Protein 3VU9 (pdb70)

InterPro domains:
  IPR027417 P-loop containing nucleoside triphosphate hydrolase [G3DSA:3.40.50.300] (1-242)
  IPR031779 Shu complex, component Psy3 [PF16836] (8-226)

Solvent-accessible surface area: 20313 Å² total; per-residue (Å²): 200,150,161,150,108,85,136,61,78,141,131,92,64,139,56,32,73,5,126,14,19,129,62,0,98,148,47,25,58,149,110,78,23,74,102,2,1,13,0,0,0,0,0,49,41,10,81,16,3,83,0,0,81,106,6,1,63,62,46,96,53,67,2,37,5,0,0,0,0,1,0,0,13,15,0,23,100,195,98,101,53,159,7,12,12,15,8,36,30,70,66,2,21,75,14,88,16,0,7,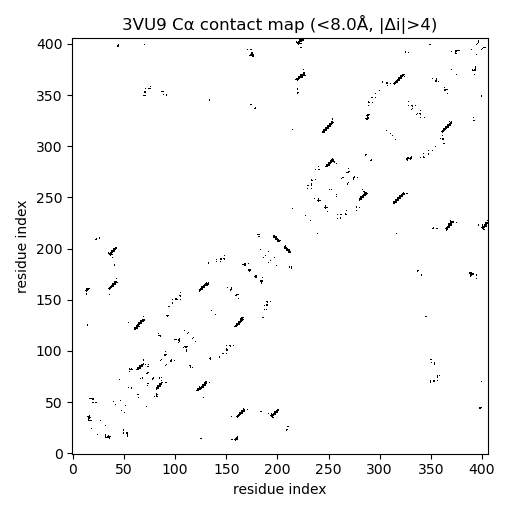79,1,0,63,47,0,66,109,30,36,104,72,0,12,128,108,14,149,17,104,91,69,123,36,105,20,78,0,0,1,0,0,0,0,2,1,10,86,159,107,98,31,67,54,68,1,52,11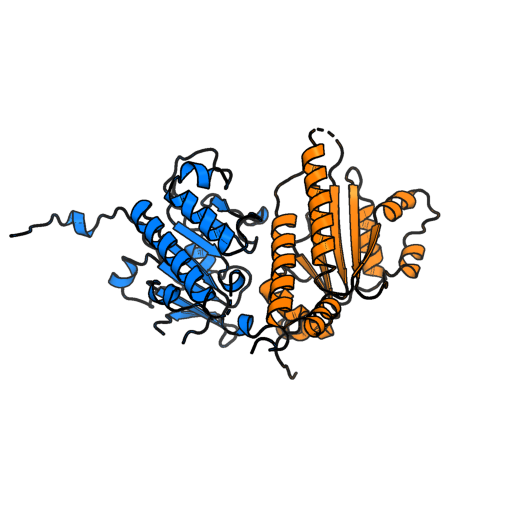2,0,20,98,11,0,117,110,0,17,123,116,48,2,0,17,1,0,0,1,0,0,6,43,89,13,16,41,4,3,100,43,47,58,132,157,50,29,0,95,6,26,80,32,0,3,174,19,19,63,1,12,0,28,30,36,74,100,127,68,166,27,83,35,116,80,10,92,80,34,109,140,37,71,11,0,7,0,14,6,50,22,81,123,78,129,8,0,59,32,0,81,100,18,3,55,105,121,140,23,50,6,20,0,24,4,2,2,9,89,81,61,28,13,94,76,50,0,75,139,63,1,38,56,125,85,99,112,14,76,83,4,56,117,26,21,107,97,49,55,0,85,11,2,71,74,0,32,56,31,2,61,118,1,34,93,64,1,41,95,47,40,101,110,24,190,162,95,38,12,28,0,0,0,0,0,30,10,0,36,37,0,8,115,44,0,32,172,132,54,40,46,116,98,1,16,69,12,1,39,59,4,0,1,50,1,0,12,8,6,14,69,104,44,157,54,1,21,0,32,1,6,0,28,0,40,109,124,39,0,80,32,38,32,94,153,120,156,124,178,98,111,20,17,24,4,0,9,7,0,59,63,7,4,2,14,42,28,120,106

Nearest PDB structures (foldseek):
  3vu9-assembly1_B  TM=1.005E+00  e=3.240E-40  Saccharomyces cerevisiae S288C
  4dt1-assembly1_A  TM=9.983E-01  e=3.953E-37  Saccharomyces cerevisiae S288C
  4eq6-assembly1_A  TM=9.997E-01  e=6.164E-37  Saccharomyces cerevisiae S288C
  5xyn-assembly1_B  TM=9.864E-01  e=2.749E-31  Saccharomyces cerevisiae S288C
  5qum-assembly1_A  TM=6.996E-01  e=1.170E-05  Pyrococcus furiosus

Radius of gyration: 23.5 Å; Cα contacts (8 Å, |Δi|>4): 680; chains: 2; bounding box: 46×46×94 Å

CATH classification: 3.40.50.300

Secondary structure (DSSP, 8-state):
------GGGGG--SS------GGG-SSS-HHHHTT--EEEEE-S-SSPPHHHHHHHS---SSEEEEEEETTSSTTSGGG--TTEEEE--TTSSSHHHHHHHHHHHHH-HHHHHHHTT-----SEEEEEEEE-GGGT---HHHHHHHHHHHHHHHHHHHH--EEEEEE--HHHHT-BTTTT---SS---HHHHTT-SEEEEEEESSSSEEEEE---/-TTS-SEEEEES--HHHHHHHHHHHHT-TTSEEEEEEEESS----HHHHHHHS-TTSGGGHHHHHTEEEEE--SHHHHHHHHHHHHHHHHHHHHHT--PPEEEEEEEE-HHHHHHHHHHHS-HHHHHHHHHHHHHHHHHHHT---SSEEEEEEEEE-GGG-HHHHHHT----SSB-HHHHHHHHT-SEE--

B-factor: mean 45.47, std 17.94, range [18.72, 116.71]

Sequence (406 aa):
NIRIYPLSNFITSTKNYINLPNELRNLISEEQESKLGFLHIIESSDDFFKPSVALQKLVNCTTGDEKIILIIDIVSIWSQQKQRQHGAIYMNSLSCINITGLIVFLELLYDSPMDALRRRCQVDNFNFQLRGIVIDNLSFLNDVINLSKFEKLFKILRKLREFLGCWIITKSFPTDFYNGIENTLVLYPTKLPDSYMKGMDLIIYREVVDGRPQYRRIAAYEDLELITIWPSPTKNKLCQFIKQNLSKEHVVTQLFFIDATSSFPLSQFQKLVPPTLPENVRIYENIRINTCLDLEEELSAITVKLLQILSMNKINAQTEPLKIILYINGLEVMFRRNSQFKSSPQRSHELLRDTLLKLRVMGNDENENASIRTLLEFPKEQLLDYYLKKNRIKNGDSLAEYIWKYYADSLFE

Foldseek 3Di:
DDDDDDVVVVVDDLAAFFDFDPLPPPADDPVLRVHFQFEEEADADDDDDVRRVVRQVPDDDLEAEEEECLPPDCPDPVNDDPRYQYRHDPLCNELVSVLVLLVCCLVPVVVSSVNSVPPDDRGQHAAYEYPACQSHAPCVLLVSLLSVQVSVVSCCVPRNHGYYYYYYFPVVCCDDVSVNPCWRHDHDCSNVVSGSWYWYWDDPDVDIHIHTDPD/DVVFALEAEEAPDPLVRVLVVLVVVCLDPQAHEAEEEEEQPPPNPVVVNCVVQPCPPVSRVSSVVRYHYYHAQALVSVLVVLVVVVVVQVVQLVVVCAHAYEYEYEYECHLRRLVVVCVVDNPVVSVVSVVVSLVSSSVQQPDPDPRYHYHYYYYHHPVLQVVVVVVVVDDDDDHRVVNVCCPPRHPYYDD

Organism: Saccharomyces cerevisiae (strain ATCC 204508 / S288c) (NCBI:txid559292)

Structure (mmCIF, N/CA/C/O backbone):
data_3VU9
#
_entry.id   3VU9
#
_cell.length_a   134.560
_cell.length_b   50.403
_cell.length_c   76.350
_cell.angle_alpha   90.00
_cell.angle_beta   102.92
_cell.angle_gamma   90.00
#
_symmetry.space_group_name_H-M   'C 1 2 1'
#
loop_
_entity.id
_entity.type
_entity.pdbx_description
1 polymer 'Platinum sensitivity protein 3'
2 polymer 'Chromosome segregation in meiosis protein 2'
3 non-polymer 1,2-ETHANEDIOL
4 water water
#
loop_
_atom_site.group_PDB
_atom_site.id
_atom_site.type_symbol
_atom_site.label_atom_id
_atom_site.label_alt_id
_atom_site.label_comp_id
_atom_site.label_asym_id
_atom_site.label_entity_id
_atom_site.label_seq_id
_atom_site.pdbx_PDB_ins_code
_atom_site.Cartn_x
_atom_site.Cartn_y
_atom_site.Cartn_z
_atom_site.occupancy
_atom_site.B_iso_or_equiv
_atom_site.auth_seq_id
_atom_site.auth_comp_id
_atom_site.auth_asym_id
_atom_site.auth_atom_id
_atom_site.pdbx_PDB_model_num
ATOM 1 N N . ASN A 1 9 ? 45.609 -10.431 84.036 1.00 64.38 6 ASN A N 1
ATOM 2 C CA . ASN A 1 9 ? 45.065 -10.931 82.730 1.00 67.38 6 ASN A CA 1
ATOM 3 C C . ASN A 1 9 ? 43.802 -10.169 82.260 1.00 68.51 6 ASN A C 1
ATOM 4 O O . ASN A 1 9 ? 43.501 -10.138 81.069 1.00 69.32 6 ASN A O 1
ATOM 9 N N . ILE A 1 10 ? 43.070 -9.583 83.203 1.00 70.45 7 ILE A N 1
ATOM 10 C CA . ILE A 1 10 ? 41.902 -8.723 82.887 1.00 68.85 7 ILE A CA 1
ATOM 11 C C . ILE A 1 10 ? 42.134 -7.741 81.740 1.00 66.64 7 ILE A C 1
ATOM 12 O O . ILE A 1 10 ? 43.149 -7.036 81.696 1.00 64.25 7 ILE A O 1
ATOM 17 N N . ARG A 1 11 ? 41.222 -7.685 80.773 1.00 64.95 8 ARG A N 1
ATOM 18 C CA . ARG A 1 11 ? 41.358 -6.650 79.772 1.00 65.34 8 ARG A CA 1
ATOM 19 C C . ARG A 1 11 ? 40.082 -5.796 79.741 1.00 66.31 8 ARG A C 1
ATOM 20 O O . ARG A 1 11 ? 38.976 -6.333 79.778 1.00 68.80 8 ARG A O 1
ATOM 28 N N . ILE A 1 12 ? 40.240 -4.480 79.770 1.00 63.90 9 ILE A N 1
ATOM 29 C CA . ILE A 1 12 ? 39.071 -3.547 79.768 1.00 63.06 9 ILE A CA 1
ATOM 30 C C . ILE A 1 12 ? 39.381 -2.630 78.608 1.00 63.56 9 ILE A C 1
ATOM 31 O O . ILE A 1 12 ? 40.439 -2.008 78.613 1.00 65.47 9 ILE A O 1
ATOM 36 N N . TYR A 1 13 ? 38.516 -2.570 77.583 1.00 61.14 10 TYR A N 1
ATOM 37 C CA . TYR A 1 13 ? 38.823 -1.778 76.379 1.00 56.49 10 TYR A CA 1
ATOM 38 C C . TYR A 1 13 ? 37.926 -0.548 76.261 1.00 55.56 10 TYR A C 1
ATOM 39 O O . TYR A 1 13 ? 36.709 -0.693 76.404 1.00 53.49 10 TYR A O 1
ATOM 48 N N . PRO A 1 14 ? 38.511 0.632 75.933 1.00 55.39 11 PRO A N 1
ATOM 49 C CA . PRO A 1 14 ? 37.618 1.772 75.582 1.00 58.21 11 PRO A CA 1
ATOM 50 C C . PRO A 1 14 ? 36.794 1.418 74.360 1.00 54.68 11 PRO A C 1
ATOM 51 O O . PRO A 1 14 ? 37.273 0.714 73.485 1.00 55.21 11 PRO A O 1
ATOM 55 N N . LEU A 1 15 ? 35.547 1.869 74.341 1.00 54.77 12 LEU A N 1
ATOM 56 C CA . LEU A 1 15 ? 34.636 1.455 73.290 1.00 55.67 12 LEU A CA 1
ATOM 57 C C . LEU A 1 15 ? 35.175 2.010 71.994 1.00 56.37 12 LEU A C 1
ATOM 58 O O . LEU A 1 15 ? 35.120 1.353 70.929 1.00 52.95 12 LEU A O 1
ATOM 63 N N . SER A 1 16 ? 35.785 3.188 72.086 1.00 57.48 13 SER A N 1
ATOM 64 C CA . SER A 1 16 ? 36.429 3.761 70.899 1.00 57.01 13 SER A CA 1
ATOM 65 C C . SER A 1 16 ? 37.396 2.837 70.161 1.00 57.71 13 SER A C 1
ATOM 66 O O . SER A 1 16 ? 37.696 3.101 68.983 1.00 54.97 13 SER A O 1
ATOM 69 N N . ASN A 1 17 ? 37.903 1.758 70.792 1.00 57.98 14 ASN A N 1
ATOM 70 C CA . ASN A 1 17 ? 38.714 0.746 70.028 1.00 57.26 14 ASN A CA 1
ATOM 71 C C . ASN A 1 17 ? 37.900 0.056 68.942 1.00 56.94 14 ASN A C 1
ATOM 72 O O . ASN A 1 17 ? 38.376 -0.126 67.824 1.00 63.51 14 ASN A O 1
ATOM 77 N N . PHE A 1 18 ? 36.680 -0.342 69.287 1.00 57.23 15 PHE A N 1
ATOM 78 C CA . PHE A 1 18 ? 35.793 -1.054 68.390 1.00 63.80 15 PHE A CA 1
ATOM 79 C C . PHE A 1 18 ? 35.175 -0.218 67.231 1.00 69.36 15 PHE A C 1
ATOM 80 O O . PHE A 1 18 ? 34.475 -0.771 66.379 1.00 71.26 15 PHE A O 1
ATOM 88 N N . ILE A 1 19 ? 35.400 1.095 67.223 1.00 70.13 16 ILE A N 1
ATOM 89 C CA . ILE A 1 19 ? 34.730 1.991 66.286 1.00 68.10 16 ILE A CA 1
ATOM 90 C C . ILE A 1 19 ? 35.752 2.771 65.452 1.00 66.60 16 ILE A C 1
ATOM 91 O O . ILE A 1 19 ? 35.383 3.615 64.637 1.00 69.36 16 ILE A O 1
ATOM 96 N N . THR A 1 20 ? 37.031 2.504 65.710 1.00 61.04 17 THR A N 1
ATOM 97 C CA . THR A 1 20 ? 38.173 3.189 65.124 1.00 60.76 17 THR A CA 1
ATOM 98 C C . THR A 1 20 ? 38.979 2.140 64.402 1.00 58.24 17 THR A C 1
ATOM 99 O O . THR A 1 20 ? 39.146 1.013 64.911 1.00 53.94 17 THR A O 1
ATOM 103 N N . SER A 1 21 ? 39.496 2.475 63.216 1.00 58.25 18 SER A N 1
ATOM 104 C CA . SER A 1 21 ? 40.361 1.533 62.518 1.00 55.05 18 SER A CA 1
ATOM 105 C C . SER A 1 21 ? 41.454 2.253 61.711 1.00 53.16 18 SER A C 1
ATOM 106 O O . SER A 1 21 ? 41.245 3.386 61.248 1.00 51.04 18 SER A O 1
ATOM 109 N N . THR A 1 22 ? 42.619 1.613 61.588 1.00 51.29 19 THR A N 1
ATOM 110 C CA . THR A 1 22 ? 43.657 2.104 60.678 1.00 59.13 19 THR A CA 1
ATOM 111 C C . THR A 1 22 ? 43.447 1.546 59.249 1.00 52.71 19 THR A C 1
ATOM 112 O O . THR A 1 22 ? 44.218 1.871 58.352 1.00 55.74 19 THR A O 1
ATOM 116 N N . LYS A 1 23 ? 42.395 0.749 59.063 1.00 52.47 20 LYS A N 1
ATOM 117 C CA . LYS A 1 23 ? 42.000 0.196 57.749 1.00 45.20 20 LYS A CA 1
ATOM 118 C C . LYS A 1 23 ? 40.774 0.858 57.166 1.00 47.89 20 LYS A C 1
ATOM 119 O O . LYS A 1 23 ? 39.852 1.183 57.874 1.00 46.00 20 LYS A O 1
ATOM 125 N N . ASN A 1 24 ? 40.758 1.060 55.841 1.00 40.58 21 ASN A N 1
ATOM 126 C CA . ASN A 1 24 ? 39.569 1.371 55.104 1.00 43.51 21 ASN A CA 1
ATOM 127 C C . ASN A 1 24 ? 38.645 0.152 54.838 1.00 41.98 21 ASN A C 1
ATOM 128 O O . ASN A 1 24 ? 39.078 -0.961 54.780 1.00 38.63 21 ASN A O 1
ATOM 133 N N . TYR A 1 25 ? 37.324 0.393 54.741 1.00 43.66 22 TYR A N 1
ATOM 134 C CA . TYR A 1 25 ? 36.387 -0.679 54.483 1.00 43.85 22 TYR A CA 1
ATOM 135 C C . TYR A 1 25 ? 35.539 -0.363 53.245 1.00 43.81 22 TYR A C 1
ATOM 136 O O . TYR A 1 25 ? 35.381 0.812 52.862 1.00 43.64 22 TYR A O 1
ATOM 145 N N . ILE A 1 26 ? 35.067 -1.404 52.564 1.00 40.12 23 ILE A N 1
ATOM 146 C CA . ILE A 1 26 ? 34.411 -1.115 51.324 1.00 40.39 23 ILE A CA 1
ATOM 147 C C . ILE A 1 26 ? 32.928 -0.752 51.673 1.00 42.84 23 ILE A C 1
ATOM 148 O O . ILE A 1 26 ? 32.286 -1.409 52.471 1.00 43.98 23 ILE A O 1
ATOM 153 N N . ASN A 1 27 ? 32.441 0.311 51.070 1.00 45.51 24 ASN A N 1
ATOM 154 C CA . ASN A 1 27 ? 31.053 0.742 51.298 1.00 52.45 24 ASN A CA 1
ATOM 155 C C . ASN A 1 27 ? 30.253 0.294 50.104 1.00 48.07 24 ASN A C 1
ATOM 156 O O . ASN A 1 27 ? 30.452 0.780 49.029 1.00 51.07 24 ASN A O 1
ATOM 161 N N . LEU A 1 28 ? 29.443 -0.734 50.269 1.00 51.66 25 LEU A N 1
ATOM 162 C CA . LEU A 1 28 ? 28.696 -1.260 49.122 1.00 49.87 25 LEU A CA 1
ATOM 163 C C . LEU A 1 28 ? 27.648 -0.257 48.620 1.00 51.84 25 LEU A C 1
ATOM 164 O O . LEU A 1 28 ? 26.913 0.346 49.439 1.00 51.58 25 LEU A O 1
ATOM 169 N N . PRO A 1 29 ? 27.522 -0.137 47.294 1.00 51.62 26 PRO A N 1
ATOM 170 C CA . PRO A 1 29 ? 26.395 0.642 46.755 1.00 53.16 26 PRO A CA 1
ATOM 171 C C . PRO A 1 29 ? 25.015 -0.074 46.930 1.00 56.16 26 PRO A C 1
ATOM 172 O O . PRO A 1 29 ? 24.950 -1.288 47.115 1.00 53.88 26 PRO A O 1
ATOM 176 N N . ASN A 1 30 ? 23.911 0.662 46.874 1.00 58.45 27 ASN A N 1
ATOM 177 C CA . ASN A 1 30 ? 22.607 -0.009 46.858 1.00 62.20 27 ASN A CA 1
ATOM 178 C C . ASN A 1 30 ? 22.471 -1.355 46.127 1.00 61.90 27 ASN A C 1
ATOM 179 O O . ASN A 1 30 ? 21.740 -2.266 46.576 1.00 60.90 27 ASN A O 1
ATOM 184 N N . GLU A 1 31 ? 23.090 -1.446 44.956 1.00 59.40 28 GLU A N 1
ATOM 185 C CA . GLU A 1 31 ? 22.934 -2.605 44.065 1.00 64.50 28 GLU A CA 1
ATOM 186 C C . GLU A 1 31 ? 23.387 -3.838 44.800 1.00 65.96 28 GLU A C 1
ATOM 187 O O . GLU A 1 31 ? 23.068 -4.962 44.380 1.00 66.30 28 GLU A O 1
ATOM 193 N N . LEU A 1 32 ? 24.212 -3.616 45.836 1.00 61.28 29 LEU A N 1
ATOM 194 C CA . LEU A 1 32 ? 24.857 -4.707 46.537 1.00 58.85 29 LEU A CA 1
ATOM 195 C C . LEU A 1 32 ? 24.432 -4.848 48.012 1.00 61.27 29 LEU A C 1
ATOM 196 O O . LEU A 1 32 ? 24.986 -5.673 48.728 1.00 61.95 29 LEU A O 1
ATOM 201 N N . ARG A 1 33 ? 23.454 -4.078 48.500 1.00 63.97 30 ARG A N 1
ATOM 202 C CA . ARG A 1 33 ? 23.032 -4.312 49.886 1.00 66.47 30 ARG A CA 1
ATOM 203 C C . ARG A 1 33 ? 22.193 -5.606 49.925 1.00 73.81 30 ARG A C 1
ATOM 204 O O . ARG A 1 33 ? 21.859 -6.184 48.880 1.00 72.59 30 ARG A O 1
ATOM 212 N N . ASN A 1 34 ? 21.846 -6.064 51.122 1.00 78.54 31 ASN A N 1
ATOM 213 C CA . ASN A 1 34 ? 21.036 -7.277 51.265 1.00 83.07 31 ASN A CA 1
ATOM 214 C C . ASN A 1 34 ? 21.750 -8.557 50.808 1.00 80.86 31 ASN A C 1
ATOM 215 O O . ASN A 1 34 ? 21.105 -9.490 50.319 1.00 83.80 31 ASN A O 1
ATOM 220 N N . LEU A 1 35 ? 23.073 -8.597 50.945 1.00 79.89 32 LEU A N 1
ATOM 221 C CA . LEU A 1 35 ? 23.830 -9.788 50.545 1.00 78.28 32 LEU A CA 1
ATOM 222 C C . LEU A 1 35 ? 24.559 -10.414 51.726 1.00 78.50 32 LEU A C 1
ATOM 223 O O . LEU A 1 35 ? 24.873 -11.614 51.746 1.00 75.96 32 LEU A O 1
ATOM 228 N N . ILE A 1 36 ? 24.814 -9.555 52.702 1.00 78.92 33 ILE A N 1
ATOM 229 C CA . ILE A 1 36 ? 25.602 -9.853 53.879 1.00 75.49 33 ILE A CA 1
ATOM 230 C C . ILE A 1 36 ? 24.990 -8.979 54.966 1.00 77.56 33 ILE A C 1
ATOM 231 O O . ILE A 1 36 ? 24.390 -7.942 54.651 1.00 73.06 33 ILE A O 1
ATOM 236 N N . SER A 1 37 ? 25.106 -9.398 56.227 1.00 76.13 34 SER A N 1
ATOM 237 C CA . SER A 1 37 ? 24.601 -8.616 57.358 1.00 76.22 34 SER A CA 1
ATOM 238 C C . SER A 1 37 ? 25.367 -7.281 57.530 1.00 76.17 34 SER A C 1
ATOM 239 O O . SER A 1 37 ? 26.479 -7.092 56.978 1.00 71.03 34 SER A O 1
ATOM 242 N N . GLU A 1 38 ? 24.799 -6.367 58.320 1.00 75.72 35 GLU A N 1
ATOM 243 C CA . GLU A 1 38 ? 25.493 -5.109 58.660 1.00 75.70 35 GLU A CA 1
ATOM 244 C C . GLU A 1 38 ? 26.860 -5.294 59.347 1.00 75.05 35 GLU A C 1
ATOM 245 O O . GLU A 1 38 ? 27.819 -4.564 59.039 1.00 75.08 35 GLU A O 1
ATOM 251 N N . GLU A 1 39 ? 26.968 -6.296 60.221 1.00 74.19 36 GLU A N 1
ATOM 252 C CA . GLU A 1 39 ? 28.265 -6.688 60.818 1.00 75.35 36 GLU A CA 1
ATOM 253 C C . GLU A 1 39 ? 29.309 -7.118 59.736 1.00 68.64 36 GLU A C 1
ATOM 254 O O . GLU A 1 39 ? 30.463 -6.648 59.750 1.00 62.39 36 GLU A O 1
ATOM 260 N N . GLN A 1 40 ? 28.890 -7.970 58.800 1.00 67.90 37 GLN A N 1
ATOM 261 C CA . GLN A 1 40 ? 29.740 -8.407 57.672 1.00 70.32 37 GLN A CA 1
ATOM 262 C C . GLN A 1 40 ? 30.288 -7.241 56.800 1.00 68.20 37 GLN A C 1
ATOM 263 O O . GLN A 1 40 ? 31.498 -7.205 56.481 1.00 68.45 37 GLN A O 1
ATOM 269 N N . GLU A 1 41 ? 29.429 -6.276 56.468 1.00 64.14 38 GLU A N 1
ATOM 270 C CA . GLU A 1 41 ? 29.841 -5.110 55.710 1.00 70.73 38 GLU A CA 1
ATOM 271 C C . GLU A 1 41 ? 30.690 -4.135 56.514 1.00 74.38 38 GLU A C 1
ATOM 272 O O . GLU A 1 41 ? 31.644 -3.540 55.979 1.00 81.73 38 GLU A O 1
ATOM 278 N N . SER A 1 42 ? 30.370 -3.979 57.790 1.00 69.09 39 SER A N 1
ATOM 279 C CA . SER A 1 42 ? 31.216 -3.179 58.683 1.00 69.33 39 SER A CA 1
ATOM 280 C C . SER A 1 42 ? 32.702 -3.519 58.445 1.00 65.59 39 SER A C 1
ATOM 281 O O . SER A 1 42 ? 33.618 -2.783 58.881 1.00 70.93 39 SER A O 1
ATOM 284 N N . LYS A 1 43 ? 32.949 -4.629 57.750 1.00 57.22 40 LYS A N 1
ATOM 285 C CA . LYS A 1 43 ? 34.343 -4.986 57.538 1.00 55.96 40 LYS A CA 1
ATOM 286 C C . LYS A 1 43 ? 34.781 -5.687 56.236 1.00 46.10 40 LYS A C 1
ATOM 287 O O . LYS A 1 43 ? 35.699 -6.515 56.296 1.00 54.34 40 LYS A O 1
ATOM 293 N N . LEU A 1 44 ? 34.176 -5.345 55.105 1.00 43.96 41 LEU A N 1
ATOM 294 C CA . LEU A 1 44 ? 34.621 -5.828 53.783 1.00 44.69 41 LEU A CA 1
ATOM 295 C C . LEU A 1 44 ? 35.971 -5.155 53.458 1.00 42.22 41 LEU A C 1
ATOM 296 O O . LEU A 1 44 ? 36.060 -3.909 53.334 1.00 44.74 41 LEU A O 1
ATOM 301 N N . GLY A 1 45 ? 36.979 -5.991 53.375 1.00 39.37 42 GLY A N 1
ATOM 302 C CA . GLY A 1 45 ? 38.294 -5.470 52.958 1.00 35.67 42 GLY A CA 1
ATOM 303 C C . GLY A 1 45 ? 38.684 -5.944 51.597 1.00 35.81 42 GLY A C 1
ATOM 304 O O . GLY A 1 45 ? 39.512 -5.303 50.928 1.00 37.16 42 GLY A O 1
ATOM 305 N N . PHE A 1 46 ? 38.206 -7.112 51.195 1.00 34.39 43 PHE A N 1
ATOM 306 C CA . PHE A 1 46 ? 38.602 -7.714 49.866 1.00 34.88 43 PHE A CA 1
ATOM 307 C C . PHE A 1 46 ? 37.318 -8.098 49.208 1.00 38.06 43 PHE A C 1
ATOM 308 O O . PHE A 1 46 ? 36.586 -8.941 49.814 1.00 35.95 43 PHE A O 1
ATOM 316 N N . LEU A 1 47 ? 37.040 -7.544 48.006 1.00 30.96 44 LEU A N 1
ATOM 317 C CA . LEU A 1 47 ? 35.792 -7.883 47.277 1.00 33.40 44 LEU A CA 1
ATOM 318 C C . LEU A 1 47 ? 36.221 -8.308 45.872 1.00 33.48 44 LEU A C 1
ATOM 319 O O . LEU A 1 47 ? 37.103 -7.617 45.188 1.00 30.66 44 LEU A O 1
ATOM 324 N N . HIS A 1 48 ? 35.706 -9.440 45.435 1.00 31.70 45 HIS A N 1
ATOM 325 C CA . HIS A 1 48 ? 35.887 -9.789 44.015 1.00 33.22 45 HIS A CA 1
ATOM 326 C C . HIS A 1 48 ? 34.561 -9.781 43.257 1.00 36.11 45 HIS A C 1
ATOM 327 O O . HIS A 1 48 ? 33.568 -10.399 43.715 1.00 36.02 45 HIS A O 1
ATOM 334 N N . ILE A 1 49 ? 34.532 -9.068 42.116 1.00 32.38 46 ILE A N 1
ATOM 335 C CA . ILE A 1 49 ? 33.339 -9.076 41.254 1.00 34.38 46 ILE A CA 1
ATOM 336 C C . ILE A 1 49 ? 33.617 -9.899 39.984 1.00 34.24 46 ILE A C 1
ATOM 337 O O . ILE A 1 49 ? 34.620 -9.690 39.253 1.00 34.12 46 ILE A O 1
ATOM 342 N N . ILE A 1 50 ? 32.732 -10.834 39.697 1.00 34.47 47 ILE A N 1
ATOM 343 C CA . ILE A 1 50 ? 32.664 -11.508 38.409 1.00 35.20 47 ILE A CA 1
ATOM 344 C C . ILE A 1 50 ? 31.557 -10.972 37.571 1.00 40.21 47 ILE A C 1
ATOM 345 O O . ILE A 1 50 ? 30.320 -11.048 37.956 1.00 38.84 47 ILE A O 1
ATOM 350 N N . GLU A 1 51 ? 31.921 -10.471 36.411 1.00 39.65 48 GLU A N 1
ATOM 351 C CA . GLU A 1 51 ? 30.948 -9.928 35.544 1.00 41.23 48 GLU A CA 1
ATOM 352 C C . GLU A 1 51 ? 31.364 -10.141 34.065 1.00 40.93 48 GLU A C 1
ATOM 353 O O . GLU A 1 51 ? 32.491 -10.213 33.761 1.00 38.60 48 GLU A O 1
ATOM 359 N N A SER A 1 52 ? 30.416 -10.303 33.142 0.50 41.08 49 SER A N 1
ATOM 360 N N B SER A 1 52 ? 30.372 -10.284 33.193 0.50 42.17 49 SER A N 1
ATOM 361 C CA A SER A 1 52 ? 30.724 -10.712 31.737 0.50 41.53 49 SER A CA 1
ATOM 362 C CA B SER A 1 52 ? 30.625 -10.385 31.763 0.50 43.77 49 SER A CA 1
ATOM 363 C C A SER A 1 52 ? 31.064 -9.523 30.818 0.50 41.85 49 SER A C 1
ATOM 364 C C B SER A 1 52 ? 31.076 -9.022 31.296 0.50 44.42 49 SER A C 1
ATOM 365 O O A SER A 1 52 ? 31.518 -9.719 29.668 0.50 41.30 49 SER A O 1
ATOM 366 O O B SER A 1 52 ? 30.756 -7.974 31.879 0.50 46.95 49 SER A O 1
ATOM 371 N N A ASP A 1 53 ? 30.735 -8.332 31.363 0.50 42.04 50 ASP A N 1
ATOM 372 N N B ASP A 1 53 ? 31.824 -9.034 30.222 0.50 41.57 50 ASP A N 1
ATOM 373 C CA A ASP A 1 53 ? 30.960 -6.935 30.911 0.50 37.71 50 ASP A CA 1
ATOM 374 C CA B ASP A 1 53 ? 32.197 -7.823 29.593 0.50 43.63 50 ASP A CA 1
ATOM 375 C C A ASP A 1 53 ? 32.468 -6.639 30.668 0.50 37.02 50 ASP A C 1
ATOM 376 C C B ASP A 1 53 ? 33.224 -6.934 30.255 0.50 39.43 50 ASP A C 1
ATOM 377 O O A ASP A 1 53 ? 33.326 -6.990 31.500 0.50 32.09 50 ASP A O 1
ATOM 378 O O B ASP A 1 53 ? 33.096 -6.414 31.383 0.50 37.47 50 ASP A O 1
ATOM 387 N N A PHE A 1 54 ? 32.775 -5.994 29.548 0.50 35.84 51 PHE A N 1
ATOM 388 N N B PHE A 1 54 ? 34.244 -6.779 29.453 0.50 38.39 51 PHE A N 1
ATOM 389 C CA A PHE A 1 54 ? 34.213 -5.659 29.250 0.50 33.99 51 PHE A CA 1
ATOM 390 C CA B PHE A 1 54 ? 35.010 -5.606 29.352 0.50 36.98 51 PHE A CA 1
ATOM 391 C C A PHE A 1 54 ? 34.580 -4.465 30.101 0.50 33.16 51 PHE A C 1
ATOM 392 C C B PHE A 1 54 ? 34.727 -4.347 30.234 0.50 35.37 51 PHE A C 1
ATOM 393 O O A PHE A 1 54 ? 35.627 -4.379 30.750 0.50 31.23 51 PHE A O 1
ATOM 394 O O B PHE A 1 54 ? 35.555 -4.111 31.112 0.50 33.67 51 PHE A O 1
ATOM 409 N N . LYS A 1 55 ? 33.655 -3.536 30.043 1.00 35.59 52 LYS A N 1
ATOM 410 C CA . LYS A 1 55 ? 33.666 -2.273 30.713 1.00 39.33 52 LYS A CA 1
ATOM 411 C C . LYS A 1 55 ? 33.029 -2.576 32.034 1.00 35.95 52 LYS A C 1
ATOM 412 O O . LYS A 1 55 ? 32.334 -3.568 32.128 1.00 38.61 52 LYS A O 1
ATOM 418 N N . PRO A 1 56 ? 33.217 -1.725 33.025 1.00 32.81 53 PRO A N 1
ATOM 419 C CA . PRO A 1 56 ? 32.769 -1.961 34.381 1.00 33.62 53 PRO A CA 1
ATOM 420 C C . PRO A 1 56 ? 31.245 -1.820 34.495 1.00 36.70 53 PRO A C 1
ATOM 421 O O . PRO A 1 56 ? 30.641 -0.923 33.903 1.00 38.24 53 PRO A O 1
ATOM 425 N N . SER A 1 57 ? 30.599 -2.715 35.217 1.00 38.48 54 SER A N 1
ATOM 426 C CA . SER A 1 57 ? 29.121 -2.579 35.453 1.00 39.06 54 SER A CA 1
ATOM 427 C C . SER A 1 57 ? 28.884 -1.332 36.306 1.00 41.64 54 SER A C 1
ATOM 428 O O . SER A 1 57 ? 29.813 -0.712 36.819 1.00 38.81 54 SER A O 1
ATOM 431 N N . VAL A 1 58 ? 27.618 -0.953 36.531 1.00 40.27 55 VAL A N 1
ATOM 432 C CA . VAL A 1 58 ? 27.357 0.276 37.229 1.00 38.73 55 VAL A CA 1
ATOM 433 C C . VAL A 1 58 ? 27.667 0.085 38.693 1.00 40.59 55 VAL A C 1
ATOM 434 O O . VAL A 1 58 ? 28.152 1.023 39.338 1.00 43.65 55 VAL A O 1
ATOM 438 N N . ALA A 1 59 ? 27.473 -1.130 39.241 1.00 39.29 56 ALA A N 1
ATOM 439 C CA . ALA A 1 59 ? 27.847 -1.386 40.602 1.00 41.22 56 ALA A CA 1
ATOM 440 C C . ALA A 1 59 ? 29.360 -1.209 40.794 1.00 37.80 56 ALA A C 1
ATOM 441 O O . ALA A 1 59 ? 29.775 -0.619 41.803 1.00 37.02 56 ALA A O 1
ATOM 443 N N . LEU A 1 60 ? 30.130 -1.767 39.874 1.00 36.61 57 LEU A N 1
ATOM 444 C CA . LEU A 1 60 ? 31.654 -1.617 39.939 1.00 34.03 57 LEU A CA 1
ATOM 445 C C . LEU A 1 60 ? 32.073 -0.121 39.875 1.00 34.66 57 LEU A C 1
ATOM 446 O O . LEU A 1 60 ? 32.886 0.382 40.679 1.00 35.89 57 LEU A O 1
ATOM 451 N N . GLN A 1 61 ? 31.529 0.602 38.896 1.00 38.40 58 GLN A N 1
ATOM 452 C CA . GLN A 1 61 ? 31.718 2.051 38.824 1.00 38.20 58 GLN A CA 1
ATOM 453 C C . GLN A 1 61 ? 31.414 2.746 40.135 1.00 39.20 58 GLN A C 1
ATOM 454 O O . GLN A 1 61 ? 32.194 3.610 40.645 1.00 38.15 58 GLN A O 1
ATOM 460 N N . LYS A 1 62 ? 30.262 2.406 40.715 1.00 42.85 59 LYS A N 1
ATOM 461 C CA . LYS A 1 62 ? 29.927 2.941 42.030 1.00 43.65 59 LYS A CA 1
ATOM 462 C C . LYS A 1 62 ? 30.900 2.590 43.174 1.00 43.67 59 LYS A C 1
ATOM 463 O O . LYS A 1 62 ? 31.197 3.432 44.008 1.00 46.68 59 LYS A O 1
ATOM 469 N N . LEU A 1 63 ? 31.370 1.352 43.225 1.00 42.60 60 LEU A N 1
ATOM 470 C CA . LEU A 1 63 ? 32.406 0.971 44.209 1.00 42.93 60 LEU A CA 1
ATOM 471 C C . LEU A 1 63 ? 33.652 1.796 44.030 1.00 39.59 60 LEU A C 1
ATOM 472 O O . LEU A 1 63 ? 34.333 2.205 45.002 1.00 42.38 60 LEU A O 1
ATOM 477 N N . VAL A 1 64 ? 33.937 2.130 42.794 1.00 40.40 61 VAL A N 1
ATOM 478 C CA . VAL A 1 64 ? 35.262 2.684 42.496 1.00 47.06 61 VAL A CA 1
ATOM 479 C C . VAL A 1 64 ? 35.260 4.233 42.580 1.00 56.66 61 VAL A C 1
ATOM 480 O O . VAL A 1 64 ? 36.131 4.835 43.222 1.00 64.92 61 VAL A O 1
ATOM 484 N N . ASN A 1 65 ? 34.281 4.868 41.949 1.00 51.56 62 ASN A N 1
ATOM 485 C CA . ASN A 1 65 ? 34.125 6.315 41.936 1.00 60.31 62 ASN A CA 1
ATOM 486 C C . ASN A 1 65 ? 33.644 6.830 43.285 1.00 58.07 62 ASN A C 1
ATOM 487 O O . ASN A 1 65 ? 32.631 7.521 43.387 1.00 75.05 62 ASN A O 1
ATOM 489 N N . CYS A 1 66 ? 34.381 6.481 44.335 1.00 61.71 63 CYS A N 1
ATOM 490 C CA . CYS A 1 66 ? 33.906 6.648 45.685 1.00 64.36 63 CYS A CA 1
ATOM 491 C C . CYS A 1 66 ? 34.863 7.457 46.549 1.00 64.15 63 CYS A C 1
ATOM 492 O O . CYS A 1 66 ? 34.933 7.264 47.754 1.00 72.64 63 CYS A O 1
ATOM 494 N N . THR A 1 67 ? 35.532 8.416 45.921 1.00 62.88 64 THR A N 1
ATOM 495 C CA . THR A 1 67 ? 36.450 9.368 46.542 1.00 62.59 64 THR A CA 1
ATOM 496 C C . THR A 1 67 ? 35.799 10.358 47.513 1.00 66.02 64 THR A C 1
ATOM 497 O O . THR A 1 67 ? 35.029 11.177 47.086 1.00 64.55 64 THR A O 1
ATOM 499 N N . THR A 1 68 ? 36.166 10.325 48.799 1.00 80.93 65 THR A N 1
ATOM 500 C CA . THR A 1 68 ? 35.770 11.394 49.725 1.00 86.63 65 THR A CA 1
ATOM 501 C C . THR A 1 68 ? 36.487 12.721 49.414 1.00 88.41 65 THR A C 1
ATOM 502 O O . THR A 1 68 ? 35.921 13.558 48.715 1.00 88.49 65 THR A O 1
ATOM 504 N N . GLY A 1 69 ? 37.722 12.908 49.890 1.00 88.07 66 GLY A N 1
ATOM 505 C CA . GLY A 1 69 ? 38.333 14.255 49.905 1.00 79.12 66 GLY A CA 1
ATOM 506 C C . GLY A 1 69 ? 39.746 14.346 49.378 1.00 77.08 66 GLY A C 1
ATOM 507 O O . GLY A 1 69 ? 39.945 14.519 48.189 1.00 88.57 66 GLY A O 1
ATOM 508 N N . ASP A 1 70 ? 40.730 14.262 50.273 1.00 79.73 67 ASP A N 1
ATOM 509 C CA . ASP A 1 70 ? 42.124 14.000 49.895 1.00 70.57 67 ASP A CA 1
ATOM 510 C C . ASP A 1 70 ? 42.374 12.454 49.888 1.00 67.62 67 ASP A C 1
ATOM 511 O O . ASP A 1 70 ? 43.361 11.953 50.415 1.00 68.59 67 ASP A O 1
ATOM 513 N N . GLU A 1 71 ? 41.438 11.709 49.327 1.00 54.71 68 GLU A N 1
ATOM 514 C CA . GLU A 1 71 ? 41.488 10.227 49.372 1.00 48.66 68 GLU A CA 1
ATOM 515 C C . GLU A 1 71 ? 41.630 9.817 47.898 1.00 44.29 68 GLU A C 1
ATOM 516 O O . GLU A 1 71 ? 41.058 10.512 47.022 1.00 38.32 68 GLU A O 1
ATOM 518 N N . LYS A 1 72 ? 42.391 8.743 47.624 1.00 35.51 69 LYS A N 1
ATOM 519 C CA . LYS A 1 72 ? 42.518 8.345 46.192 1.00 31.42 69 LYS A CA 1
ATOM 520 C C . LYS A 1 72 ? 42.413 6.819 46.093 1.00 29.11 69 LYS A C 1
ATOM 521 O O . LYS A 1 72 ? 42.665 6.070 47.060 1.00 30.10 69 LYS A O 1
ATOM 527 N N . ILE A 1 73 ? 42.000 6.331 44.905 1.00 27.28 70 ILE A N 1
ATOM 528 C CA A ILE A 1 73 ? 41.865 4.894 44.641 0.50 25.80 70 ILE A CA 1
ATOM 529 C CA B ILE A 1 73 ? 41.970 4.873 44.721 0.50 26.44 70 ILE A CA 1
ATOM 530 C C . ILE A 1 73 ? 42.985 4.608 43.616 1.00 25.35 70 ILE A C 1
ATOM 531 O O . ILE A 1 73 ? 43.058 5.302 42.628 1.00 27.73 70 ILE A O 1
ATOM 540 N N . LEU A 1 74 ? 43.816 3.608 43.807 1.00 24.04 71 LEU A N 1
ATOM 541 C CA . LEU A 1 74 ? 44.799 3.331 42.725 1.00 23.73 71 LEU A CA 1
ATOM 542 C C . LEU A 1 74 ? 44.070 2.276 41.861 1.00 23.65 71 LEU A C 1
ATOM 543 O O . LEU A 1 74 ? 43.649 1.239 42.380 1.00 23.80 71 LEU A O 1
ATOM 548 N N . ILE A 1 75 ? 44.008 2.538 40.559 1.00 21.86 72 ILE A N 1
ATOM 549 C CA . ILE A 1 75 ? 43.359 1.648 39.619 1.00 22.10 72 ILE A CA 1
ATOM 550 C C . ILE A 1 75 ? 44.403 1.010 38.674 1.00 21.71 72 ILE A C 1
ATOM 551 O O . ILE A 1 75 ? 45.070 1.721 37.918 1.00 22.18 72 ILE A O 1
ATOM 556 N N . ILE A 1 76 ? 44.676 -0.298 38.842 1.00 18.79 73 ILE A N 1
ATOM 557 C CA . ILE A 1 76 ? 45.609 -0.926 38.021 1.00 20.29 73 ILE A CA 1
ATOM 558 C C . ILE A 1 76 ? 44.820 -1.432 36.772 1.00 21.15 73 ILE A C 1
ATOM 559 O O . ILE A 1 76 ? 44.048 -2.444 36.799 1.00 19.29 73 ILE A O 1
ATOM 564 N N . ASP A 1 77 ? 44.954 -0.664 35.696 1.00 19.65 74 ASP A N 1
ATOM 565 C CA . ASP A 1 77 ? 44.041 -0.756 34.566 1.00 19.67 74 ASP A CA 1
ATOM 566 C C . ASP A 1 77 ? 44.598 -1.573 33.428 1.00 19.61 74 ASP A C 1
ATOM 567 O O . ASP A 1 77 ? 45.116 -1.069 32.407 1.00 19.68 74 ASP A O 1
ATOM 572 N N . ILE A 1 78 ? 44.646 -2.908 33.688 1.00 19.42 75 ILE A N 1
ATOM 573 C CA . ILE A 1 78 ? 45.238 -3.830 32.711 1.00 18.83 75 ILE A CA 1
ATOM 574 C C . ILE A 1 78 ? 44.485 -3.740 31.381 1.00 19.93 75 ILE A C 1
ATOM 575 O O . ILE A 1 78 ? 45.092 -3.915 30.370 1.00 19.87 75 ILE A O 1
ATOM 580 N N . VAL A 1 79 ? 43.175 -3.505 31.434 1.00 18.72 76 VAL A N 1
ATOM 581 C CA . VAL A 1 79 ? 42.338 -3.448 30.282 1.00 19.61 76 VAL A CA 1
ATOM 582 C C . VAL A 1 79 ? 42.329 -2.122 29.498 1.00 19.11 76 VAL A C 1
ATOM 583 O O . VAL A 1 79 ? 41.607 -2.015 28.496 1.00 20.32 76 VAL A O 1
ATOM 587 N N . SER A 1 80 ? 43.048 -1.136 30.040 1.00 20.27 77 SER A N 1
ATOM 588 C CA . SER A 1 80 ? 43.057 0.256 29.458 1.00 18.74 77 SER A CA 1
ATOM 589 C C . SER A 1 80 ? 41.599 0.739 29.178 1.00 20.44 77 SER A C 1
ATOM 590 O O . SER A 1 80 ? 41.277 1.165 28.056 1.00 21.01 77 SER A O 1
ATOM 593 N N . ILE A 1 81 ? 40.757 0.787 30.235 1.00 19.38 78 ILE A N 1
ATOM 594 C CA . ILE A 1 81 ? 39.428 1.381 30.159 1.00 22.39 78 ILE A CA 1
ATOM 595 C C . ILE A 1 81 ? 39.429 2.595 31.113 1.00 22.23 78 ILE A C 1
ATOM 596 O O . ILE A 1 81 ? 39.124 3.722 30.670 1.00 25.19 78 ILE A O 1
ATOM 601 N N . TRP A 1 82 ? 39.649 2.336 32.410 1.00 21.19 79 TRP A N 1
ATOM 602 C CA . TRP A 1 82 ? 39.508 3.358 33.439 1.00 23.11 79 TRP A CA 1
ATOM 603 C C . TRP A 1 82 ? 40.419 4.539 33.268 1.00 23.69 79 TRP A C 1
ATOM 604 O O . TRP A 1 82 ? 39.919 5.669 33.555 1.00 24.27 79 TRP A O 1
A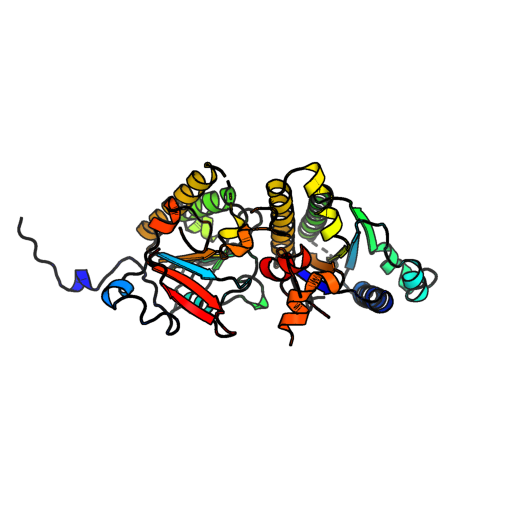TOM 615 N N . SER A 1 83 ? 41.626 4.363 32.653 1.00 22.70 80 SER A N 1
ATOM 616 C CA . SER A 1 83 ? 42.578 5.468 32.529 1.00 24.49 80 SER A CA 1
ATOM 617 C C . SER A 1 83 ? 42.451 6.169 31.185 1.00 26.03 80 SER A C 1
ATOM 618 O O . SER A 1 83 ? 43.256 7.061 30.868 1.00 27.17 80 SER A O 1
ATOM 621 N N . GLN A 1 84 ? 41.517 5.762 30.332 1.00 25.32 81 GLN A N 1
ATOM 622 C CA . GLN A 1 84 ? 41.379 6.486 29.068 1.00 25.10 81 GLN A CA 1
ATOM 623 C C . GLN A 1 84 ? 41.007 7.955 29.390 1.00 30.21 81 GLN A C 1
ATOM 624 O O . GLN A 1 84 ? 40.256 8.239 30.344 1.00 29.54 81 GLN A O 1
ATOM 630 N N . GLN A 1 85 ? 41.489 8.842 28.526 1.00 31.15 82 GLN A N 1
ATOM 631 C CA . GLN A 1 85 ? 41.408 10.308 28.859 1.00 38.58 82 GLN A CA 1
ATOM 632 C C . GLN A 1 85 ? 39.969 10.692 29.162 1.00 38.45 82 GLN A C 1
ATOM 633 O O . GLN A 1 85 ? 39.676 11.212 30.184 1.00 39.34 82 GLN A O 1
ATOM 639 N N . LYS A 1 86 ? 39.041 10.270 28.337 1.00 39.50 83 LYS A N 1
ATOM 640 C CA . LYS A 1 86 ? 37.641 10.567 28.600 1.00 47.00 83 LYS A CA 1
ATOM 641 C C . LYS A 1 86 ? 36.975 9.844 29.784 1.00 47.06 83 LYS A C 1
ATOM 642 O O . LYS A 1 86 ? 35.835 10.174 30.136 1.00 50.25 83 LYS A O 1
ATOM 648 N N . GLN A 1 87 ? 37.643 8.868 30.396 1.00 42.31 84 GLN A N 1
ATOM 649 C CA . GLN A 1 87 ? 37.057 8.068 31.481 1.00 39.39 84 GLN A CA 1
ATOM 650 C C . GLN A 1 87 ? 37.620 8.469 32.849 1.00 39.48 84 GLN A C 1
ATOM 651 O O . GLN A 1 87 ? 37.116 8.016 33.873 1.00 40.44 84 GLN A O 1
ATOM 657 N N . ARG A 1 88 ? 38.713 9.226 32.853 1.00 39.28 85 ARG A N 1
ATOM 658 C CA . ARG A 1 88 ? 39.513 9.397 34.053 1.00 37.83 85 ARG A CA 1
ATOM 659 C C . ARG A 1 88 ? 38.736 10.215 35.036 1.00 42.62 85 ARG A C 1
ATOM 660 O O . ARG A 1 88 ? 38.029 11.175 34.617 1.00 38.99 85 ARG A O 1
ATOM 668 N N . GLN A 1 89 ? 38.791 9.839 36.324 1.00 40.37 86 GLN A N 1
ATOM 669 C CA . GLN A 1 89 ? 38.185 10.649 37.404 1.00 44.38 86 GLN A CA 1
ATOM 670 C C . GLN A 1 89 ? 39.209 11.270 38.381 1.00 44.08 86 GLN A C 1
ATOM 671 O O . GLN A 1 89 ? 40.336 10.785 38.575 1.00 36.83 86 GLN A O 1
ATOM 677 N N . HIS A 1 90 ? 38.815 12.375 39.039 1.00 46.12 87 HIS A N 1
ATOM 678 C CA . HIS A 1 90 ? 39.724 13.066 39.952 1.00 46.19 87 HIS A CA 1
ATOM 679 C C . HIS A 1 90 ? 40.154 12.204 41.164 1.00 44.84 87 HIS A C 1
ATOM 680 O O . HIS A 1 90 ? 41.301 12.249 41.567 1.00 50.32 87 HIS A O 1
ATOM 687 N N . GLY A 1 91 ? 39.274 11.376 41.700 1.00 38.34 88 GLY A N 1
ATOM 688 C CA . GLY A 1 91 ? 39.636 10.559 42.881 1.00 39.60 88 GLY A CA 1
ATOM 689 C C . GLY A 1 91 ? 40.512 9.326 42.572 1.00 38.10 88 GLY A C 1
ATOM 690 O O . GLY A 1 91 ? 40.691 8.454 43.465 1.00 36.50 88 GLY A O 1
ATOM 691 N N . ALA A 1 92 ? 41.056 9.206 41.347 1.00 31.70 89 ALA A N 1
ATOM 692 C CA . ALA A 1 92 ? 41.849 7.957 41.049 1.00 31.98 89 ALA A CA 1
ATOM 693 C C . ALA A 1 92 ? 43.249 8.290 40.614 1.00 31.97 89 ALA A C 1
ATOM 694 O O . ALA A 1 92 ? 43.548 9.378 40.075 1.00 32.35 89 ALA A O 1
ATOM 696 N N . ILE A 1 93 ? 44.128 7.352 40.836 1.00 26.10 90 ILE A N 1
ATOM 697 C CA . ILE A 1 93 ? 45.500 7.337 40.301 1.00 25.57 90 ILE A CA 1
ATOM 698 C C . ILE A 1 93 ? 45.560 6.066 39.453 1.00 26.75 90 ILE A C 1
ATOM 699 O O . ILE A 1 93 ? 44.933 5.067 39.798 1.00 28.45 90 ILE A O 1
ATOM 704 N N . TYR A 1 94 ? 46.306 6.093 38.362 1.00 23.77 91 TYR A N 1
ATOM 705 C CA . TYR A 1 94 ? 46.205 4.967 37.436 1.00 23.41 91 TYR A CA 1
ATOM 706 C C . TYR A 1 94 ? 47.508 4.312 37.191 1.00 23.58 91 TYR A C 1
ATOM 707 O O . TYR A 1 94 ? 48.546 5.052 37.011 1.00 22.70 91 TYR A O 1
ATOM 716 N N . MET A 1 95 ? 47.532 2.955 37.049 1.00 20.94 92 MET A N 1
ATOM 717 C CA . MET A 1 95 ? 48.753 2.278 36.554 1.00 21.94 92 MET A CA 1
ATOM 718 C C . MET A 1 95 ? 48.307 1.564 35.258 1.00 21.09 92 MET A C 1
ATOM 719 O O . MET A 1 95 ? 47.464 0.636 35.287 1.00 24.46 92 MET A O 1
ATOM 724 N N . ASN A 1 96 ? 48.792 2.061 34.100 1.00 19.20 93 ASN A N 1
ATOM 725 C CA . ASN A 1 96 ? 48.340 1.462 32.847 1.00 20.73 93 ASN A CA 1
ATOM 726 C C . ASN A 1 96 ? 49.691 1.446 32.085 1.00 23.43 93 ASN A C 1
ATOM 727 O O . ASN A 1 96 ? 50.140 2.521 31.548 1.00 25.48 93 ASN A O 1
ATOM 732 N N . SER A 1 97 ? 50.397 0.314 32.106 1.00 22.02 94 SER A N 1
ATOM 733 C CA . SER A 1 97 ? 51.828 0.307 31.648 1.00 23.21 94 SER A CA 1
ATOM 734 C C . SER A 1 97 ? 52.021 -1.034 30.943 1.00 20.68 94 SER A C 1
ATOM 735 O O . SER A 1 97 ? 51.412 -2.027 31.392 1.00 24.79 94 SER A O 1
ATOM 738 N N . LEU A 1 98 ? 52.858 -1.082 29.917 1.00 22.75 95 LEU A N 1
ATOM 739 C CA . LEU A 1 98 ? 53.249 -2.364 29.315 1.00 26.67 95 LEU A CA 1
ATOM 740 C C . LEU A 1 98 ? 54.096 -3.138 30.332 1.00 31.74 95 LEU A C 1
ATOM 741 O O . LEU A 1 98 ? 54.401 -4.340 30.114 1.00 36.15 95 LEU A O 1
ATOM 746 N N . SER A 1 99 ? 54.522 -2.449 31.419 1.00 24.86 96 SER A N 1
ATOM 747 C CA . SER A 1 99 ? 55.285 -3.254 32.430 1.00 26.03 96 SER A CA 1
ATOM 748 C C . SER A 1 99 ? 54.250 -3.904 33.429 1.00 28.08 96 SER A C 1
ATOM 749 O O . SER A 1 99 ? 54.681 -4.569 34.353 1.00 32.42 96 SER A O 1
ATOM 752 N N . CYS A 1 100 ? 52.901 -3.705 33.277 1.00 21.82 97 CYS A N 1
ATOM 753 C CA . CYS A 1 100 ? 52.022 -4.034 34.294 1.00 22.04 97 CYS A CA 1
ATOM 754 C C . CYS A 1 100 ? 50.786 -4.612 33.625 1.00 24.72 97 CYS A C 1
ATOM 755 O O . CYS A 1 100 ? 49.650 -4.278 34.049 1.00 27.67 97 CYS A O 1
ATOM 758 N N . ILE A 1 101 ? 50.996 -5.386 32.511 1.00 25.15 98 ILE A N 1
ATOM 759 C CA . ILE A 1 101 ? 49.850 -6.126 31.853 1.00 24.27 98 ILE A CA 1
ATOM 760 C C . ILE A 1 101 ? 50.034 -7.652 31.961 1.00 26.06 98 ILE A C 1
ATOM 761 O O . ILE A 1 101 ? 49.300 -8.460 31.301 1.00 29.36 98 ILE A O 1
ATOM 766 N N . ASN A 1 102 ? 51.014 -8.090 32.681 1.00 23.84 99 ASN A N 1
ATOM 767 C CA . ASN A 1 102 ? 51.048 -9.572 32.949 1.00 26.20 99 ASN A CA 1
ATOM 768 C C . ASN A 1 102 ? 51.333 -9.799 34.401 1.00 24.68 99 ASN A C 1
ATOM 769 O O . ASN A 1 102 ? 51.629 -8.857 35.109 1.00 23.76 99 ASN A O 1
ATOM 774 N N . ILE A 1 103 ? 51.168 -11.020 34.888 1.00 23.44 100 ILE A N 1
ATOM 775 C CA . ILE A 1 103 ? 51.126 -11.219 36.313 1.00 23.22 100 ILE A CA 1
ATOM 776 C C . ILE A 1 103 ? 52.549 -10.977 36.935 1.00 22.43 100 ILE A C 1
ATOM 777 O O . ILE A 1 103 ? 52.583 -10.515 38.064 1.00 23.59 100 ILE A O 1
ATOM 782 N N . THR A 1 104 ? 53.589 -11.257 36.192 1.00 26.06 101 THR A N 1
ATOM 783 C CA . THR A 1 104 ? 54.954 -11.050 36.715 1.00 25.35 101 THR A CA 1
ATOM 784 C C . THR A 1 104 ? 55.179 -9.482 36.922 1.00 22.82 101 THR A C 1
ATOM 785 O O . THR A 1 104 ? 55.592 -9.080 37.993 1.00 22.84 101 THR A O 1
ATOM 789 N N . GLY A 1 105 ? 54.858 -8.694 35.933 1.00 23.49 102 GLY A N 1
ATOM 790 C CA . GLY A 1 105 ? 55.037 -7.201 36.125 1.00 24.12 102 GLY A CA 1
ATOM 791 C C . GLY A 1 105 ? 54.122 -6.657 37.195 1.00 21.33 102 GLY A C 1
ATOM 792 O O . GLY A 1 105 ? 54.484 -5.687 37.897 1.00 20.24 102 GLY A O 1
ATOM 793 N N . LEU A 1 106 ? 52.864 -7.123 37.262 1.00 21.63 103 LEU A N 1
ATOM 794 C CA . LEU A 1 106 ? 51.945 -6.671 38.292 1.00 19.56 103 LEU A CA 1
ATOM 795 C C . LEU A 1 106 ? 52.502 -6.962 39.646 1.00 21.98 103 LEU A C 1
ATOM 796 O O . LEU A 1 106 ? 52.409 -6.160 40.528 1.00 20.93 103 LEU A O 1
ATOM 801 N N . ILE A 1 107 ? 53.030 -8.161 39.853 1.00 19.51 104 ILE A N 1
ATOM 802 C CA . ILE A 1 107 ? 53.551 -8.457 41.221 1.00 22.12 104 ILE A CA 1
ATOM 803 C C . ILE A 1 107 ? 54.821 -7.586 41.528 1.00 21.18 104 ILE A C 1
ATOM 804 O O . ILE A 1 107 ? 54.893 -7.107 42.604 1.00 22.55 104 ILE A O 1
ATOM 809 N N . VAL A 1 108 ? 55.634 -7.317 40.516 1.00 22.37 105 VAL A N 1
ATOM 810 C CA . VAL A 1 108 ? 56.857 -6.491 40.761 1.00 21.59 105 VAL A CA 1
ATOM 811 C C . VAL A 1 108 ? 56.327 -5.101 41.204 1.00 19.68 105 VAL A C 1
ATOM 812 O O . VAL A 1 108 ? 56.878 -4.518 42.172 1.00 21.83 105 VAL A O 1
ATOM 816 N N . PHE A 1 109 ? 55.277 -4.620 40.515 1.00 19.69 106 PHE A N 1
ATOM 817 C CA . PHE A 1 109 ? 54.787 -3.259 40.819 1.00 19.54 106 PHE A CA 1
ATOM 818 C C . PHE A 1 109 ? 54.193 -3.213 42.249 1.00 21.00 106 PHE A C 1
ATOM 819 O O . PHE A 1 109 ? 54.471 -2.337 43.091 1.00 19.75 106 PHE A O 1
ATOM 827 N N . LEU A 1 110 ? 53.342 -4.168 42.528 1.00 19.11 107 LEU A N 1
ATOM 828 C CA . LEU A 1 110 ? 52.775 -4.246 43.911 1.00 19.94 107 LEU A CA 1
ATOM 829 C C . LEU A 1 110 ? 53.800 -4.485 45.029 1.00 20.41 107 LEU A C 1
ATOM 830 O O . LEU A 1 110 ? 53.642 -3.937 46.151 1.00 23.28 107 LEU A O 1
ATOM 835 N N . GLU A 1 111 ? 54.849 -5.212 44.737 1.00 20.89 108 GLU A N 1
ATOM 836 C CA . GLU A 1 111 ? 55.902 -5.326 45.723 1.00 23.95 108 GLU A CA 1
ATOM 837 C C . GLU A 1 111 ? 56.592 -3.964 45.961 1.00 23.57 108 GLU A C 1
ATOM 838 O O . GLU A 1 111 ? 56.922 -3.680 47.126 1.00 23.16 108 GLU A O 1
ATOM 844 N N . LEU A 1 112 ? 56.804 -3.224 44.856 1.00 21.56 109 LEU A N 1
ATOM 845 C CA . LEU A 1 112 ? 57.395 -1.875 45.032 1.00 23.70 109 LEU A CA 1
ATOM 846 C C . LEU A 1 112 ? 56.461 -0.945 45.827 1.00 21.96 109 LEU A C 1
ATOM 847 O O . LEU A 1 112 ? 56.949 -0.137 46.683 1.00 23.67 109 LEU A O 1
ATOM 852 N N . LEU A 1 113 ? 55.144 -1.010 45.562 1.00 22.35 110 LEU A N 1
ATOM 853 C CA . LEU A 1 113 ? 54.188 -0.218 46.264 1.00 22.13 110 LEU A CA 1
ATOM 854 C C . LEU A 1 113 ? 54.228 -0.498 47.773 1.00 23.54 110 LEU A C 1
ATOM 855 O O . LEU A 1 113 ? 54.145 0.443 48.606 1.00 24.69 110 LEU A O 1
ATOM 860 N N . TYR A 1 114 ? 54.404 -1.770 48.146 1.00 23.31 111 TYR A N 1
ATOM 861 C CA . TYR A 1 114 ? 54.506 -2.143 49.565 1.00 24.19 111 TYR A CA 1
ATOM 862 C C . TYR A 1 114 ? 55.814 -1.620 50.155 1.00 27.29 111 TYR A C 1
ATOM 863 O O . TYR A 1 114 ? 55.803 -1.013 51.251 1.00 25.84 111 TYR A O 1
ATOM 872 N N . ASP A 1 115 ? 56.938 -1.839 49.450 1.00 24.73 112 ASP A N 1
ATOM 873 C CA . ASP A 1 115 ? 58.248 -1.492 50.024 1.00 28.90 112 ASP A CA 1
ATOM 874 C C . ASP A 1 115 ? 58.464 0.031 50.037 1.00 31.26 112 ASP A C 1
ATOM 875 O O . ASP A 1 115 ? 58.997 0.621 50.988 1.00 30.25 112 ASP A O 1
ATOM 880 N N . SER A 1 116 ? 58.023 0.686 48.962 1.00 32.70 113 SER A N 1
ATOM 881 C CA . SER A 1 116 ? 58.314 2.068 48.816 1.00 31.23 113 SER A CA 1
ATOM 882 C C . SER A 1 116 ? 57.218 2.775 48.085 1.00 29.53 113 SER A C 1
ATOM 883 O O . SER A 1 116 ? 57.343 2.960 46.862 1.00 29.12 113 SER A O 1
ATOM 886 N N . PRO A 1 117 ? 56.090 3.065 48.793 1.00 30.17 114 PRO A N 1
ATOM 887 C CA . PRO A 1 117 ? 54.867 3.594 48.151 1.00 30.15 114 PRO A CA 1
ATOM 888 C C . PRO A 1 117 ? 55.166 4.801 47.323 1.00 30.68 114 PRO A C 1
ATOM 889 O O . PRO A 1 117 ? 54.624 4.908 46.246 1.00 32.15 114 PRO A O 1
ATOM 893 N N . MET A 1 118 ? 56.091 5.644 47.777 1.00 33.56 115 MET A N 1
ATOM 894 C CA . MET A 1 118 ? 56.425 6.850 47.013 1.00 35.25 115 MET A CA 1
ATOM 895 C C . MET A 1 118 ? 56.975 6.553 45.631 1.00 33.06 115 MET A C 1
ATOM 896 O O . MET A 1 118 ? 56.601 7.178 44.630 1.00 32.31 115 MET A O 1
ATOM 901 N N . ASP A 1 119 ? 57.875 5.601 45.578 1.00 32.27 116 ASP A N 1
ATOM 902 C CA . ASP A 1 119 ? 58.514 5.219 44.328 1.00 30.64 116 ASP A CA 1
ATOM 903 C C . ASP A 1 119 ? 57.486 4.571 43.363 1.00 28.73 116 ASP A C 1
ATOM 904 O O . ASP A 1 119 ? 57.491 4.783 42.141 1.00 29.48 116 ASP A O 1
ATOM 909 N N . ALA A 1 120 ? 56.662 3.673 43.874 1.00 27.22 117 ALA A N 1
ATOM 910 C CA . ALA A 1 120 ? 55.670 3.048 43.030 1.00 28.39 117 ALA A CA 1
ATOM 911 C C . ALA A 1 120 ? 54.650 4.099 42.516 1.00 28.50 117 ALA A C 1
ATOM 912 O O . ALA A 1 120 ? 54.295 4.085 41.365 1.00 28.35 117 ALA A O 1
ATOM 914 N N . LEU A 1 121 ? 54.271 5.032 43.402 1.00 30.18 118 LEU A N 1
ATOM 915 C CA . LEU A 1 121 ? 53.245 5.999 43.048 1.00 32.30 118 LEU A CA 1
ATOM 916 C C . LEU A 1 121 ? 53.828 6.988 42.022 1.00 32.36 118 LEU A C 1
ATOM 917 O O . LEU A 1 121 ? 53.113 7.532 41.158 1.00 30.63 118 LEU A O 1
ATOM 922 N N . ARG A 1 122 ? 55.131 7.273 42.131 1.00 35.63 119 ARG A N 1
ATOM 923 C CA . ARG A 1 122 ? 55.764 8.031 41.052 1.00 37.93 119 ARG A CA 1
ATOM 924 C C . ARG A 1 122 ? 55.604 7.473 39.674 1.00 33.93 119 ARG A C 1
ATOM 925 O O . ARG A 1 122 ? 55.526 8.225 38.646 1.00 34.06 119 ARG A O 1
ATOM 933 N N A ARG A 1 123 ? 55.493 6.140 39.565 0.50 32.53 120 ARG A N 1
ATOM 934 N N B ARG A 1 123 ? 55.457 6.148 39.520 0.50 34.71 120 ARG A N 1
ATOM 935 C CA A ARG A 1 123 ? 55.287 5.567 38.262 0.50 31.15 120 ARG A CA 1
ATOM 936 C CA B ARG A 1 123 ? 55.250 5.583 38.181 0.50 34.77 120 ARG A CA 1
ATOM 937 C C A ARG A 1 123 ? 53.935 5.956 37.705 0.50 32.30 120 ARG A C 1
ATOM 938 C C B ARG A 1 123 ? 53.788 5.670 37.718 0.50 34.33 120 ARG A C 1
ATOM 939 O O A ARG A 1 123 ? 53.795 5.965 36.505 0.50 33.16 120 ARG A O 1
ATOM 940 O O B ARG A 1 123 ? 53.405 5.193 36.652 0.50 32.83 120 ARG A O 1
ATOM 955 N N . CYS A 1 124 ? 52.952 6.204 38.587 1.00 30.11 121 CYS A N 1
ATOM 956 C CA . CYS A 1 124 ? 51.586 6.503 38.194 1.00 31.49 121 CYS A CA 1
ATOM 957 C C . CYS A 1 124 ? 51.433 8.021 37.986 1.00 38.69 121 CYS A C 1
ATOM 958 O O . CYS A 1 124 ? 50.306 8.526 38.016 1.00 35.22 121 CYS A O 1
ATOM 961 N N . GLN A 1 125 ? 52.574 8.716 37.917 1.00 39.15 122 GLN A N 1
ATOM 962 C CA . GLN A 1 125 ? 52.677 10.202 37.714 1.00 43.38 122 GLN A CA 1
ATOM 963 C C . GLN A 1 125 ? 51.965 10.999 38.816 1.00 44.22 122 GLN A C 1
ATOM 964 O O . GLN A 1 125 ? 51.351 12.017 38.543 1.00 49.83 122 GLN A O 1
ATOM 970 N N . VAL A 1 126 ? 52.078 10.554 40.053 1.00 42.14 123 VAL A N 1
ATOM 971 C CA . VAL A 1 126 ? 51.607 11.297 41.199 1.00 45.60 123 VAL A CA 1
ATOM 972 C C . VAL A 1 126 ? 52.775 12.272 41.527 1.00 59.33 123 VAL A C 1
ATOM 973 O O . VAL A 1 126 ? 53.860 11.819 42.018 1.00 54.49 123 VAL A O 1
ATOM 977 N N . ASP A 1 127 ? 52.569 13.551 41.137 1.00 64.59 124 ASP A N 1
ATOM 978 C CA . ASP A 1 127 ? 53.356 14.756 41.580 1.00 77.19 124 ASP A CA 1
ATOM 979 C C . ASP A 1 127 ? 53.264 15.010 43.092 1.00 80.75 124 ASP A C 1
ATOM 980 O O . ASP A 1 127 ? 54.298 15.244 43.751 1.00 89.79 124 ASP A O 1
ATOM 982 N N . ASN A 1 128 ? 52.051 14.980 43.659 1.00 69.19 125 ASN A N 1
ATOM 983 C CA . ASN A 1 128 ? 51.960 15.239 45.092 1.00 69.88 125 ASN A CA 1
ATOM 984 C C . ASN A 1 128 ? 51.336 14.147 45.933 1.00 64.48 125 ASN A C 1
ATOM 985 O O . ASN A 1 128 ? 50.436 13.430 45.487 1.00 65.40 125 ASN A O 1
ATOM 990 N N . PHE A 1 129 ? 51.841 13.995 47.143 1.00 59.95 126 PHE A N 1
ATOM 991 C CA . PHE A 1 129 ? 51.556 12.816 47.934 1.00 60.62 126 PHE A CA 1
ATOM 992 C C . PHE A 1 129 ? 50.670 13.146 49.057 1.00 59.73 126 PHE A C 1
ATOM 993 O O . PHE A 1 129 ? 50.663 12.445 50.039 1.00 59.67 126 PHE A O 1
ATOM 1001 N N . ASN A 1 130 ? 49.924 14.231 48.875 1.00 61.56 127 ASN A N 1
ATOM 1002 C CA . ASN A 1 130 ? 48.931 14.678 49.804 1.00 64.64 127 ASN A CA 1
ATOM 1003 C C . ASN A 1 130 ? 47.586 13.975 49.760 1.00 63.87 127 ASN A C 1
ATOM 1004 O O . ASN A 1 130 ? 46.582 14.596 49.433 1.00 71.92 127 ASN A O 1
ATOM 1009 N N . PHE A 1 131 ? 47.548 12.695 50.108 1.00 56.87 128 PHE A N 1
ATOM 1010 C CA . PHE A 1 131 ? 46.296 11.946 50.086 1.00 48.17 128 PHE A CA 1
ATOM 1011 C C . PHE A 1 131 ? 46.434 10.641 50.851 1.00 46.03 128 PHE A C 1
ATOM 1012 O O . PHE A 1 131 ? 47.536 10.205 51.072 1.00 49.26 128 PHE A O 1
ATOM 1020 N N . GLN A 1 132 ? 45.316 10.010 51.201 1.00 44.75 129 GLN A N 1
ATOM 1021 C CA . GLN A 1 132 ? 45.295 8.695 51.817 1.00 45.96 129 GLN A CA 1
ATOM 1022 C C .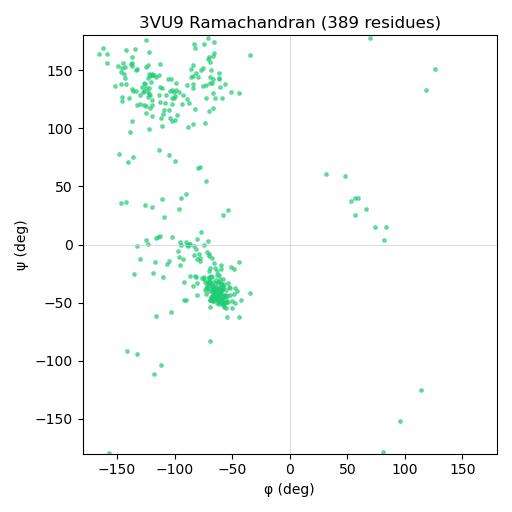 GLN A 1 132 ? 44.978 7.736 50.629 1.00 42.59 129 GLN A C 1
ATOM 1023 O O . GLN A 1 132 ? 43.974 7.952 49.973 1.00 42.18 129 GLN A O 1
ATOM 1029 N N . LEU A 1 133 ? 45.765 6.690 50.418 1.00 38.83 130 LEU A N 1
ATOM 1030 C CA . LEU A 1 133 ? 45.355 5.648 49.453 1.00 35.36 130 LEU A CA 1
ATOM 1031 C C . LEU A 1 133 ? 44.196 4.782 50.068 1.00 36.49 130 LEU A C 1
ATOM 1032 O O . LEU A 1 133 ? 44.393 3.917 50.923 1.00 36.61 130 LEU A O 1
ATOM 1037 N N . ARG A 1 134 ? 42.985 4.991 49.620 1.00 31.71 131 ARG A N 1
ATOM 1038 C CA . ARG A 1 134 ? 41.870 4.290 50.217 1.00 35.08 131 ARG A CA 1
ATOM 1039 C C . ARG A 1 134 ? 41.711 2.873 49.703 1.00 31.24 131 ARG A C 1
ATOM 1040 O O . ARG A 1 134 ? 41.270 2.001 50.441 1.00 30.32 131 ARG A O 1
ATOM 1048 N N . GLY A 1 135 ? 42.051 2.610 48.412 1.00 28.34 132 GLY A N 1
ATOM 1049 C CA . GLY A 1 135 ? 41.678 1.251 47.862 1.00 25.79 132 GLY A CA 1
ATOM 1050 C C . GLY A 1 135 ? 42.640 1.044 46.651 1.00 23.99 132 GLY A C 1
ATOM 1051 O O . GLY A 1 135 ? 43.182 2.015 46.105 1.00 25.61 132 GLY A O 1
ATOM 1052 N N . ILE A 1 136 ? 42.699 -0.198 46.259 1.00 23.40 133 ILE A N 1
ATOM 1053 C CA . ILE A 1 136 ? 43.419 -0.633 45.046 1.00 23.42 133 ILE A CA 1
ATOM 1054 C C . ILE A 1 136 ? 42.373 -1.478 44.254 1.00 25.33 133 ILE A C 1
ATOM 1055 O O . ILE A 1 136 ? 41.677 -2.376 44.806 1.00 26.16 133 ILE A O 1
ATOM 1060 N N . VAL A 1 137 ? 42.290 -1.265 42.944 1.00 24.89 134 VAL A N 1
ATOM 1061 C CA . VAL A 1 137 ? 41.364 -2.028 42.107 1.00 22.69 134 VAL A CA 1
ATOM 1062 C C . VAL A 1 137 ? 42.210 -2.626 41.037 1.00 23.40 134 VAL A C 1
ATOM 1063 O O . VAL A 1 137 ? 43.112 -1.954 40.481 1.00 22.85 134 VAL A O 1
ATOM 1067 N N . ILE A 1 138 ? 41.999 -3.924 40.757 1.00 21.60 135 ILE A N 1
ATOM 1068 C CA . ILE A 1 138 ? 42.718 -4.472 39.659 1.00 21.72 135 ILE A CA 1
ATOM 1069 C C . ILE A 1 138 ? 41.670 -5.055 38.681 1.00 21.93 135 ILE A C 1
ATOM 1070 O O . ILE A 1 138 ? 40.820 -5.932 39.040 1.00 23.57 135 ILE A O 1
ATOM 1075 N N . ASP A 1 139 ? 41.766 -4.616 37.387 1.00 21.72 136 ASP A N 1
ATOM 1076 C CA . ASP A 1 139 ? 40.779 -4.952 36.365 1.00 22.10 136 ASP A CA 1
ATOM 1077 C C . ASP A 1 139 ? 41.617 -5.301 35.122 1.00 23.65 136 ASP A C 1
ATOM 1078 O O . ASP A 1 139 ? 42.162 -4.383 34.538 1.00 21.44 136 ASP A O 1
ATOM 1083 N N . ASN A 1 140 ? 41.779 -6.567 34.668 1.00 22.61 137 ASN A N 1
ATOM 1084 C CA . ASN A 1 140 ? 40.884 -7.751 34.907 1.00 21.67 137 ASN A CA 1
ATOM 1085 C C . ASN A 1 140 ? 41.778 -8.951 35.142 1.00 21.80 137 ASN A C 1
ATOM 1086 O O . ASN A 1 140 ? 42.750 -9.138 34.376 1.00 23.24 137 ASN A O 1
ATOM 1091 N N . LEU A 1 141 ? 41.566 -9.629 36.250 1.00 20.96 138 LEU A N 1
ATOM 1092 C CA . LEU A 1 141 ? 42.466 -10.711 36.620 1.00 22.62 138 LEU A CA 1
ATOM 1093 C C . LEU A 1 141 ? 42.378 -11.841 35.580 1.00 23.70 138 LEU A C 1
ATOM 1094 O O . LEU A 1 141 ? 43.364 -12.654 35.549 1.00 24.25 138 LEU A O 1
ATOM 1099 N N . SER A 1 142 ? 41.290 -11.915 34.792 1.00 24.24 139 SER A N 1
ATOM 1100 C CA . SER A 1 142 ? 41.140 -13.015 33.762 1.00 26.90 139 SER A CA 1
ATOM 1101 C C . SER A 1 142 ? 42.222 -12.911 32.707 1.00 27.90 139 SER A C 1
ATOM 1102 O O . SER A 1 142 ? 42.607 -13.869 32.109 1.00 25.94 139 SER A O 1
ATOM 1105 N N . PHE A 1 143 ? 42.764 -11.726 32.475 1.00 22.92 140 PHE A N 1
ATOM 1106 C CA . PHE A 1 143 ? 43.883 -11.555 31.549 1.00 22.71 140 PHE A CA 1
ATOM 1107 C C . PHE A 1 143 ? 45.298 -11.885 32.077 1.00 25.27 140 PHE A C 1
ATOM 1108 O O . PHE A 1 143 ? 46.260 -11.773 31.301 1.00 27.67 140 PHE A O 1
ATOM 1116 N N . LEU A 1 144 ? 45.391 -12.394 33.295 1.00 27.37 141 LEU A N 1
ATOM 1117 C CA . LEU A 1 144 ? 46.670 -12.758 33.926 1.00 26.94 141 LEU A CA 1
ATOM 1118 C C . LEU A 1 144 ? 46.765 -14.312 33.930 1.00 37.02 141 LEU A C 1
ATOM 1119 O O . LEU A 1 144 ? 47.833 -14.865 34.034 1.00 49.79 141 LEU A O 1
ATOM 1124 N N . ASN A 1 145 ? 45.637 -14.955 33.723 1.00 34.87 142 ASN A N 1
ATOM 1125 C CA . ASN A 1 145 ? 45.571 -16.440 33.628 1.00 44.82 142 ASN A CA 1
ATOM 1126 C C . ASN A 1 145 ? 46.791 -17.110 32.966 1.00 45.05 142 ASN A C 1
ATOM 1127 O O . ASN A 1 145 ? 47.220 -16.638 31.912 1.00 45.30 142 ASN A O 1
ATOM 1132 N N . ASP A 1 153 ? 47.335 -24.941 34.460 1.00 103.83 150 ASP A N 1
ATOM 1133 C CA . ASP A 1 153 ? 48.563 -25.513 35.003 1.00 98.89 150 ASP A CA 1
ATOM 1134 C C . ASP A 1 153 ? 48.490 -25.648 36.532 1.00 99.56 150 ASP A C 1
ATOM 1135 O O . ASP A 1 153 ? 47.404 -25.842 37.077 1.00 100.14 150 ASP A O 1
ATOM 1140 N N . VAL A 1 154 ? 49.647 -25.583 37.203 1.00 96.17 151 VAL A N 1
ATOM 1141 C CA . VAL A 1 154 ? 49.751 -25.483 38.679 1.00 91.10 151 VAL A CA 1
ATOM 1142 C C . VAL A 1 154 ? 50.706 -24.309 39.079 1.00 83.11 151 VAL A C 1
ATOM 1143 O O . VAL A 1 154 ? 50.740 -23.852 40.229 1.00 74.11 151 VAL A O 1
ATOM 1147 N N . ILE A 1 155 ? 51.438 -23.789 38.097 1.00 76.20 152 ILE A N 1
ATOM 1148 C CA . ILE A 1 155 ? 52.224 -22.570 38.273 1.00 72.19 152 ILE A CA 1
ATOM 1149 C C . ILE A 1 155 ? 51.270 -21.353 38.413 1.00 66.24 152 ILE A C 1
ATOM 1150 O O . ILE A 1 155 ? 51.588 -20.360 39.075 1.00 56.16 152 ILE A O 1
ATOM 1155 N N . ASN A 1 156 ? 50.090 -21.464 37.798 1.00 66.59 153 ASN A N 1
ATOM 1156 C CA . ASN A 1 156 ? 49.067 -20.429 37.907 1.00 60.41 153 ASN A CA 1
ATOM 1157 C C . ASN A 1 156 ? 48.572 -20.254 39.374 1.00 58.37 153 ASN A C 1
ATOM 1158 O O . ASN A 1 156 ? 48.354 -19.138 39.866 1.00 48.94 153 ASN A O 1
ATOM 1163 N N . LEU A 1 157 ? 48.407 -21.387 40.071 1.00 56.31 154 LEU A N 1
ATOM 1164 C CA . LEU A 1 157 ? 48.090 -21.383 41.493 1.00 56.14 154 LEU A CA 1
ATOM 1165 C C . LEU A 1 157 ? 49.159 -20.602 42.326 1.00 54.16 154 LEU A C 1
ATOM 1166 O O . LEU A 1 157 ? 48.822 -19.847 43.229 1.00 54.25 154 LEU A O 1
ATOM 1171 N N . SER A 1 158 ? 50.439 -20.816 42.013 1.00 51.48 155 SER A N 1
ATOM 1172 C CA . SER A 1 158 ? 51.561 -20.179 42.689 1.00 49.53 155 SER A CA 1
ATOM 1173 C C . SER A 1 158 ? 51.559 -18.654 42.559 1.00 42.71 155 SER A C 1
ATOM 1174 O O . SER A 1 158 ? 51.744 -17.907 43.563 1.00 39.58 155 SER A O 1
ATOM 1177 N N . LYS A 1 159 ? 51.436 -18.205 41.309 1.00 43.71 156 LYS A N 1
ATOM 1178 C CA . LYS A 1 159 ? 51.385 -16.746 41.035 1.00 41.68 156 LYS A CA 1
ATOM 1179 C C . LYS A 1 159 ? 50.197 -16.067 41.639 1.00 38.31 156 LYS A C 1
ATOM 1180 O O . LYS A 1 159 ? 50.395 -14.951 42.180 1.00 31.04 156 LYS A O 1
ATOM 1186 N N . PHE A 1 160 ? 48.995 -16.697 41.570 1.00 36.44 157 PHE A N 1
ATOM 1187 C CA . PHE A 1 160 ? 47.824 -16.081 42.207 1.00 36.66 157 PHE A CA 1
ATOM 1188 C C . PHE A 1 160 ? 47.913 -16.061 43.740 1.00 33.85 157 PHE A C 1
ATOM 1189 O O . PHE A 1 160 ? 47.420 -15.155 44.359 1.00 32.11 157 PHE A O 1
ATOM 1197 N N . GLU A 1 161 ? 48.494 -17.085 44.385 1.00 35.80 158 GLU A N 1
ATOM 1198 C CA . GLU A 1 161 ? 48.701 -16.943 45.815 1.00 38.92 158 GLU A CA 1
ATOM 1199 C C . GLU A 1 161 ? 49.703 -15.870 46.099 1.00 33.98 158 GLU A C 1
ATOM 1200 O O . GLU A 1 161 ? 49.554 -15.245 47.092 1.00 33.78 158 GLU A O 1
ATOM 1206 N N . LYS A 1 162 ? 50.752 -15.761 45.271 1.00 35.46 159 LYS A N 1
ATOM 1207 C CA . LYS A 1 162 ? 51.732 -14.678 45.492 1.00 36.37 159 LYS A CA 1
ATOM 1208 C C . LYS A 1 162 ? 50.989 -13.288 45.380 1.00 34.04 159 LYS A C 1
ATOM 1209 O O . LYS A 1 162 ? 51.230 -12.380 46.211 1.00 29.89 159 LYS A O 1
ATOM 1215 N N . LEU A 1 163 ? 50.154 -13.141 44.361 1.00 30.66 160 LEU A N 1
ATOM 1216 C CA . LEU A 1 163 ? 49.351 -11.890 44.175 1.00 29.26 160 LEU A CA 1
ATOM 1217 C C . LEU A 1 163 ? 48.506 -11.651 45.385 1.00 29.43 160 LEU A C 1
ATOM 1218 O O . LEU A 1 163 ? 48.505 -10.541 45.945 1.00 26.96 160 LEU A O 1
ATOM 1223 N N . PHE A 1 164 ? 47.748 -12.682 45.866 1.00 29.65 161 PHE A N 1
ATOM 1224 C CA . PHE A 1 164 ? 46.927 -12.462 47.033 1.00 30.24 161 PHE A CA 1
ATOM 1225 C C . PHE A 1 164 ? 47.761 -12.013 48.231 1.00 28.21 161 PHE A C 1
ATOM 1226 O O . PHE A 1 164 ? 47.394 -11.075 48.975 1.00 29.71 161 PHE A O 1
ATOM 1234 N N . LYS A 1 165 ? 48.900 -12.745 48.443 1.00 31.30 162 LYS A N 1
ATOM 1235 C CA . LYS A 1 165 ? 49.693 -12.427 49.611 1.00 33.17 162 LYS A CA 1
ATOM 1236 C C . LYS A 1 165 ? 50.203 -10.991 49.582 1.00 29.50 162 LYS A C 1
ATOM 1237 O O . LYS A 1 165 ? 50.143 -10.280 50.616 1.00 29.45 162 LYS A O 1
ATOM 1243 N N . ILE A 1 166 ? 50.649 -10.509 48.417 1.00 28.62 163 ILE A N 1
ATOM 1244 C CA . ILE A 1 166 ? 51.071 -9.081 48.405 1.00 27.28 163 ILE A CA 1
ATOM 1245 C C . ILE A 1 166 ? 49.925 -8.126 48.615 1.00 27.22 163 ILE A C 1
ATOM 1246 O O . ILE A 1 166 ? 50.060 -6.996 49.256 1.00 25.75 163 ILE A O 1
ATOM 1251 N N . LEU A 1 167 ? 48.756 -8.477 48.068 1.00 26.08 164 LEU A N 1
ATOM 1252 C CA . LEU A 1 167 ? 47.622 -7.545 48.281 1.00 26.07 164 LEU A CA 1
ATOM 1253 C C . LEU A 1 167 ? 47.205 -7.513 49.778 1.00 26.06 164 LEU A C 1
ATOM 1254 O O . LEU A 1 167 ? 46.845 -6.421 50.350 1.00 25.13 164 LEU A O 1
ATOM 1259 N N . ARG A 1 168 ? 47.277 -8.685 50.400 1.00 25.92 165 ARG A N 1
ATOM 1260 C CA . ARG A 1 168 ? 46.942 -8.785 51.870 1.00 27.18 165 ARG A CA 1
ATOM 1261 C C . ARG A 1 168 ? 47.991 -7.948 52.697 1.00 25.76 165 ARG A C 1
ATOM 1262 O O . ARG A 1 168 ? 47.605 -7.230 53.620 1.00 28.65 165 ARG A O 1
ATOM 1270 N N . LYS A 1 169 ? 49.288 -8.073 52.337 1.00 27.93 166 LYS A N 1
ATOM 1271 C CA . LYS A 1 169 ? 50.358 -7.236 52.966 1.00 29.69 166 LYS A CA 1
ATOM 1272 C C . LYS A 1 169 ? 50.078 -5.738 52.765 1.00 29.57 166 LYS A C 1
ATOM 1273 O O . LYS A 1 169 ? 50.206 -4.885 53.718 1.00 27.59 166 LYS A O 1
ATOM 1279 N N . LEU A 1 170 ? 49.815 -5.368 51.499 1.00 26.23 167 LEU A N 1
ATOM 1280 C CA . LEU A 1 170 ? 49.370 -3.982 51.246 1.00 24.44 167 LEU A CA 1
ATOM 1281 C C . LEU A 1 170 ? 48.244 -3.481 52.179 1.00 26.80 167 LEU A C 1
ATOM 1282 O O . LEU A 1 170 ? 48.264 -2.298 52.684 1.00 27.25 167 LEU A O 1
ATOM 1287 N N . ARG A 1 171 ? 47.185 -4.306 52.286 1.00 27.60 168 ARG A N 1
ATOM 1288 C CA . ARG A 1 171 ? 46.089 -3.889 53.167 1.00 28.74 168 ARG A CA 1
ATOM 1289 C C . ARG A 1 171 ? 46.529 -3.763 54.623 1.00 30.43 168 ARG A C 1
ATOM 1290 O O . ARG A 1 171 ? 46.204 -2.805 55.233 1.00 32.84 168 ARG A O 1
ATOM 1298 N N . GLU A 1 172 ? 47.349 -4.687 55.103 1.00 33.52 169 GLU A N 1
ATOM 1299 C CA . GLU A 1 172 ? 47.882 -4.628 56.495 1.00 37.27 169 GLU A CA 1
ATOM 1300 C C . GLU A 1 172 ? 48.730 -3.353 56.720 1.00 38.17 169 GLU A C 1
ATOM 1301 O O . GLU A 1 172 ? 48.684 -2.734 57.768 1.00 34.42 169 GLU A O 1
ATOM 1307 N N . PHE A 1 173 ? 49.508 -2.921 55.718 1.00 32.80 170 PHE A N 1
ATOM 1308 C CA . PHE A 1 173 ? 50.434 -1.784 55.931 1.00 31.22 170 PHE A CA 1
ATOM 1309 C C . PHE A 1 173 ? 49.780 -0.487 55.607 1.00 30.78 170 PHE A C 1
ATOM 1310 O O . PHE A 1 173 ? 49.848 0.489 56.423 1.00 32.52 170 PHE A O 1
ATOM 1318 N N . LEU A 1 174 ? 49.109 -0.413 54.458 1.00 29.84 171 LEU A N 1
ATOM 1319 C CA . LEU A 1 174 ? 48.566 0.878 54.003 1.00 27.78 171 LEU A CA 1
ATOM 1320 C C . LEU A 1 174 ? 47.123 1.054 54.406 1.00 28.51 171 LEU A C 1
ATOM 1321 O O . LEU A 1 174 ? 46.608 2.170 54.391 1.00 31.82 171 LEU A O 1
ATOM 1326 N N . GLY A 1 175 ? 46.478 -0.022 54.746 1.00 30.75 172 GLY A N 1
ATOM 1327 C CA . GLY A 1 175 ? 45.020 0.064 55.134 1.00 31.37 172 GLY A CA 1
ATOM 1328 C C . GLY A 1 175 ? 44.031 0.087 53.952 1.00 31.66 172 GLY A C 1
ATOM 1329 O O . GLY A 1 175 ? 42.837 0.204 54.177 1.00 32.99 172 GLY A O 1
ATOM 1330 N N . CYS A 1 176 ? 44.494 -0.050 52.659 1.00 30.21 173 CYS A N 1
ATOM 1331 C CA . CYS A 1 176 ? 43.537 0.052 51.599 1.00 29.39 173 CYS A CA 1
ATOM 1332 C C . CYS A 1 176 ? 42.704 -1.215 51.529 1.00 28.19 173 CYS A C 1
ATOM 1333 O O . CYS A 1 176 ? 43.172 -2.343 51.847 1.00 27.59 173 CYS A O 1
ATOM 1336 N N . TRP A 1 177 ? 41.472 -1.052 51.049 1.00 27.97 174 TRP A N 1
ATOM 1337 C CA . TRP A 1 177 ? 40.740 -2.190 50.687 1.00 27.67 174 TRP A CA 1
ATOM 1338 C C . TRP A 1 177 ? 41.196 -2.556 49.245 1.00 27.85 174 TRP A C 1
ATOM 1339 O O . TRP A 1 177 ? 41.947 -1.794 48.614 1.00 25.94 174 TRP A O 1
ATOM 1350 N N . ILE A 1 178 ? 40.711 -3.711 48.794 1.00 26.89 175 ILE A N 1
ATOM 1351 C CA . ILE A 1 178 ? 41.117 -4.282 47.483 1.00 28.26 175 ILE A CA 1
ATOM 1352 C C . ILE A 1 178 ? 39.857 -4.734 46.773 1.00 29.60 175 ILE A C 1
ATOM 1353 O O . ILE A 1 178 ? 39.054 -5.519 47.353 1.00 29.04 175 ILE A O 1
ATOM 1358 N N . ILE A 1 179 ? 39.725 -4.356 45.486 1.00 26.06 176 ILE A N 1
ATOM 1359 C CA . ILE A 1 179 ? 38.621 -4.885 44.667 1.00 28.50 176 ILE A CA 1
ATOM 1360 C C . ILE A 1 179 ? 39.194 -5.390 43.386 1.00 28.63 176 ILE A C 1
ATOM 1361 O O . ILE A 1 179 ? 39.965 -4.676 42.744 1.00 25.50 176 ILE A O 1
ATOM 1366 N N . THR A 1 180 ? 38.855 -6.605 43.059 1.00 26.05 177 THR A N 1
ATOM 1367 C CA . THR A 1 180 ? 39.287 -7.116 41.785 1.00 25.30 177 THR A CA 1
ATOM 1368 C C . THR A 1 180 ? 38.118 -7.554 40.923 1.00 27.72 177 THR A C 1
ATOM 1369 O O . THR A 1 180 ? 37.032 -7.818 41.425 1.00 28.12 177 THR A O 1
ATOM 1373 N N . LYS A 1 181 ? 38.373 -7.756 39.622 1.00 26.34 178 LYS A N 1
ATOM 1374 C CA . LYS A 1 181 ? 37.329 -8.218 38.742 1.00 28.11 178 LYS A CA 1
ATOM 1375 C C . LYS A 1 181 ? 37.862 -9.357 37.875 1.00 27.73 178 LYS A C 1
ATOM 1376 O O . LYS A 1 181 ? 39.031 -9.376 37.473 1.00 26.26 178 LYS A O 1
ATOM 1382 N N . SER A 1 182 ? 37.001 -10.272 37.490 1.00 26.59 179 SER A N 1
ATOM 1383 C CA . SER A 1 182 ? 37.353 -11.234 36.479 1.00 27.22 179 SER A CA 1
ATOM 1384 C C . SER A 1 182 ? 36.091 -11.469 35.583 1.00 31.01 179 SER A C 1
ATOM 1385 O O . SER A 1 182 ? 34.931 -11.042 35.943 1.00 33.55 179 SER A O 1
ATOM 1388 N N . PHE A 1 183 ? 36.307 -12.130 34.434 1.00 32.20 180 PHE A N 1
ATOM 1389 C CA . PHE A 1 183 ? 35.219 -12.557 33.581 1.00 35.17 180 PHE A CA 1
ATOM 1390 C C . PHE A 1 183 ? 34.691 -13.889 34.095 1.00 35.88 180 PHE A C 1
ATOM 1391 O O . PHE A 1 183 ? 35.425 -14.631 34.802 1.00 35.07 180 PHE A O 1
ATOM 1399 N N . PRO A 1 184 ? 33.397 -14.169 33.795 1.00 39.70 181 PRO A N 1
ATOM 1400 C CA . PRO A 1 184 ? 32.896 -15.470 34.207 1.00 39.66 181 PRO A CA 1
ATOM 1401 C C . PRO A 1 184 ? 33.481 -16.630 33.376 1.00 41.33 181 PRO A C 1
ATOM 1402 O O . PRO A 1 184 ? 34.190 -16.435 32.392 1.00 38.29 181 PRO A O 1
ATOM 1406 N N . THR A 1 185 ? 33.078 -17.850 33.765 1.00 44.13 182 THR A N 1
ATOM 1407 C CA . THR A 1 185 ? 33.605 -19.094 33.208 1.00 45.74 182 THR A CA 1
ATOM 1408 C C . THR A 1 185 ? 33.629 -19.073 31.683 1.00 45.63 182 THR A C 1
ATOM 1409 O O . THR A 1 185 ? 34.546 -19.515 31.074 1.00 45.22 182 THR A O 1
ATOM 1413 N N . ASP A 1 186 ? 32.581 -18.567 31.052 1.00 47.95 183 ASP A N 1
ATOM 1414 C CA . ASP A 1 186 ? 32.540 -18.391 29.573 1.00 48.33 183 ASP A CA 1
ATOM 1415 C C . ASP A 1 186 ? 33.768 -17.854 28.818 1.00 46.06 183 ASP A C 1
ATOM 1416 O O . ASP A 1 186 ? 34.137 -18.361 27.765 1.00 43.89 183 ASP A O 1
ATOM 1421 N N . PHE A 1 187 ? 34.369 -16.760 29.305 1.00 38.54 184 PHE A N 1
ATOM 1422 C CA . PHE A 1 187 ? 35.583 -16.292 28.717 1.00 37.53 184 PHE A CA 1
ATOM 1423 C C . PHE A 1 187 ? 36.690 -17.330 28.567 1.00 37.56 184 PHE A C 1
ATOM 1424 O O . PHE A 1 187 ? 37.437 -17.333 27.586 1.00 36.66 184 PHE A O 1
ATOM 1432 N N . TYR A 1 188 ? 36.794 -18.212 29.567 1.00 37.06 185 TYR A N 1
ATOM 1433 C CA . TYR A 1 188 ? 37.831 -19.245 29.656 1.00 37.37 185 TYR A CA 1
ATOM 1434 C C . TYR A 1 188 ? 37.570 -20.447 28.765 1.00 41.72 185 TYR A C 1
ATOM 1435 O O . TYR A 1 188 ? 38.471 -21.266 28.549 1.00 40.71 185 TYR A O 1
ATOM 1444 N N . ASN A 1 189 ? 36.347 -20.568 28.257 1.00 41.52 186 ASN A N 1
ATOM 1445 C CA . ASN A 1 189 ? 36.101 -21.556 27.184 1.00 45.12 186 ASN A CA 1
ATOM 1446 C C . ASN A 1 189 ? 36.902 -21.212 25.930 1.00 44.84 186 ASN A C 1
ATOM 1447 O O . ASN A 1 189 ? 37.153 -22.097 25.110 1.00 48.51 186 ASN A O 1
ATOM 1452 N N . GLY A 1 190 ? 37.297 -19.945 25.762 1.00 42.62 187 GLY A N 1
ATOM 1453 C CA . GLY A 1 190 ? 37.973 -19.536 24.530 1.00 38.93 187 GLY A CA 1
ATOM 1454 C C . GLY A 1 190 ? 37.183 -19.489 23.241 1.00 42.03 187 GLY A C 1
ATOM 1455 O O . GLY A 1 190 ? 35.989 -19.952 23.159 1.00 48.40 187 GLY A O 1
ATOM 1456 N N . ILE A 1 191 ? 37.864 -19.055 22.168 1.00 39.23 188 ILE A N 1
ATOM 1457 C CA . ILE A 1 191 ? 37.260 -18.977 20.817 1.00 40.89 188 ILE A CA 1
ATOM 1458 C C . ILE A 1 191 ? 36.753 -20.390 20.325 1.00 45.33 188 ILE A C 1
ATOM 1459 O O . ILE A 1 191 ? 37.471 -21.358 20.372 1.00 44.74 188 ILE A O 1
ATOM 1464 N N . GLU A 1 192 ? 35.486 -20.455 19.937 1.00 47.05 189 GLU A N 1
ATOM 1465 C CA . GLU A 1 192 ? 34.863 -21.688 19.463 1.00 51.19 189 GLU A CA 1
ATOM 1466 C C . GLU A 1 192 ? 35.047 -22.832 20.459 1.00 52.42 189 GLU A C 1
ATOM 1467 O O . GLU A 1 192 ? 35.186 -23.986 20.074 1.00 54.84 189 GLU A O 1
ATOM 1473 N N . ASN A 1 193 ? 34.978 -22.528 21.745 1.00 50.12 190 ASN A N 1
ATOM 1474 C CA . ASN A 1 193 ? 35.104 -23.503 22.826 1.00 54.26 190 ASN A CA 1
ATOM 1475 C C . ASN A 1 193 ? 36.379 -24.339 22.836 1.00 56.21 190 ASN A C 1
ATOM 1476 O O . ASN A 1 193 ? 36.371 -25.466 23.369 1.00 54.03 190 ASN A O 1
ATOM 1481 N N . THR A 1 194 ? 37.452 -23.800 22.240 1.00 52.24 191 THR A N 1
ATOM 1482 C CA . THR A 1 194 ? 38.690 -24.561 21.964 1.00 50.24 191 THR A CA 1
ATOM 1483 C C . THR A 1 194 ? 39.540 -24.656 23.161 1.00 51.90 191 THR A C 1
ATOM 1484 O O . THR A 1 194 ? 40.503 -25.395 23.166 1.00 56.19 191 THR A O 1
ATOM 1488 N N . LEU A 1 195 ? 39.242 -23.884 24.193 1.00 51.80 192 LEU A N 1
ATOM 1489 C CA . LEU A 1 195 ? 39.940 -24.070 25.457 1.00 50.28 192 LEU A CA 1
ATOM 1490 C C . LEU A 1 195 ? 39.167 -24.991 26.413 1.00 53.54 192 LEU A C 1
ATOM 1491 O O . LEU A 1 195 ? 39.635 -25.207 27.491 1.00 57.63 192 LEU A O 1
ATOM 1496 N N . VAL A 1 196 ? 37.981 -25.506 26.042 1.00 58.42 193 VAL A N 1
ATOM 1497 C CA . VAL A 1 196 ? 37.172 -26.365 26.939 1.00 59.85 193 VAL A CA 1
ATOM 1498 C C . VAL A 1 196 ? 37.766 -27.769 26.880 1.00 62.24 193 VAL A C 1
ATOM 1499 O O . VAL A 1 196 ? 38.047 -28.211 25.769 1.00 65.64 193 VAL A O 1
ATOM 1503 N N . LEU A 1 209 ? 32.746 -25.470 42.042 1.00 88.28 206 LEU A N 1
ATOM 1504 C CA . LEU A 1 209 ? 33.817 -24.483 42.055 1.00 91.90 206 LEU A CA 1
ATOM 1505 C C . LEU A 1 209 ? 33.204 -23.065 42.198 1.00 93.35 206 LEU A C 1
ATOM 1506 O O . LEU A 1 209 ? 32.458 -22.806 43.158 1.00 92.30 206 LEU A O 1
ATOM 1511 N N . TYR A 1 210 ? 33.538 -22.166 41.262 1.00 87.72 207 TYR A N 1
ATOM 1512 C CA . TYR A 1 210 ? 32.934 -20.821 41.114 1.00 82.62 207 TYR A CA 1
ATOM 1513 C C . TYR A 1 210 ? 32.369 -20.589 39.693 1.00 75.88 207 TYR A C 1
ATOM 1514 O O . TYR A 1 210 ? 32.454 -21.470 38.825 1.00 88.17 207 TYR A O 1
ATOM 1523 N N . PRO A 1 211 ? 31.723 -19.433 39.453 1.00 64.35 208 PRO A N 1
ATOM 1524 C CA . PRO A 1 211 ? 31.430 -19.204 38.043 1.00 54.02 208 PRO A CA 1
ATOM 1525 C C . PRO A 1 211 ? 32.570 -18.336 37.408 1.00 52.05 208 PRO A C 1
ATOM 1526 O O . PRO A 1 211 ? 32.271 -17.463 36.596 1.00 46.28 208 PRO A O 1
ATOM 1530 N N . THR A 1 212 ? 33.823 -18.604 37.784 1.00 48.23 209 THR A N 1
ATOM 1531 C CA . THR A 1 212 ? 35.012 -17.937 37.169 1.00 46.94 209 THR A CA 1
ATOM 1532 C C . THR A 1 212 ? 36.212 -18.832 37.423 1.00 49.23 209 THR A C 1
ATOM 1533 O O . THR A 1 212 ? 36.233 -19.631 38.375 1.00 53.13 209 THR A O 1
ATOM 1537 N N . LYS A 1 213 ? 37.230 -18.721 36.604 1.00 45.53 210 LYS A N 1
ATOM 1538 C CA . LYS A 1 213 ? 38.338 -19.664 36.772 1.00 49.73 210 LYS A CA 1
ATOM 1539 C C . LYS A 1 213 ? 39.493 -18.949 37.413 1.00 45.33 210 LYS A C 1
ATOM 1540 O O . LYS A 1 213 ? 40.416 -18.575 36.762 1.00 48.76 210 LYS A O 1
ATOM 1546 N N . LEU A 1 214 ? 39.401 -18.733 38.732 1.00 49.28 211 LEU A N 1
ATOM 1547 C CA . LEU A 1 214 ? 40.508 -18.267 39.586 1.00 45.19 211 LEU A CA 1
ATOM 1548 C C . LEU A 1 214 ? 40.740 -19.312 40.724 1.00 47.29 211 LEU A C 1
ATOM 1549 O O . LEU A 1 214 ? 39.806 -19.953 41.175 1.00 43.81 211 LEU A O 1
ATOM 1554 N N . PRO A 1 215 ? 41.998 -19.488 41.166 1.00 47.28 212 PRO A N 1
ATOM 1555 C CA . PRO A 1 215 ? 42.236 -20.540 42.171 1.00 52.29 212 PRO A CA 1
ATOM 1556 C C . PRO A 1 215 ? 41.660 -20.219 43.536 1.00 55.78 212 PRO A C 1
ATOM 1557 O O . PRO A 1 215 ? 41.422 -19.062 43.854 1.00 53.55 212 PRO A O 1
ATOM 1561 N N . ASP A 1 216 ? 41.482 -21.214 44.394 1.00 59.49 213 ASP A N 1
ATOM 1562 C CA . ASP A 1 216 ? 41.025 -20.898 45.771 1.00 65.47 213 ASP A CA 1
ATOM 1563 C C . ASP A 1 216 ? 42.076 -20.196 46.633 1.00 65.58 213 ASP A C 1
ATOM 1564 O O . ASP A 1 216 ? 41.738 -19.385 47.502 1.00 73.75 213 ASP A O 1
ATOM 1569 N N . SER A 1 217 ? 43.350 -20.452 46.340 1.00 67.88 214 SER A N 1
ATOM 1570 C CA . SER A 1 217 ? 44.465 -19.686 46.913 1.00 65.64 214 SER A CA 1
ATOM 1571 C C . SER A 1 217 ? 44.239 -18.161 46.795 1.00 63.41 214 SER A C 1
ATOM 1572 O O . SER A 1 217 ? 44.857 -17.348 47.537 1.00 60.41 214 SER A O 1
ATOM 1575 N N . TYR A 1 218 ? 43.364 -17.786 45.856 1.00 58.70 215 TYR A N 1
ATOM 1576 C CA . TYR A 1 218 ? 42.947 -16.377 45.690 1.00 50.36 215 TYR A CA 1
ATOM 1577 C C . TYR A 1 218 ? 41.560 -16.104 46.262 1.00 46.69 215 TYR A C 1
ATOM 1578 O O . TYR A 1 218 ? 41.407 -15.277 47.140 1.00 50.22 215 TYR A O 1
ATOM 1587 N N . MET A 1 219 ? 40.569 -16.827 45.775 1.00 48.72 216 MET A N 1
ATOM 1588 C CA . MET A 1 219 ? 39.198 -16.733 46.202 1.00 46.68 216 MET A CA 1
ATOM 1589 C C . MET A 1 219 ? 38.917 -16.956 47.673 1.00 57.20 216 MET A C 1
ATOM 1590 O O . MET A 1 219 ? 37.955 -16.331 48.185 1.00 54.64 216 MET A O 1
ATOM 1595 N N . LYS A 1 220 ? 39.692 -17.857 48.337 1.00 54.31 217 LYS A N 1
ATOM 1596 C CA . LYS A 1 220 ? 39.510 -18.118 49.775 1.00 57.30 217 LYS A CA 1
ATOM 1597 C C . LYS A 1 220 ? 39.775 -16.815 50.537 1.00 53.18 217 LYS A C 1
ATOM 1598 O O . LYS A 1 220 ? 39.206 -16.608 51.622 1.00 54.37 217 LYS A O 1
ATOM 1604 N N . GLY A 1 221 ? 40.599 -15.932 49.926 1.00 44.30 218 GLY A N 1
ATOM 1605 C CA . GLY A 1 221 ? 40.979 -14.664 50.564 1.00 45.50 218 GLY A CA 1
ATOM 1606 C C . GLY A 1 221 ? 39.953 -13.545 50.505 1.00 42.27 218 GLY A C 1
ATOM 1607 O O . GLY A 1 221 ? 40.113 -12.509 51.155 1.00 45.22 218 GLY A O 1
ATOM 1608 N N . MET A 1 222 ? 38.882 -13.742 49.750 1.00 46.08 219 MET A N 1
ATOM 1609 C CA . MET A 1 222 ? 37.925 -12.645 49.456 1.00 45.88 219 MET A CA 1
ATOM 1610 C C . MET A 1 222 ? 36.939 -12.547 50.621 1.00 49.27 219 MET A C 1
ATOM 1611 O O . MET A 1 222 ? 36.556 -13.545 51.131 1.00 52.44 219 MET A O 1
ATOM 1616 N N . ASP A 1 223 ? 36.578 -11.359 51.094 1.00 47.37 220 ASP A N 1
ATOM 1617 C CA . ASP A 1 223 ? 35.540 -11.270 52.130 1.00 48.24 220 ASP A CA 1
ATOM 1618 C C . ASP A 1 223 ? 34.170 -11.364 51.478 1.00 53.09 220 ASP A C 1
ATOM 1619 O O . ASP A 1 223 ? 33.214 -11.777 52.122 1.00 50.81 220 ASP A O 1
ATOM 1624 N N . LEU A 1 224 ? 34.055 -10.932 50.211 1.00 45.73 221 LEU A N 1
ATOM 1625 C CA . LEU A 1 224 ? 32.731 -11.019 49.497 1.00 47.62 221 LEU A CA 1
ATOM 1626 C C . LEU A 1 224 ? 33.064 -11.293 48.063 1.00 48.69 221 LEU A C 1
ATOM 1627 O O . LEU A 1 224 ? 33.945 -10.602 47.420 1.00 39.48 221 LEU A O 1
ATOM 1632 N N . ILE A 1 225 ? 32.446 -12.336 47.551 1.00 44.36 222 ILE A N 1
ATOM 1633 C CA . ILE A 1 225 ? 32.533 -12.573 46.120 1.00 42.53 222 ILE A CA 1
ATOM 1634 C C . ILE A 1 225 ? 31.165 -12.247 45.557 1.00 46.32 222 ILE A C 1
ATOM 1635 O O . ILE A 1 225 ? 30.131 -12.838 45.977 1.00 48.02 222 ILE A O 1
ATOM 1640 N N . ILE A 1 226 ? 31.112 -11.305 44.631 1.00 42.31 223 ILE A N 1
ATOM 1641 C CA . ILE A 1 226 ? 29.860 -10.979 43.915 1.00 44.79 223 ILE A CA 1
ATOM 1642 C C . ILE A 1 226 ? 29.854 -11.571 42.516 1.00 44.53 223 ILE A C 1
ATOM 1643 O O . ILE A 1 226 ? 30.872 -11.589 41.829 1.00 43.42 223 ILE A O 1
ATOM 1648 N N . TYR A 1 227 ? 28.695 -12.053 42.056 1.00 45.33 224 TYR A N 1
ATOM 1649 C CA . TYR A 1 227 ? 28.566 -12.488 40.671 1.00 44.55 224 TYR A CA 1
ATOM 1650 C C . TYR A 1 227 ? 27.477 -11.682 40.042 1.00 51.33 224 TYR A C 1
ATOM 1651 O O . TYR A 1 227 ? 26.299 -11.663 40.584 1.00 51.12 224 TYR A O 1
ATOM 1660 N N . ARG A 1 228 ? 27.789 -11.097 38.890 1.00 47.59 225 ARG A N 1
ATOM 1661 C CA . ARG A 1 228 ? 26.789 -10.447 38.052 1.00 52.24 225 ARG A CA 1
ATOM 1662 C C . ARG A 1 228 ? 26.378 -11.317 36.849 1.00 55.31 225 ARG A C 1
ATOM 1663 O O . ARG A 1 228 ? 27.211 -11.782 36.064 1.00 54.91 225 ARG A O 1
ATOM 1671 N N . GLU A 1 229 ? 25.082 -11.541 36.704 1.00 58.72 226 GLU A N 1
ATOM 1672 C CA . GLU A 1 229 ? 24.601 -12.201 35.498 1.00 65.07 226 GLU A CA 1
ATOM 1673 C C . GLU A 1 229 ? 23.359 -11.525 34.985 1.00 66.29 226 GLU A C 1
ATOM 1674 O O . GLU A 1 229 ? 22.649 -10.845 35.737 1.00 65.38 226 GLU A O 1
ATOM 1680 N N . VAL A 1 230 ? 23.131 -11.711 33.689 1.00 69.37 227 VAL A N 1
ATOM 1681 C CA . VAL A 1 230 ? 21.873 -11.358 33.059 1.00 71.17 227 VAL A CA 1
ATOM 1682 C C . VAL A 1 230 ? 21.033 -12.643 32.953 1.00 75.85 227 VAL A C 1
ATOM 1683 O O . VAL A 1 230 ? 21.427 -13.550 32.214 1.00 77.23 227 VAL A O 1
ATOM 1687 N N . VAL A 1 231 ? 19.932 -12.750 33.716 1.00 76.09 228 VAL A N 1
ATOM 1688 C CA . VAL A 1 231 ? 18.984 -13.913 33.587 1.00 78.84 228 VAL A CA 1
ATOM 1689 C C . VAL A 1 231 ? 17.855 -13.602 32.598 1.00 84.56 228 VAL A C 1
ATOM 1690 O O . VAL A 1 231 ? 17.359 -14.504 31.884 1.00 82.64 228 VAL A O 1
ATOM 1694 N N . ASP A 1 232 ? 17.453 -12.336 32.519 1.00 90.39 229 ASP A N 1
ATOM 1695 C CA . ASP A 1 232 ? 16.668 -11.906 31.340 1.00 95.98 229 ASP A CA 1
ATOM 1696 C C . ASP A 1 232 ? 17.535 -10.943 30.503 1.00 95.60 229 ASP A C 1
ATOM 1697 O O . ASP A 1 232 ? 18.450 -11.372 29.792 1.00 91.79 229 ASP A O 1
ATOM 1702 N N . GLY A 1 233 ? 17.241 -9.655 30.600 1.00 92.75 230 GLY A N 1
ATOM 1703 C CA . GLY A 1 233 ? 18.082 -8.596 30.070 1.00 91.21 230 GLY A CA 1
ATOM 1704 C C . GLY A 1 233 ? 18.307 -7.740 31.291 1.00 86.52 230 GLY A C 1
ATOM 1705 O O . GLY A 1 233 ? 18.892 -6.651 31.221 1.00 81.20 230 GLY A O 1
ATOM 1706 N N . ARG A 1 234 ? 17.772 -8.256 32.401 1.00 86.40 231 ARG A N 1
ATOM 1707 C CA . ARG A 1 234 ? 17.988 -7.754 33.753 1.00 85.09 231 ARG A CA 1
ATOM 1708 C C . ARG A 1 234 ? 19.362 -8.324 34.340 1.00 76.01 231 ARG A C 1
ATOM 1709 O O . ARG A 1 234 ? 19.504 -9.548 34.496 1.00 68.78 231 ARG A O 1
ATOM 1717 N N . PRO A 1 235 ? 20.354 -7.440 34.632 1.00 72.30 232 PRO A N 1
ATOM 1718 C CA . PRO A 1 235 ? 21.561 -7.816 35.426 1.00 65.20 232 PRO A CA 1
ATOM 1719 C C . PRO A 1 235 ? 21.155 -7.990 36.870 1.00 69.88 232 PRO A C 1
ATOM 1720 O O . PRO A 1 235 ? 20.463 -7.103 37.409 1.00 77.23 232 PRO A O 1
ATOM 1724 N N . GLN A 1 236 ? 21.467 -9.134 37.477 1.00 64.23 233 GLN A N 1
ATOM 1725 C CA . GLN A 1 236 ? 21.262 -9.310 38.938 1.00 66.73 233 GLN A CA 1
ATOM 1726 C C . GLN A 1 236 ? 22.572 -9.670 39.648 1.00 65.05 233 GLN A C 1
ATOM 1727 O O . GLN A 1 236 ? 23.296 -10.547 39.190 1.00 61.57 233 GLN A O 1
ATOM 1733 N N . TYR A 1 237 ? 22.825 -9.017 40.778 1.00 63.92 234 TYR A N 1
ATOM 1734 C CA . TYR A 1 237 ? 24.035 -9.276 41.515 1.00 60.19 234 TYR A CA 1
ATOM 1735 C C . TYR A 1 237 ? 23.684 -10.216 42.626 1.00 61.20 234 TYR A C 1
ATOM 1736 O O . TYR A 1 237 ? 22.659 -10.040 43.315 1.00 63.97 234 TYR A O 1
ATOM 1745 N N . ARG A 1 238 ? 24.487 -11.251 42.774 1.00 58.71 235 ARG A N 1
ATOM 1746 C CA . ARG A 1 238 ? 24.327 -12.199 43.863 1.00 61.31 235 ARG A CA 1
ATOM 1747 C C . ARG A 1 238 ? 25.632 -12.538 44.602 1.00 63.80 235 ARG A C 1
ATOM 1748 O O . ARG A 1 238 ? 26.749 -12.473 44.006 1.00 58.90 235 ARG A O 1
ATOM 1756 N N . ARG A 1 239 ? 25.522 -12.873 45.885 1.00 60.35 236 ARG A N 1
ATOM 1757 C CA . ARG A 1 239 ? 26.709 -13.348 46.591 1.00 62.31 236 ARG A CA 1
ATOM 1758 C C . ARG A 1 239 ? 27.072 -14.714 46.004 1.00 63.45 236 ARG A C 1
ATOM 1759 O O . ARG A 1 239 ? 26.204 -15.453 45.550 1.00 64.31 236 ARG A O 1
ATOM 1767 N N . ILE A 1 240 ? 28.349 -15.035 46.018 1.00 61.92 237 ILE A N 1
ATOM 1768 C CA . ILE A 1 240 ? 28.854 -16.348 45.691 1.00 66.36 237 ILE A CA 1
ATOM 1769 C C . ILE A 1 240 ? 29.599 -16.699 46.950 1.00 72.34 237 ILE A C 1
ATOM 1770 O O . ILE A 1 240 ? 30.705 -16.212 47.200 1.00 72.32 237 ILE A O 1
ATOM 1775 N N . ALA A 1 241 ? 28.959 -17.491 47.796 1.00 78.47 238 ALA A N 1
ATOM 1776 C CA . ALA A 1 241 ? 29.644 -18.063 48.936 1.00 82.76 238 ALA A CA 1
ATOM 1777 C C . ALA A 1 241 ? 30.112 -19.486 48.547 1.00 91.35 238 ALA A C 1
ATOM 1778 O O . ALA A 1 241 ? 30.224 -20.367 49.414 1.00 97.49 238 ALA A O 1
ATOM 1780 N N . ALA A 1 242 ? 30.402 -19.682 47.246 1.00 93.42 239 ALA A N 1
ATOM 1781 C CA . ALA A 1 242 ? 30.602 -21.016 46.620 1.00 95.38 239 ALA A CA 1
ATOM 1782 C C . ALA A 1 242 ? 31.724 -21.861 47.209 1.00 98.59 239 ALA A C 1
ATOM 1783 O O . ALA A 1 242 ? 31.588 -23.083 47.292 1.00 105.24 239 ALA A O 1
ATOM 1785 N N . TYR B 2 3 ? 40.270 12.116 14.510 1.00 46.76 3 TYR B N 1
ATOM 1786 C CA . TYR B 2 3 ? 41.184 10.935 14.492 1.00 49.63 3 TYR B CA 1
ATOM 1787 C C . TYR B 2 3 ? 40.975 10.565 15.894 1.00 51.32 3 TYR B C 1
ATOM 1788 O O . TYR B 2 3 ? 40.695 9.430 16.184 1.00 35.18 3 TYR B O 1
ATOM 1797 N N . GLU B 2 4 ? 40.975 11.599 16.749 1.00 52.48 4 GLU B N 1
ATOM 1798 C CA . GLU B 2 4 ? 40.651 11.419 18.141 1.00 55.65 4 GLU B CA 1
ATOM 1799 C C . GLU B 2 4 ? 39.124 11.122 18.229 1.00 47.63 4 GLU B C 1
ATOM 1800 O O . GLU B 2 4 ? 38.656 10.842 19.266 1.00 54.05 4 GLU B O 1
ATOM 1806 N N . ASP B 2 5 ? 38.369 11.019 17.130 1.00 53.35 5 ASP B N 1
ATOM 1807 C CA . ASP B 2 5 ? 37.090 10.269 17.318 1.00 51.26 5 ASP B CA 1
ATOM 1808 C C . ASP B 2 5 ? 37.308 8.749 17.551 1.00 51.07 5 ASP B C 1
ATOM 1809 O O . ASP B 2 5 ? 36.415 8.058 18.058 1.00 39.96 5 ASP B O 1
ATOM 1814 N N . LEU B 2 6 ? 38.465 8.217 17.165 1.00 36.68 6 LEU B N 1
ATOM 1815 C CA . LEU B 2 6 ? 38.527 6.776 17.128 1.00 34.78 6 LEU B CA 1
ATOM 1816 C C . LEU B 2 6 ? 38.802 6.199 18.557 1.00 29.19 6 LEU B C 1
ATOM 1817 O O . LEU B 2 6 ? 39.525 6.800 19.312 1.00 28.78 6 LEU B O 1
ATOM 1822 N N . GLU B 2 7 ? 38.255 5.013 18.838 1.00 28.27 7 GLU B N 1
ATOM 1823 C CA . GLU B 2 7 ? 38.444 4.298 20.098 1.00 27.42 7 GLU B CA 1
ATOM 1824 C C . GLU B 2 7 ? 39.769 3.547 20.030 1.00 26.35 7 GLU B C 1
ATOM 1825 O O . GLU B 2 7 ? 40.369 3.423 18.914 1.00 26.29 7 GLU B O 1
ATOM 1831 N N . LEU B 2 8 ? 40.210 3.020 21.194 1.00 23.82 8 LEU B N 1
ATOM 1832 C CA . LEU B 2 8 ? 41.548 2.304 21.213 1.00 21.38 8 LEU B CA 1
ATOM 1833 C C . LEU B 2 8 ? 41.501 1.108 20.222 1.00 22.81 8 LEU B C 1
ATOM 1834 O O . LEU B 2 8 ? 42.424 0.933 19.417 1.00 25.84 8 LEU B O 1
ATOM 1839 N N . ILE B 2 9 ? 40.397 0.399 20.214 1.00 24.84 9 ILE B N 1
ATOM 1840 C CA . ILE B 2 9 ? 40.224 -0.744 19.285 1.00 21.33 9 ILE B CA 1
ATOM 1841 C C . ILE B 2 9 ? 38.716 -0.739 18.927 1.00 23.65 9 ILE B C 1
ATOM 1842 O O . ILE B 2 9 ? 37.859 -0.743 19.843 1.00 22.75 9 ILE B O 1
ATOM 1847 N N . THR B 2 10 ? 38.458 -0.666 17.615 1.00 21.15 10 THR B N 1
ATOM 1848 C CA . THR B 2 10 ? 37.064 -0.568 17.049 1.00 22.07 10 THR B CA 1
ATOM 1849 C C . THR B 2 10 ? 36.972 -1.716 16.069 1.00 24.65 10 THR B C 1
ATOM 1850 O O . THR B 2 10 ? 37.879 -1.886 15.236 1.00 26.29 10 THR B O 1
ATOM 1854 N N . ILE B 2 11 ? 35.823 -2.393 16.099 1.00 25.55 11 ILE B N 1
ATOM 1855 C CA . ILE B 2 11 ? 35.540 -3.413 15.044 1.00 25.33 11 ILE B CA 1
ATOM 1856 C C . ILE B 2 11 ? 34.708 -2.740 13.984 1.00 25.34 11 ILE B C 1
ATOM 1857 O O . ILE B 2 11 ? 33.755 -2.032 14.331 1.00 27.08 11 ILE B O 1
ATOM 1862 N N . TRP B 2 12 ? 35.107 -2.895 12.702 1.00 29.19 12 TRP B N 1
ATOM 1863 C CA . TRP B 2 12 ? 34.373 -2.407 11.567 1.00 29.18 12 TRP B CA 1
ATOM 1864 C C . TRP B 2 12 ? 33.810 -3.651 10.793 1.00 28.47 12 TRP B C 1
ATOM 1865 O O . TRP B 2 12 ? 34.548 -4.353 10.118 1.00 28.76 12 TRP B O 1
ATOM 1876 N N . PRO B 2 13 ? 32.508 -3.948 10.968 1.00 29.90 13 PRO B N 1
ATOM 1877 C CA . PRO B 2 13 ? 32.039 -5.139 10.181 1.00 31.51 13 PRO B CA 1
ATOM 1878 C C . PRO B 2 13 ? 31.824 -4.889 8.666 1.00 34.38 13 PRO B C 1
ATOM 1879 O O . PRO B 2 13 ? 31.209 -3.850 8.311 1.00 34.30 13 PRO B O 1
ATOM 1883 N N . SER B 2 14 ? 32.288 -5.835 7.822 1.00 35.83 14 SER B N 1
ATOM 1884 C CA . SER B 2 14 ? 32.085 -5.867 6.352 1.00 35.47 14 SER B CA 1
ATOM 1885 C C . SER B 2 14 ? 32.000 -4.452 5.742 1.00 35.58 14 SER B C 1
ATOM 1886 O O . SER B 2 14 ? 30.993 -4.126 5.166 1.00 36.67 14 SER B O 1
ATOM 1889 N N . PRO B 2 15 ? 33.052 -3.621 5.856 1.00 33.90 15 PRO B N 1
ATOM 1890 C CA . PRO B 2 15 ? 32.936 -2.259 5.270 1.00 35.44 15 PRO B CA 1
ATOM 1891 C C . PRO B 2 15 ? 32.910 -2.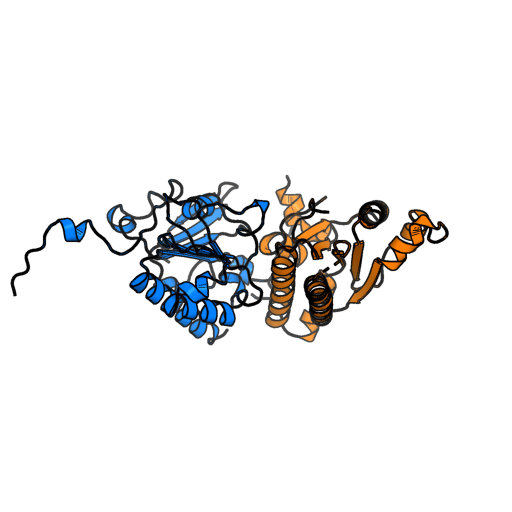429 3.754 1.00 36.20 15 PRO B C 1
ATOM 1892 O O . PRO B 2 15 ? 33.632 -3.261 3.232 1.00 35.28 15 PRO B O 1
ATOM 1896 N N . THR B 2 16 ? 32.147 -1.625 3.039 1.00 41.02 16 THR B N 1
ATOM 1897 C CA . THR B 2 16 ? 32.254 -1.691 1.565 1.00 44.61 16 THR B CA 1
ATOM 1898 C C . THR B 2 16 ? 33.616 -1.135 1.132 1.00 45.65 16 THR B C 1
ATOM 1899 O O . THR B 2 16 ? 34.260 -0.340 1.878 1.00 39.27 16 THR B O 1
ATOM 1903 N N . LYS B 2 17 ? 34.080 -1.529 -0.057 1.00 44.21 17 LYS B N 1
ATOM 1904 C CA . LYS B 2 17 ? 35.401 -1.022 -0.511 1.00 47.02 17 LYS B CA 1
ATOM 1905 C C . LYS B 2 17 ? 35.369 0.526 -0.599 1.00 44.43 17 LYS B C 1
ATOM 1906 O O . LYS B 2 17 ? 36.362 1.221 -0.222 1.00 40.79 17 LYS B O 1
ATOM 1912 N N . ASN B 2 18 ? 34.233 1.060 -1.044 1.00 44.70 18 ASN B N 1
ATOM 1913 C CA . ASN B 2 18 ? 34.100 2.537 -1.187 1.00 49.30 18 ASN B CA 1
ATOM 1914 C C . ASN B 2 18 ? 34.189 3.265 0.151 1.00 47.90 18 ASN B C 1
ATOM 1915 O O . ASN B 2 18 ? 34.850 4.301 0.230 1.00 48.54 18 ASN B O 1
ATOM 1920 N N . LYS B 2 19 ? 33.511 2.732 1.189 1.00 43.84 19 LYS B N 1
ATOM 1921 C CA . LYS B 2 19 ? 33.547 3.358 2.516 1.00 40.92 19 LYS B CA 1
ATOM 1922 C C . LYS B 2 19 ? 34.969 3.267 3.074 1.00 34.50 19 LYS B C 1
ATOM 1923 O O . LYS B 2 19 ? 35.423 4.191 3.738 1.00 33.41 19 LYS B O 1
ATOM 1929 N N . LEU B 2 20 ? 35.643 2.145 2.838 1.00 35.63 20 LEU B N 1
ATOM 1930 C CA . LEU B 2 20 ? 36.999 2.019 3.383 1.00 32.26 20 LEU B CA 1
ATOM 1931 C C . LEU B 2 20 ? 37.938 3.020 2.674 1.00 30.91 20 LEU B C 1
ATOM 1932 O O . LEU B 2 20 ? 38.686 3.756 3.341 1.00 30.65 20 LEU B O 1
ATOM 1937 N N . CYS B 2 21 ? 37.873 3.074 1.336 1.00 32.12 21 CYS B N 1
ATOM 1938 C CA . CYS B 2 21 ? 38.686 4.062 0.585 1.00 34.43 21 CYS B CA 1
ATOM 1939 C C . CYS B 2 21 ? 38.451 5.506 1.066 1.00 32.79 21 CYS B C 1
ATOM 1940 O O . CYS B 2 21 ? 39.363 6.325 1.172 1.00 29.99 21 CYS B O 1
ATOM 1943 N N . GLN B 2 22 ? 37.191 5.816 1.256 1.00 35.17 22 GLN B N 1
ATOM 1944 C CA . GLN B 2 22 ? 36.806 7.144 1.694 1.00 36.78 22 GLN B CA 1
ATOM 1945 C C . GLN B 2 22 ? 37.336 7.450 3.097 1.00 35.35 22 GLN B C 1
ATOM 1946 O O . GLN B 2 22 ? 37.851 8.553 3.378 1.00 32.24 22 GLN B O 1
ATOM 1952 N N . PHE B 2 23 ? 37.228 6.464 3.999 1.00 32.09 23 PHE B N 1
ATOM 1953 C CA . PHE B 2 23 ? 37.796 6.617 5.338 1.00 32.29 23 PHE B CA 1
ATOM 1954 C C . PHE B 2 23 ? 39.308 6.914 5.240 1.00 33.09 23 PHE B C 1
ATOM 1955 O O . PHE B 2 23 ? 39.860 7.770 5.947 1.00 28.94 23 PHE B O 1
ATOM 1963 N N . ILE B 2 24 ? 40.003 6.179 4.387 1.00 31.00 24 ILE B N 1
ATOM 1964 C CA . ILE B 2 24 ? 41.477 6.354 4.281 1.00 31.99 24 ILE B CA 1
ATOM 1965 C C . ILE B 2 24 ? 41.775 7.720 3.694 1.00 31.33 24 ILE B C 1
ATOM 1966 O O . ILE B 2 24 ? 42.591 8.427 4.223 1.00 32.86 24 ILE B O 1
ATOM 1971 N N . LYS B 2 25 ? 41.056 8.107 2.641 1.00 31.74 25 LYS B N 1
ATOM 1972 C CA . LYS B 2 25 ? 41.290 9.359 1.945 1.00 34.98 25 LYS B CA 1
ATOM 1973 C C . LYS B 2 25 ? 41.073 10.524 2.934 1.00 34.80 25 LYS B C 1
ATOM 1974 O O . LYS B 2 25 ? 41.947 11.368 3.060 1.00 35.31 25 LYS B O 1
ATOM 1980 N N . GLN B 2 26 ? 39.955 10.522 3.674 1.00 35.65 26 GLN B N 1
ATOM 1981 C CA . GLN B 2 26 ? 39.648 11.670 4.596 1.00 39.47 26 GLN B CA 1
ATOM 1982 C C . GLN B 2 26 ? 40.676 11.736 5.708 1.00 38.76 26 GLN B C 1
ATOM 1983 O O . GLN B 2 26 ? 41.166 12.840 6.056 1.00 35.41 26 GLN B O 1
ATOM 1989 N N . ASN B 2 27 ? 41.018 10.568 6.284 1.00 35.35 27 ASN B N 1
ATOM 1990 C CA . ASN B 2 27 ? 41.954 10.599 7.398 1.00 35.92 27 ASN B CA 1
ATOM 1991 C C . ASN B 2 27 ? 43.390 10.917 7.019 1.00 37.50 27 ASN B C 1
ATOM 1992 O O . ASN B 2 27 ? 44.081 11.636 7.791 1.00 36.03 27 ASN B O 1
ATOM 1997 N N . LEU B 2 28 ? 43.832 10.466 5.833 1.00 31.05 28 LEU B N 1
ATOM 1998 C CA . LEU B 2 28 ? 45.250 10.713 5.482 1.00 33.55 28 LEU B CA 1
ATOM 1999 C C . LEU B 2 28 ? 45.464 12.062 4.782 1.00 36.89 28 LEU B C 1
ATOM 2000 O O . LEU B 2 28 ? 46.603 12.477 4.512 1.00 40.69 28 LEU B O 1
ATOM 2005 N N . SER B 2 29 ? 44.397 12.795 4.557 1.00 37.51 29 SER B N 1
ATOM 2006 C CA . SER B 2 29 ? 44.587 14.137 3.958 1.00 42.75 29 SER B CA 1
ATOM 2007 C C . SER B 2 29 ? 44.481 15.265 4.975 1.00 44.60 29 SER B C 1
ATOM 2008 O O . SER B 2 29 ? 44.547 16.467 4.601 1.00 45.32 29 SER B O 1
ATOM 2011 N N . LYS B 2 30 ? 44.375 14.914 6.261 1.00 41.57 30 LYS B N 1
ATOM 2012 C CA . LYS B 2 30 ? 44.355 15.952 7.357 1.00 46.50 30 LYS B CA 1
ATOM 2013 C C . LYS B 2 30 ? 45.625 16.725 7.322 1.00 48.25 30 LYS B C 1
ATOM 2014 O O . LYS B 2 30 ? 46.702 16.147 7.197 1.00 47.02 30 LYS B O 1
ATOM 2020 N N . GLU B 2 31 ? 45.510 18.042 7.448 1.00 46.52 31 GLU B N 1
ATOM 2021 C CA . GLU B 2 31 ? 46.617 18.939 7.390 1.00 50.64 31 GLU B CA 1
ATOM 2022 C C . GLU B 2 31 ? 47.283 19.100 8.736 1.00 47.00 31 GLU B C 1
ATOM 2023 O O . GLU B 2 31 ? 46.619 18.949 9.759 1.00 46.08 31 GLU B O 1
ATOM 2029 N N . HIS B 2 32 ? 48.588 19.381 8.725 1.00 47.34 32 HIS B N 1
ATOM 2030 C CA . HIS B 2 32 ? 49.365 19.768 9.912 1.00 49.50 32 HIS B CA 1
ATOM 2031 C C . HIS B 2 32 ? 49.646 18.602 10.866 1.00 48.26 32 HIS B C 1
ATOM 2032 O O . HIS B 2 32 ? 49.928 18.834 12.035 1.00 53.91 32 HIS B O 1
ATOM 2039 N N . VAL B 2 33 ? 49.449 17.381 10.391 1.00 46.36 33 VAL B N 1
ATOM 2040 C CA . VAL B 2 33 ? 49.688 16.144 11.182 1.00 46.85 33 VAL B CA 1
ATOM 2041 C C . VAL B 2 33 ? 50.176 15.157 10.151 1.00 43.23 33 VAL B C 1
ATOM 2042 O O . VAL B 2 33 ? 49.861 15.296 8.978 1.00 44.28 33 VAL B O 1
ATOM 2046 N N . VAL B 2 34 ? 50.979 14.193 10.541 1.00 44.17 34 VAL B N 1
ATOM 2047 C CA . VAL B 2 34 ? 51.327 13.081 9.661 1.00 38.70 34 VAL B CA 1
ATOM 2048 C C . VAL B 2 34 ? 50.472 11.838 10.005 1.00 40.05 34 VAL B C 1
ATOM 2049 O O . VAL B 2 34 ? 50.638 11.239 11.090 1.00 33.61 34 VAL B O 1
ATOM 2053 N N . THR B 2 35 ? 49.506 11.493 9.153 1.00 36.50 35 THR B N 1
ATOM 2054 C CA . THR B 2 35 ? 48.677 10.317 9.474 1.00 34.66 35 THR B CA 1
ATOM 2055 C C . THR B 2 35 ? 49.141 9.191 8.609 1.00 34.31 35 THR B C 1
ATOM 2056 O O . THR B 2 35 ? 49.356 9.411 7.407 1.00 34.35 35 THR B O 1
ATOM 2060 N N . GLN B 2 36 ? 49.372 8.015 9.177 1.00 33.15 36 GLN B N 1
ATOM 2061 C CA . GLN B 2 36 ? 49.726 6.820 8.404 1.00 32.89 36 GLN B CA 1
ATOM 2062 C C . GLN B 2 36 ? 48.733 5.713 8.577 1.00 33.36 36 GLN B C 1
ATOM 2063 O O . GLN B 2 36 ? 48.137 5.581 9.643 1.00 34.85 36 GLN B O 1
ATOM 2069 N N . LEU B 2 37 ? 48.510 4.895 7.531 1.00 28.79 37 LEU B N 1
ATOM 2070 C CA . LEU B 2 37 ? 47.672 3.744 7.651 1.00 28.85 37 LEU B CA 1
ATOM 2071 C C . LEU B 2 37 ? 48.607 2.514 7.497 1.00 31.31 37 LEU B C 1
ATOM 2072 O O . LEU B 2 37 ? 49.293 2.412 6.481 1.00 30.09 37 LEU B O 1
ATOM 2077 N N . PHE B 2 38 ? 48.620 1.640 8.488 1.00 28.68 38 PHE B N 1
ATOM 2078 C CA . PHE B 2 38 ? 49.316 0.324 8.390 1.00 29.71 38 PHE B CA 1
ATOM 2079 C C . PHE B 2 38 ? 48.240 -0.693 8.182 1.00 31.00 38 PHE B C 1
ATOM 2080 O O . PHE B 2 38 ? 47.436 -1.001 9.093 1.00 29.01 38 PHE B O 1
ATOM 2088 N N . PHE B 2 39 ? 48.201 -1.226 6.962 1.00 29.50 39 PHE B N 1
ATOM 2089 C CA . PHE B 2 39 ? 47.120 -2.113 6.573 1.00 29.40 39 PHE B CA 1
ATOM 2090 C C . PHE B 2 39 ? 47.708 -3.520 6.573 1.00 28.66 39 PHE B C 1
ATOM 2091 O O . PHE B 2 39 ? 48.612 -3.832 5.794 1.00 31.07 39 PHE B O 1
ATOM 2099 N N . ILE B 2 40 ? 47.185 -4.341 7.473 1.00 29.69 40 ILE B N 1
ATOM 2100 C CA . ILE B 2 40 ? 47.786 -5.642 7.795 1.00 33.20 40 ILE B CA 1
ATOM 2101 C C . ILE B 2 40 ? 46.732 -6.675 7.458 1.00 36.06 40 ILE B C 1
ATOM 2102 O O . ILE B 2 40 ? 45.631 -6.658 8.014 1.00 36.96 40 ILE B O 1
ATOM 2107 N N . ASP B 2 41 ? 47.028 -7.614 6.537 1.00 34.92 41 ASP B N 1
ATOM 2108 C CA . ASP B 2 41 ? 45.970 -8.408 6.148 1.00 34.53 41 ASP B CA 1
ATOM 2109 C C . ASP B 2 41 ? 46.547 -9.811 5.893 1.00 36.20 41 ASP B C 1
ATOM 2110 O O . ASP B 2 41 ? 47.714 -9.963 5.648 1.00 40.72 41 ASP B O 1
ATOM 2115 N N . ALA B 2 42 ? 45.707 -10.812 5.977 1.00 37.97 42 ALA B N 1
ATOM 2116 C CA . ALA B 2 42 ? 46.131 -12.217 5.760 1.00 42.61 42 ALA B CA 1
ATOM 2117 C C . ALA B 2 42 ? 46.029 -12.717 4.294 1.00 49.50 42 ALA B C 1
ATOM 2118 O O . ALA B 2 42 ? 46.363 -13.860 4.025 1.00 44.23 42 ALA B O 1
ATOM 2120 N N . THR B 2 43 ? 45.613 -11.846 3.349 1.00 50.64 43 THR B N 1
ATOM 2121 C CA . THR B 2 43 ? 45.338 -12.205 1.941 1.00 60.12 43 THR B CA 1
ATOM 2122 C C . THR B 2 43 ? 45.948 -11.272 0.872 1.00 62.24 43 THR B C 1
ATOM 2123 O O . THR B 2 43 ? 45.784 -11.526 -0.339 1.00 59.99 43 THR B O 1
ATOM 2127 N N . SER B 2 44 ? 46.647 -10.210 1.267 1.00 57.38 44 SER B N 1
ATOM 2128 C CA . SER B 2 44 ? 47.071 -9.228 0.233 1.00 56.96 44 SER B CA 1
ATOM 2129 C C . SER B 2 44 ? 45.846 -8.685 -0.546 1.00 53.38 44 SER B C 1
ATOM 2130 O O . SER B 2 44 ? 45.912 -8.513 -1.765 1.00 54.26 44 SER B O 1
ATOM 2133 N N . SER B 2 45 ? 44.742 -8.431 0.145 1.00 49.31 45 SER B N 1
ATOM 2134 C CA . SER B 2 45 ? 43.576 -7.870 -0.534 1.00 52.96 45 SER B CA 1
ATOM 2135 C C . SER B 2 45 ? 43.185 -6.393 -0.195 1.00 43.61 45 SER B C 1
ATOM 2136 O O . SER B 2 45 ? 42.013 -6.020 -0.108 1.00 45.69 45 SER B O 1
ATOM 2139 N N . PHE B 2 46 ? 44.173 -5.537 -0.035 1.00 39.86 46 PHE B N 1
ATOM 2140 C CA . PHE B 2 46 ? 43.869 -4.082 0.025 1.00 38.06 46 PHE B CA 1
ATOM 2141 C C . PHE B 2 46 ? 43.095 -3.753 -1.306 1.00 39.06 46 PHE B C 1
ATOM 2142 O O . PHE B 2 46 ? 43.477 -4.300 -2.365 1.00 39.51 46 PHE B O 1
ATOM 2150 N N . PRO B 2 47 ? 42.005 -2.915 -1.276 1.00 37.62 47 PRO B N 1
ATOM 2151 C CA . PRO B 2 47 ? 41.171 -2.707 -2.471 1.00 39.94 47 PRO B CA 1
ATOM 2152 C C . PRO B 2 47 ? 41.883 -1.730 -3.421 1.00 41.21 47 PRO B C 1
ATOM 2153 O O . PRO B 2 47 ? 41.426 -0.566 -3.604 1.00 40.01 47 PRO B O 1
ATOM 2157 N N . LEU B 2 48 ? 43.005 -2.162 -3.978 1.00 39.21 48 LEU B N 1
ATOM 2158 C CA . LEU B 2 48 ? 43.884 -1.229 -4.696 1.00 41.41 48 LEU B CA 1
ATOM 2159 C C . LEU B 2 48 ? 43.174 -0.625 -5.917 1.00 42.24 48 LEU B C 1
ATOM 2160 O O . LEU B 2 48 ? 43.355 0.586 -6.197 1.00 39.43 48 LEU B O 1
ATOM 2165 N N . SER B 2 49 ? 42.378 -1.441 -6.608 1.00 40.70 49 SER B N 1
ATOM 2166 C CA . SER B 2 49 ? 41.781 -0.979 -7.848 1.00 44.64 49 SER B CA 1
ATOM 2167 C C . SER B 2 49 ? 40.754 0.113 -7.534 1.00 42.82 49 SER B C 1
ATOM 2168 O O . SER B 2 49 ? 40.772 1.188 -8.175 1.00 40.44 49 SER B O 1
ATOM 2171 N N . GLN B 2 50 ? 39.912 -0.107 -6.513 1.00 42.31 50 GLN B N 1
ATOM 2172 C CA . GLN B 2 50 ? 39.028 0.946 -6.100 1.00 41.29 50 GLN B CA 1
ATOM 2173 C C . GLN B 2 50 ? 39.759 2.150 -5.514 1.00 41.53 50 GLN B C 1
ATOM 2174 O O . GLN B 2 50 ? 39.303 3.308 -5.714 1.00 38.38 50 GLN B O 1
ATOM 2180 N N . PHE B 2 51 ? 40.827 1.891 -4.758 1.00 34.89 51 PHE B N 1
ATOM 2181 C CA . PHE B 2 51 ? 41.583 2.981 -4.105 1.00 35.87 51 PHE B CA 1
ATOM 2182 C C . PHE B 2 51 ? 42.155 3.898 -5.185 1.00 36.80 51 PHE B C 1
ATOM 2183 O O . PHE B 2 51 ? 42.084 5.126 -5.048 1.00 36.91 51 PHE B O 1
ATOM 2191 N N . GLN B 2 52 ? 42.672 3.307 -6.277 1.00 36.50 52 GLN B N 1
ATOM 2192 C CA . GLN B 2 52 ? 43.216 4.107 -7.336 1.00 39.21 52 GLN B CA 1
ATOM 2193 C C . GLN B 2 52 ? 42.159 4.925 -8.051 1.00 40.17 52 GLN B C 1
ATOM 2194 O O . GLN B 2 52 ? 42.468 6.026 -8.485 1.00 41.64 52 GLN B O 1
ATOM 2200 N N . LYS B 2 53 ? 40.938 4.417 -8.140 1.00 39.87 53 LYS B N 1
ATOM 2201 C CA . LYS B 2 53 ? 39.870 5.189 -8.781 1.00 41.78 53 LYS B CA 1
ATOM 2202 C C . LYS B 2 53 ? 39.483 6.404 -7.917 1.00 40.77 53 LYS B C 1
ATOM 2203 O O . LYS B 2 53 ? 39.367 7.545 -8.441 1.00 41.80 53 LYS B O 1
ATOM 2209 N N . LEU B 2 54 ? 39.276 6.164 -6.635 1.00 38.64 54 LEU B N 1
ATOM 2210 C CA . LEU B 2 54 ? 38.840 7.193 -5.695 1.00 40.06 54 LEU B CA 1
ATOM 2211 C C . LEU B 2 54 ? 39.928 8.162 -5.319 1.00 39.09 54 LEU B C 1
ATOM 2212 O O . LEU B 2 54 ? 39.683 9.376 -5.068 1.00 40.04 54 LEU B O 1
ATOM 2217 N N . VAL B 2 55 ? 41.144 7.675 -5.372 1.00 37.06 55 VAL B N 1
ATOM 2218 C CA . VAL B 2 55 ? 42.292 8.479 -4.907 1.00 38.34 55 VAL B CA 1
ATOM 2219 C C . VAL B 2 55 ? 43.403 8.304 -5.959 1.00 39.66 55 VAL B C 1
ATOM 2220 O O . VAL B 2 55 ? 44.359 7.563 -5.724 1.00 37.99 55 VAL B O 1
ATOM 2224 N N . PRO B 2 56 ? 43.273 8.963 -7.108 1.00 39.65 56 PRO B N 1
ATOM 2225 C CA . PRO B 2 56 ? 44.170 8.650 -8.244 1.00 39.82 56 PRO B CA 1
ATOM 2226 C C . PRO B 2 56 ? 45.611 9.023 -7.881 1.00 43.93 56 PRO B C 1
ATOM 2227 O O . PRO B 2 56 ? 45.864 10.160 -7.466 1.00 41.43 56 PRO B O 1
ATOM 2231 N N . PRO B 2 57 ? 46.551 8.057 -8.020 1.00 47.19 57 PRO B N 1
ATOM 2232 C CA . PRO B 2 57 ? 47.939 8.366 -7.658 1.00 48.54 57 PRO B CA 1
ATOM 2233 C C . PRO B 2 57 ? 48.611 9.353 -8.652 1.00 54.26 57 PRO B C 1
ATOM 2234 O O . PRO B 2 57 ? 49.700 9.873 -8.356 1.00 51.22 57 PRO B O 1
ATOM 2238 N N . THR B 2 58 ? 47.954 9.631 -9.778 1.00 55.32 58 THR B N 1
ATOM 2239 C CA . THR B 2 58 ? 48.468 10.586 -10.783 1.00 56.91 58 THR B CA 1
ATOM 2240 C C . THR B 2 58 ? 48.134 12.051 -10.453 1.00 58.03 58 THR B C 1
ATOM 2241 O O . THR B 2 58 ? 48.595 12.959 -11.127 1.00 60.70 58 THR B O 1
ATOM 2245 N N . LEU B 2 59 ? 47.293 12.281 -9.452 1.00 56.54 59 LEU B N 1
ATOM 2246 C CA . LEU B 2 59 ? 47.031 13.653 -8.979 1.00 54.63 59 LEU B CA 1
ATOM 2247 C C . LEU B 2 59 ? 48.090 13.989 -7.932 1.00 55.39 59 LEU B C 1
ATOM 2248 O O . LEU B 2 59 ? 48.244 13.251 -6.925 1.00 55.26 59 LEU B O 1
ATOM 2253 N N . PRO B 2 60 ? 48.862 15.068 -8.181 1.00 58.32 60 PRO B N 1
ATOM 2254 C CA . PRO B 2 60 ? 49.902 15.446 -7.220 1.00 60.71 60 PRO B CA 1
ATOM 2255 C C . PRO B 2 60 ? 49.432 15.487 -5.740 1.00 61.97 60 PRO B C 1
ATOM 2256 O O . PRO B 2 60 ? 50.193 15.059 -4.876 1.00 62.35 60 PRO B O 1
ATOM 2260 N N . GLU B 2 61 ? 48.209 15.931 -5.430 1.00 61.97 61 GLU B N 1
ATOM 2261 C CA . GLU B 2 61 ? 47.749 15.968 -4.014 1.00 59.39 61 GLU B CA 1
ATOM 2262 C C . GLU B 2 61 ? 47.753 14.586 -3.363 1.00 55.78 61 GLU B C 1
ATOM 2263 O O . GLU B 2 61 ? 47.669 14.465 -2.148 1.00 58.94 61 GLU B O 1
ATOM 2269 N N . ASN B 2 62 ? 47.792 13.541 -4.166 1.00 52.15 62 ASN B N 1
ATOM 2270 C CA . ASN B 2 62 ? 47.627 12.203 -3.618 1.00 49.12 62 ASN B CA 1
ATOM 2271 C C . ASN B 2 62 ? 48.904 11.443 -3.346 1.00 47.56 62 ASN B C 1
ATOM 2272 O O . ASN B 2 62 ? 48.854 10.358 -2.759 1.00 47.68 62 ASN B O 1
ATOM 2277 N N . VAL B 2 63 ? 50.030 12.027 -3.734 1.00 51.02 63 VAL B N 1
ATOM 2278 C CA . VAL B 2 63 ? 51.335 11.414 -3.605 1.00 49.58 63 VAL B CA 1
ATOM 2279 C C . VAL B 2 63 ? 51.607 11.050 -2.139 1.00 51.21 63 VAL B C 1
ATOM 2280 O O . VAL B 2 63 ? 51.896 9.890 -1.844 1.00 49.12 63 VAL B O 1
ATOM 2284 N N . ARG B 2 64 ? 51.484 12.023 -1.243 1.00 50.83 64 ARG B N 1
ATOM 2285 C CA . ARG B 2 64 ? 51.689 11.774 0.208 1.00 52.76 64 ARG B CA 1
ATOM 2286 C C . ARG B 2 64 ? 50.786 10.714 0.835 1.00 48.49 64 ARG B C 1
ATOM 2287 O O . ARG B 2 64 ? 51.201 9.989 1.761 1.00 42.81 64 ARG B O 1
ATOM 2295 N N . ILE B 2 65 ? 49.539 10.651 0.379 1.00 40.84 65 ILE B N 1
ATOM 2296 C CA . ILE B 2 65 ? 48.658 9.665 0.931 1.00 38.84 65 ILE B CA 1
ATOM 2297 C C . ILE B 2 65 ? 49.259 8.295 0.605 1.00 36.46 65 ILE B C 1
ATOM 2298 O O . ILE B 2 65 ? 49.393 7.426 1.459 1.00 33.25 65 ILE B O 1
ATOM 2303 N N . TYR B 2 66 ? 49.690 8.094 -0.645 1.00 36.98 66 TYR B N 1
ATOM 2304 C CA . TYR B 2 66 ? 50.249 6.791 -1.038 1.00 36.95 66 TYR B CA 1
ATOM 2305 C C . TYR B 2 66 ? 51.584 6.515 -0.341 1.00 38.55 66 TYR B C 1
ATOM 2306 O O . TYR B 2 66 ? 51.927 5.368 -0.053 1.00 37.88 66 TYR B O 1
ATOM 2315 N N . GLU B 2 67 ? 52.303 7.572 -0.010 1.00 39.42 67 GLU B N 1
ATOM 2316 C CA . GLU B 2 67 ? 53.554 7.328 0.676 1.00 44.36 67 GLU B CA 1
ATOM 2317 C C . GLU B 2 67 ? 53.350 6.989 2.182 1.00 44.74 67 GLU B C 1
ATOM 2318 O O . GLU B 2 67 ? 54.305 6.523 2.832 1.00 45.80 67 GLU B O 1
ATOM 2324 N N . ASN B 2 68 ? 52.123 7.194 2.683 1.00 39.07 68 ASN B N 1
ATOM 2325 C CA . ASN B 2 68 ? 51.783 7.099 4.123 1.00 33.74 68 ASN B CA 1
ATOM 2326 C C . ASN B 2 68 ? 50.855 5.908 4.362 1.00 32.93 68 ASN B C 1
ATOM 2327 O O . ASN B 2 68 ? 50.363 5.705 5.492 1.00 32.98 68 ASN B O 1
ATOM 2332 N N . ILE B 2 69 ? 50.630 5.104 3.334 1.00 31.99 69 ILE B N 1
ATOM 2333 C CA . ILE B 2 69 ? 49.971 3.827 3.509 1.00 33.03 69 ILE B CA 1
ATOM 2334 C C . ILE B 2 69 ? 51.076 2.771 3.457 1.00 38.80 69 ILE B C 1
ATOM 2335 O O . ILE B 2 69 ? 51.931 2.853 2.571 1.00 38.20 69 ILE B O 1
ATOM 2340 N N . ARG B 2 70 ? 51.053 1.847 4.404 1.00 38.02 70 ARG B N 1
ATOM 2341 C CA . ARG B 2 70 ? 52.065 0.744 4.498 1.00 37.34 70 ARG B CA 1
ATOM 2342 C C . ARG B 2 70 ? 51.280 -0.542 4.449 1.00 39.46 70 ARG B C 1
ATOM 2343 O O . ARG B 2 70 ? 50.336 -0.703 5.146 1.00 40.75 70 ARG B O 1
ATOM 2351 N N . ILE B 2 71 ? 51.669 -1.475 3.586 1.00 39.87 71 ILE B N 1
ATOM 2352 C CA . ILE B 2 71 ? 50.942 -2.697 3.369 1.00 38.27 71 ILE B CA 1
ATOM 2353 C C . ILE B 2 71 ? 51.784 -3.906 3.879 1.00 40.80 71 ILE B C 1
ATOM 2354 O O . ILE B 2 71 ? 53.006 -3.984 3.588 1.00 39.88 71 ILE B O 1
ATOM 2359 N N . ASN B 2 72 ? 51.141 -4.828 4.587 1.00 37.03 72 ASN B N 1
ATOM 2360 C CA . ASN B 2 72 ? 51.828 -6.064 5.058 1.00 43.30 72 ASN B CA 1
ATOM 2361 C C . ASN B 2 72 ? 50.884 -7.211 4.954 1.00 41.22 72 ASN B C 1
ATOM 2362 O O . ASN B 2 72 ? 49.695 -7.070 5.195 1.00 39.36 72 ASN B O 1
ATOM 2367 N N . THR B 2 73 ? 51.392 -8.339 4.494 1.00 40.81 73 THR B N 1
ATOM 2368 C CA . THR B 2 73 ? 50.578 -9.521 4.456 1.00 41.64 73 THR B CA 1
ATOM 2369 C C . THR B 2 73 ? 51.007 -10.328 5.666 1.00 43.40 73 THR B C 1
ATOM 2370 O O . THR B 2 73 ? 52.207 -10.624 5.824 1.00 43.82 73 THR B O 1
ATOM 2374 N N . CYS B 2 74 ? 50.070 -10.712 6.529 1.00 37.65 74 CYS B N 1
ATOM 2375 C CA . CYS B 2 74 ? 50.520 -11.255 7.786 1.00 36.98 74 CYS B CA 1
ATOM 2376 C C . CYS B 2 74 ? 49.709 -12.503 7.960 1.00 40.69 74 CYS B C 1
ATOM 2377 O O . CYS B 2 74 ? 48.485 -12.411 7.987 1.00 39.05 74 CYS B O 1
ATOM 2380 N N . LEU B 2 75 ? 50.376 -13.677 8.063 1.00 41.07 75 LEU B N 1
ATOM 2381 C CA . LEU B 2 75 ? 49.637 -14.932 8.073 1.00 40.31 75 LEU B CA 1
ATOM 2382 C C . LEU B 2 75 ? 49.297 -15.587 9.441 1.00 40.41 75 LEU B C 1
ATOM 2383 O O . LEU B 2 75 ? 48.504 -16.547 9.503 1.00 39.68 75 LEU B O 1
ATOM 2388 N N . ASP B 2 76 ? 49.875 -15.111 10.534 1.00 35.79 76 ASP B N 1
ATOM 2389 C CA . ASP B 2 76 ? 49.571 -15.779 11.785 1.00 37.09 76 ASP B CA 1
ATOM 2390 C C . ASP B 2 76 ? 49.845 -14.789 12.894 1.00 35.52 76 ASP B C 1
ATOM 2391 O O . ASP B 2 76 ? 50.296 -13.677 12.612 1.00 35.08 76 ASP B O 1
ATOM 2396 N N . LEU B 2 77 ? 49.645 -15.215 14.128 1.00 35.59 77 LEU B N 1
ATOM 2397 C CA . LEU B 2 77 ? 49.728 -14.275 15.269 1.00 34.70 77 LEU B CA 1
ATOM 2398 C C . LEU B 2 77 ? 51.185 -13.909 15.647 1.00 36.82 77 LEU B C 1
ATOM 2399 O O . LEU B 2 77 ? 51.458 -12.844 16.257 1.00 35.39 77 LEU B O 1
ATOM 2404 N N . GLU B 2 78 ? 52.098 -14.852 15.377 1.00 38.73 78 GLU B N 1
ATOM 2405 C CA . GLU B 2 78 ? 53.521 -14.631 15.487 1.00 37.83 78 GLU B CA 1
ATOM 2406 C C . GLU B 2 78 ? 54.005 -13.461 14.623 1.00 35.45 78 GLU B C 1
ATOM 2407 O O . GLU B 2 78 ? 54.644 -12.515 15.130 1.00 36.18 78 GLU B O 1
ATOM 2413 N N . GLU B 2 79 ? 53.670 -13.478 13.355 1.00 36.60 79 GLU B N 1
ATOM 2414 C CA A GLU B 2 79 ? 53.978 -12.344 12.479 0.60 37.97 79 GLU B CA 1
ATOM 2415 C CA B GLU B 2 79 ? 53.910 -12.361 12.456 0.40 38.81 79 GLU B CA 1
ATOM 2416 C C . GLU B 2 79 ? 53.217 -11.066 12.926 1.00 36.00 79 GLU B C 1
ATOM 2417 O O . GLU B 2 79 ? 53.784 -9.956 12.856 1.00 33.77 79 GLU B O 1
ATOM 2428 N N . LEU B 2 80 ? 51.957 -11.190 13.389 1.00 33.44 80 LEU B N 1
ATOM 2429 C CA . LEU B 2 80 ? 51.268 -9.965 13.885 1.00 31.99 80 LEU B CA 1
ATOM 2430 C C . LEU B 2 80 ? 51.988 -9.393 15.102 1.00 34.23 80 LEU B C 1
ATOM 2431 O O . LEU B 2 80 ? 52.066 -8.177 15.255 1.00 29.19 80 LEU B O 1
ATOM 2436 N N . SER B 2 81 ? 52.463 -10.260 15.993 1.00 32.60 81 SER B N 1
ATOM 2437 C CA . SER B 2 81 ? 53.157 -9.800 17.211 1.00 30.42 81 SER B CA 1
ATOM 2438 C C . SER B 2 81 ? 54.460 -9.053 16.792 1.00 33.45 81 SER B C 1
ATOM 2439 O O . SER B 2 81 ? 54.820 -8.032 17.379 1.00 33.72 81 SER B O 1
ATOM 2442 N N . ALA B 2 82 ? 55.152 -9.555 15.758 1.00 35.85 82 ALA B N 1
ATOM 2443 C CA . ALA B 2 82 ? 56.386 -8.929 15.253 1.00 36.00 82 ALA B CA 1
ATOM 2444 C C . ALA B 2 82 ? 56.055 -7.523 14.665 1.00 36.11 82 ALA B C 1
ATOM 2445 O O . ALA B 2 82 ? 56.788 -6.568 14.914 1.00 35.44 82 ALA B O 1
ATOM 2447 N N . ILE B 2 83 ? 54.933 -7.389 13.930 1.00 34.25 83 ILE B N 1
ATOM 2448 C CA . ILE B 2 83 ? 54.492 -6.075 13.386 1.00 32.24 83 ILE B CA 1
ATOM 2449 C C . ILE B 2 83 ? 54.233 -5.101 14.535 1.00 29.65 83 ILE B C 1
ATOM 2450 O O . ILE B 2 83 ? 54.510 -3.910 14.420 1.00 33.94 83 ILE B O 1
ATOM 2455 N N . THR B 2 84 ? 53.648 -5.617 15.603 1.00 29.11 84 THR B N 1
ATOM 2456 C CA . THR B 2 84 ? 53.239 -4.810 16.773 1.00 28.75 84 THR B CA 1
ATOM 2457 C C . THR B 2 84 ? 54.536 -4.294 17.428 1.00 30.45 84 THR B C 1
ATOM 2458 O O . THR B 2 84 ? 54.638 -3.095 17.735 1.00 29.32 84 THR B O 1
ATOM 2462 N N . VAL B 2 85 ? 55.547 -5.158 17.532 1.00 30.27 85 VAL B N 1
ATOM 2463 C CA . VAL B 2 85 ? 56.925 -4.726 17.895 1.00 30.20 85 VAL B CA 1
ATOM 2464 C C . VAL B 2 85 ? 57.405 -3.548 17.047 1.00 30.31 85 VAL B C 1
ATOM 2465 O O . VAL B 2 85 ? 57.863 -2.525 17.603 1.00 29.41 85 VAL B O 1
ATOM 2469 N N . LYS B 2 86 ? 57.369 -3.689 15.700 1.00 30.60 86 LYS B N 1
ATOM 2470 C CA . LYS B 2 86 ? 57.822 -2.589 14.799 1.00 30.49 86 LYS B CA 1
ATOM 2471 C C . LYS B 2 86 ? 57.042 -1.327 14.981 1.00 30.66 86 LYS B C 1
ATOM 2472 O O . LYS B 2 86 ? 57.673 -0.282 15.038 1.00 29.15 86 LYS B O 1
ATOM 2478 N N . LEU B 2 87 ? 55.693 -1.424 15.195 1.00 26.64 87 LEU B N 1
ATOM 2479 C CA . LEU B 2 87 ? 54.892 -0.188 15.390 1.00 30.70 87 LEU B CA 1
ATOM 2480 C C . LEU B 2 87 ? 55.275 0.456 16.700 1.00 29.95 87 LEU B C 1
ATOM 2481 O O . LEU B 2 87 ? 55.362 1.721 16.834 1.00 30.24 87 LEU B O 1
ATOM 2486 N N . LEU B 2 88 ? 55.489 -0.381 17.708 1.00 26.58 88 LEU B N 1
ATOM 2487 C CA . LEU B 2 88 ? 55.849 0.217 19.009 1.00 31.56 88 LEU B CA 1
ATOM 2488 C C . LEU B 2 88 ? 57.282 0.851 18.921 1.00 32.07 88 LEU B C 1
ATOM 2489 O O . LEU B 2 88 ? 57.524 1.901 19.519 1.00 30.48 88 LEU B O 1
ATOM 2494 N N . GLN B 2 89 ? 58.197 0.276 18.114 1.00 31.94 89 GLN B N 1
ATOM 2495 C CA . GLN B 2 89 ? 59.535 0.916 17.856 1.00 36.14 89 GLN B CA 1
ATOM 2496 C C . GLN B 2 89 ? 59.347 2.293 17.140 1.00 36.81 89 GLN B C 1
ATOM 2497 O O . GLN B 2 89 ? 59.927 3.334 17.528 1.00 36.02 89 GLN B O 1
ATOM 2503 N N . ILE B 2 90 ? 58.494 2.301 16.121 1.00 33.98 90 ILE B N 1
ATOM 2504 C CA . ILE B 2 90 ? 58.157 3.564 15.398 1.00 35.73 90 ILE B CA 1
ATOM 2505 C C . ILE B 2 90 ? 57.634 4.633 16.375 1.00 33.91 90 ILE B C 1
ATOM 2506 O O . ILE B 2 90 ? 58.192 5.715 16.415 1.00 35.36 90 ILE B O 1
ATOM 2511 N N . LEU B 2 91 ? 56.583 4.308 17.169 1.00 31.53 91 LEU B N 1
ATOM 2512 C CA . LEU B 2 91 ? 55.999 5.227 18.159 1.00 29.85 91 LEU B CA 1
ATOM 2513 C C . LEU B 2 91 ? 57.042 5.679 19.163 1.00 32.75 91 LEU B C 1
ATOM 2514 O O . LEU B 2 91 ? 57.179 6.876 19.473 1.00 33.31 91 LEU B O 1
ATOM 2519 N N . SER B 2 92 ? 57.749 4.703 19.782 1.00 35.80 92 SER B N 1
ATOM 2520 C CA . SER B 2 92 ? 58.724 5.098 20.777 1.00 38.50 92 SER B CA 1
ATOM 2521 C C . SER B 2 92 ? 59.758 6.078 20.268 1.00 42.45 92 SER B C 1
ATOM 2522 O O . SER B 2 92 ? 60.067 7.064 20.951 1.00 46.64 92 SER B O 1
ATOM 2525 N N . MET B 2 93 ? 60.267 5.829 19.065 1.00 41.92 93 MET B N 1
ATOM 2526 C CA . MET B 2 93 ? 61.345 6.588 18.508 1.00 48.49 93 MET B CA 1
ATOM 2527 C C . MET B 2 93 ? 60.840 7.967 18.094 1.00 50.21 93 MET B C 1
ATOM 2528 O O . MET B 2 93 ? 61.541 8.944 18.274 1.00 49.21 93 MET B O 1
ATOM 2533 N N . ASN B 2 94 ? 59.617 8.037 17.579 1.00 41.39 94 ASN B N 1
ATOM 2534 C CA . ASN B 2 94 ? 58.980 9.330 17.321 1.00 42.63 94 ASN B CA 1
ATOM 2535 C C . ASN B 2 94 ? 58.793 10.178 18.558 1.00 42.44 94 ASN B C 1
ATOM 2536 O O . ASN B 2 94 ? 59.104 11.388 18.510 1.00 46.72 94 ASN B O 1
ATOM 2541 N N . LYS B 2 95 ? 58.394 9.554 19.681 1.00 38.34 95 LYS B N 1
ATOM 2542 C CA . LYS B 2 95 ? 58.166 10.308 20.921 1.00 40.02 95 LYS B CA 1
ATOM 2543 C C . LYS B 2 95 ? 59.459 10.866 21.454 1.00 47.73 95 LYS B C 1
ATOM 2544 O O . LYS B 2 95 ? 59.486 12.016 21.894 1.00 52.75 95 LYS B O 1
ATOM 2550 N N . ILE B 2 96 ? 60.501 10.007 21.455 1.00 51.93 96 ILE B N 1
ATOM 2551 C CA . ILE B 2 96 ? 61.901 10.373 21.773 1.00 56.28 96 ILE B CA 1
ATOM 2552 C C . ILE B 2 96 ? 62.396 11.511 20.907 1.00 59.97 96 ILE B C 1
ATOM 2553 O O . ILE B 2 96 ? 62.765 12.553 21.439 1.00 67.45 96 ILE B O 1
ATOM 2558 N N . ASN B 2 97 ? 62.456 11.294 19.601 1.00 59.64 97 ASN B N 1
ATOM 2559 C CA . ASN B 2 97 ? 62.888 12.330 18.657 1.00 64.30 97 ASN B CA 1
ATOM 2560 C C . ASN B 2 97 ? 62.125 13.652 18.766 1.00 64.76 97 ASN B C 1
ATOM 2561 O O . ASN B 2 97 ? 62.726 14.699 18.627 1.00 70.08 97 ASN B O 1
ATOM 2566 N N . ALA B 2 98 ? 60.841 13.623 19.110 1.00 61.05 98 ALA B N 1
ATOM 2567 C CA . ALA B 2 98 ? 60.126 14.864 19.426 1.00 67.88 98 ALA B CA 1
ATOM 2568 C C . ALA B 2 98 ? 60.742 15.713 20.587 1.00 74.04 98 ALA B C 1
ATOM 2569 O O . ALA B 2 98 ? 60.040 16.475 21.250 1.00 80.61 98 ALA B O 1
ATOM 2571 N N . GLN B 2 99 ? 62.056 15.557 20.817 1.00 83.19 99 GLN B N 1
ATOM 2572 C CA . GLN B 2 99 ? 62.935 16.581 21.447 1.00 80.96 99 GLN B CA 1
ATOM 2573 C C . GLN B 2 99 ? 64.295 16.613 20.768 1.00 83.76 99 GLN B C 1
ATOM 2574 O O . GLN B 2 99 ? 65.206 15.906 21.213 1.00 80.71 99 GLN B O 1
ATOM 2580 N N . THR B 2 107 ? 57.909 20.240 14.775 1.00 79.70 107 THR B N 1
ATOM 2581 C CA . THR B 2 107 ? 57.739 18.897 14.269 1.00 82.69 107 THR B CA 1
ATOM 2582 C C . THR B 2 107 ? 56.277 18.380 14.474 1.00 78.07 107 THR B C 1
ATOM 2583 O O . THR B 2 107 ? 55.689 18.513 15.567 1.00 82.34 107 THR B O 1
ATOM 2587 N N . GLU B 2 108 ? 55.703 17.800 13.418 1.00 69.42 108 GLU B N 1
ATOM 2588 C CA . GLU B 2 108 ? 54.264 17.480 13.372 1.00 61.23 108 GLU B CA 1
ATOM 2589 C C . GLU B 2 108 ? 53.916 16.165 14.026 1.00 53.90 108 GLU B C 1
ATOM 2590 O O . GLU B 2 108 ? 54.657 15.193 13.902 1.00 53.00 108 GLU B O 1
ATOM 2596 N N . PRO B 2 109 ? 52.741 16.103 14.666 1.00 51.64 109 PRO B N 1
ATOM 2597 C CA . PRO B 2 109 ? 52.409 14.847 15.325 1.00 47.84 109 PRO B CA 1
ATOM 2598 C C . PRO B 2 109 ? 52.184 13.706 14.305 1.00 43.41 109 PRO B C 1
ATOM 2599 O O . PRO B 2 109 ? 51.667 13.935 13.178 1.00 42.43 109 PRO B O 1
ATOM 2603 N N . LEU B 2 110 ? 52.633 12.530 14.693 1.00 40.07 110 LEU B N 1
ATOM 2604 C CA . LEU B 2 110 ? 52.386 11.266 14.007 1.00 35.12 110 LEU B CA 1
ATOM 2605 C C . LEU B 2 110 ? 51.094 10.568 14.503 1.00 34.03 110 LEU B C 1
ATOM 2606 O O . LEU B 2 110 ? 50.878 10.293 15.750 1.00 34.03 110 LEU B O 1
ATOM 2611 N N . LYS B 2 111 ? 50.220 10.256 13.583 1.00 29.61 111 LYS B N 1
ATOM 2612 C CA . LYS B 2 111 ? 48.979 9.560 13.934 1.00 29.27 111 LYS B CA 1
ATOM 2613 C C . LYS B 2 111 ? 48.860 8.279 13.099 1.00 29.94 111 LYS B C 1
ATOM 2614 O O . LYS B 2 111 ? 48.693 8.320 11.876 1.00 32.40 111 LYS B O 1
ATOM 2620 N N . ILE B 2 112 ? 48.939 7.142 13.743 1.00 26.97 112 ILE B N 1
ATOM 2621 C CA . ILE B 2 112 ? 48.908 5.869 13.050 1.00 25.37 112 ILE B CA 1
ATOM 2622 C C . ILE B 2 112 ? 47.531 5.236 13.135 1.00 25.66 112 ILE B C 1
ATOM 2623 O O . ILE B 2 112 ? 46.948 5.135 14.252 1.00 25.56 112 ILE B O 1
ATOM 2628 N N . ILE B 2 113 ? 46.954 4.767 12.003 1.00 24.73 113 ILE B N 1
ATOM 2629 C CA . ILE B 2 113 ? 45.759 3.966 12.082 1.00 23.72 113 ILE B CA 1
ATOM 2630 C C . ILE B 2 113 ? 46.204 2.560 11.695 1.00 26.76 113 ILE B C 1
ATOM 2631 O O . ILE B 2 113 ? 46.785 2.354 10.611 1.00 26.27 113 ILE B O 1
ATOM 2636 N N . LEU B 2 114 ? 46.099 1.640 12.637 1.00 23.77 114 LEU B N 1
ATOM 2637 C CA . LEU B 2 114 ? 46.476 0.249 12.413 1.00 23.67 114 LEU B CA 1
ATOM 2638 C C . LEU B 2 114 ? 45.192 -0.423 11.990 1.00 25.32 114 LEU B C 1
ATOM 2639 O O . LEU B 2 114 ? 44.209 -0.456 12.736 1.00 26.09 114 LEU B O 1
ATOM 2644 N 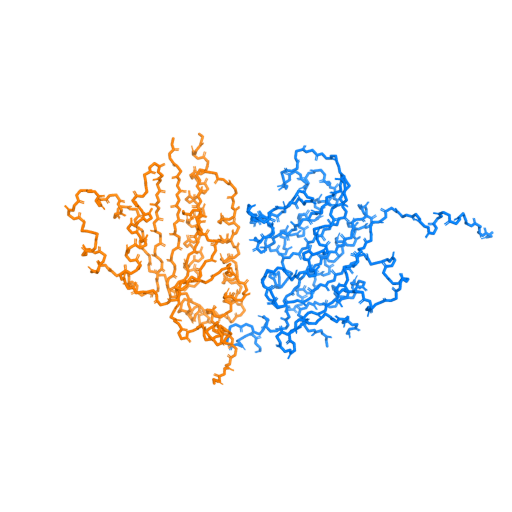N . TYR B 2 115 ? 45.165 -1.022 10.788 1.00 23.24 115 TYR B N 1
ATOM 2645 C CA . TYR B 2 115 ? 43.902 -1.597 10.269 1.00 25.84 115 TYR B CA 1
ATOM 2646 C C . TYR B 2 115 ? 44.235 -3.074 9.957 1.00 27.67 115 TYR B C 1
ATOM 2647 O O . TYR B 2 115 ? 45.073 -3.358 9.080 1.00 27.08 115 TYR B O 1
ATOM 2656 N N . ILE B 2 116 ? 43.551 -4.000 10.614 1.00 26.13 116 ILE B N 1
ATOM 2657 C CA . ILE B 2 116 ? 43.928 -5.469 10.492 1.00 27.36 116 ILE B CA 1
ATOM 2658 C C . ILE B 2 116 ? 42.711 -6.150 9.925 1.00 30.22 116 ILE B C 1
ATOM 2659 O O . ILE B 2 116 ? 41.611 -6.040 10.532 1.00 29.55 116 ILE B O 1
ATOM 2664 N N . ASN B 2 117 ? 42.876 -6.860 8.775 1.00 27.80 117 ASN B N 1
ATOM 2665 C CA . ASN B 2 117 ? 41.732 -7.534 8.192 1.00 31.36 117 ASN B CA 1
ATOM 2666 C C . ASN B 2 117 ? 42.170 -9.007 8.245 1.00 30.38 117 ASN B C 1
ATOM 2667 O O . ASN B 2 117 ? 43.364 -9.250 8.151 1.00 32.86 117 ASN B O 1
ATOM 2672 N N . GLY B 2 118 ? 41.254 -9.949 8.459 1.00 32.94 118 GLY B N 1
ATOM 2673 C CA . GLY B 2 118 ? 41.717 -11.347 8.490 1.00 35.25 118 GLY B CA 1
ATOM 2674 C C . GLY B 2 118 ? 42.283 -11.843 9.803 1.00 34.39 118 GLY B C 1
ATOM 2675 O O . GLY B 2 118 ? 42.904 -12.906 9.848 1.00 35.70 118 GLY B O 1
ATOM 2676 N N . LEU B 2 119 ? 42.053 -11.127 10.898 1.00 32.11 119 LEU B N 1
ATOM 2677 C CA . LEU B 2 119 ? 42.600 -11.625 12.169 1.00 30.25 119 LEU B CA 1
ATOM 2678 C C . LEU B 2 119 ? 42.090 -13.030 12.567 1.00 31.86 119 LEU B C 1
ATOM 2679 O O . LEU B 2 119 ? 42.832 -13.878 13.184 1.00 30.56 119 LEU B O 1
ATOM 2684 N N . GLU B 2 120 ? 40.83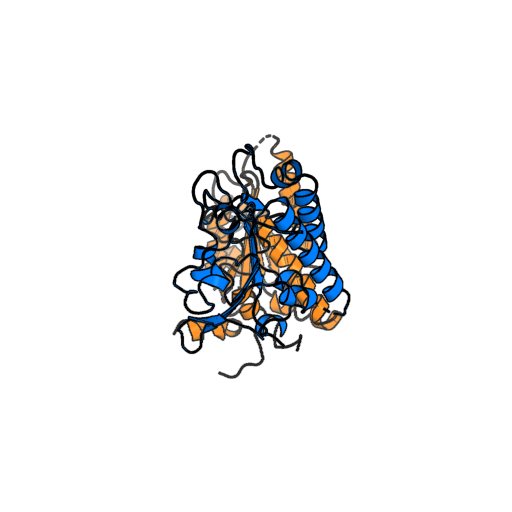7 -13.334 12.214 1.00 32.97 120 GLU B N 1
ATOM 2685 C CA . GLU B 2 120 ? 40.320 -14.734 12.507 1.00 32.40 120 GLU B CA 1
ATOM 2686 C C . GLU B 2 120 ? 41.110 -15.802 11.753 1.00 35.02 120 GLU B C 1
ATOM 2687 O O . GLU B 2 120 ? 41.267 -16.954 12.260 1.00 35.35 120 GLU B O 1
ATOM 2693 N N . VAL B 2 121 ? 41.595 -15.448 10.538 1.00 33.84 121 VAL B N 1
ATOM 2694 C CA . VAL B 2 121 ? 42.417 -16.379 9.677 1.00 35.91 121 VAL B CA 1
ATOM 2695 C C . VAL B 2 121 ? 43.838 -16.542 10.273 1.00 35.03 121 VAL B C 1
ATOM 2696 O O . VAL B 2 121 ? 44.374 -17.648 10.428 1.00 36.27 121 VAL B O 1
ATOM 2700 N N . MET B 2 122 ? 44.432 -15.433 10.726 1.00 34.04 122 MET B N 1
ATOM 2701 C CA . MET B 2 122 ? 45.724 -15.462 11.481 1.00 31.54 122 MET B CA 1
ATOM 2702 C C . MET B 2 122 ? 45.640 -16.320 12.733 1.00 36.19 122 MET B C 1
ATOM 2703 O O . MET B 2 122 ? 46.586 -17.087 13.055 1.00 35.00 122 MET B O 1
ATOM 2708 N N . PHE B 2 123 ? 44.552 -16.178 13.497 1.00 32.90 123 PHE B N 1
ATOM 2709 C CA . PHE B 2 123 ? 44.347 -16.993 14.693 1.00 34.17 123 PHE B CA 1
ATOM 2710 C C . PHE B 2 123 ? 44.202 -18.452 14.358 1.00 37.06 123 PHE B C 1
ATOM 2711 O O . PHE B 2 123 ? 44.886 -19.339 14.958 1.00 37.08 123 PHE B O 1
ATOM 2719 N N A ARG B 2 124 ? 43.392 -18.727 13.335 0.50 36.84 124 ARG B N 1
ATOM 2720 N N B ARG B 2 124 ? 43.349 -18.726 13.379 0.50 36.88 124 ARG B N 1
ATOM 2721 C CA A ARG B 2 124 ? 43.250 -20.098 12.807 0.50 40.95 124 ARG B CA 1
ATOM 2722 C CA B ARG B 2 124 ? 43.261 -20.085 12.865 0.50 41.23 124 ARG B CA 1
ATOM 2723 C C A ARG B 2 124 ? 44.553 -20.714 12.302 0.50 45.26 124 ARG B C 1
ATOM 2724 C C B ARG B 2 124 ? 44.659 -20.612 12.560 0.50 44.26 124 ARG B C 1
ATOM 2725 O O A ARG B 2 124 ? 44.760 -21.948 12.387 0.50 48.85 124 ARG B O 1
ATOM 2726 O O B ARG B 2 124 ? 45.050 -21.677 13.082 0.50 47.22 124 ARG B O 1
ATOM 2741 N N . ASN B 2 125 ? 45.430 -19.901 11.728 1.00 42.94 125 ASN B N 1
ATOM 2742 C CA . ASN B 2 125 ? 46.734 -20.467 11.285 1.00 46.17 125 ASN B CA 1
ATOM 2743 C C . ASN B 2 125 ? 47.631 -20.849 12.477 1.00 45.35 125 ASN B C 1
ATOM 2744 O O . ASN B 2 125 ? 48.069 -21.972 12.629 1.00 45.56 125 ASN B O 1
ATOM 2749 N N . SER B 2 126 ? 47.838 -19.913 13.417 1.00 42.68 126 SER B N 1
ATOM 2750 C CA . SER B 2 126 ? 48.665 -20.181 14.616 1.00 43.00 126 SER B CA 1
ATOM 2751 C C . SER B 2 126 ? 48.111 -21.315 15.394 1.00 46.58 126 SER B C 1
ATOM 2752 O O . SER B 2 126 ? 48.874 -22.100 16.012 1.00 47.61 126 SER B O 1
ATOM 2755 N N . GLN B 2 127 ? 46.785 -21.394 15.433 1.00 49.67 127 GLN B N 1
ATOM 2756 C CA . GLN B 2 127 ? 46.151 -22.336 16.336 1.00 56.21 127 GLN B CA 1
ATOM 2757 C C . GLN B 2 127 ? 46.534 -23.741 15.891 1.00 59.90 127 GLN B C 1
ATOM 2758 O O . GLN B 2 127 ? 46.933 -24.599 16.720 1.00 61.42 127 GLN B O 1
ATOM 2764 N N . PHE B 2 128 ? 46.550 -23.923 14.575 1.00 62.87 128 PHE B N 1
ATOM 2765 C CA . PHE B 2 128 ? 46.932 -25.201 13.952 1.00 68.70 128 PHE B CA 1
ATOM 2766 C C . PHE B 2 128 ? 48.441 -25.454 14.002 1.00 67.98 128 PHE B C 1
ATOM 2767 O O . PHE B 2 128 ? 48.854 -26.587 14.033 1.00 66.39 128 PHE B O 1
ATOM 2775 N N . LYS B 2 129 ? 49.261 -24.410 13.989 1.00 65.10 129 LYS B N 1
ATOM 2776 C CA . LYS B 2 129 ? 50.728 -24.553 14.124 1.00 63.50 129 LYS B CA 1
ATOM 2777 C C . LYS B 2 129 ? 51.152 -24.693 15.586 1.00 65.95 129 LYS B C 1
ATOM 2778 O O . LYS B 2 129 ? 52.204 -25.205 15.850 1.00 71.07 129 LYS B O 1
ATOM 2784 N N . SER B 2 130 ? 50.393 -24.168 16.546 1.00 62.29 130 SER B N 1
ATOM 2785 C CA . SER B 2 130 ? 50.808 -24.311 17.937 1.00 58.40 130 SER B CA 1
ATOM 2786 C C . SER B 2 130 ? 49.834 -25.100 18.793 1.00 59.56 130 SER B C 1
ATOM 2787 O O . SER B 2 130 ? 49.787 -26.356 18.694 1.00 61.36 130 SER B O 1
ATOM 2790 N N . SER B 2 131 ? 49.186 -24.397 19.716 1.00 52.00 131 SER B N 1
ATOM 2791 C CA . SER B 2 131 ? 48.247 -24.937 20.698 1.00 56.46 131 SER B CA 1
ATOM 2792 C C . SER B 2 131 ? 47.106 -23.902 20.888 1.00 59.40 131 SER B C 1
ATOM 2793 O O . SER B 2 131 ? 47.335 -22.699 20.697 1.00 52.63 131 SER B O 1
ATOM 2796 N N . PRO B 2 132 ? 45.882 -24.369 21.268 1.00 60.48 132 PRO B N 1
ATOM 2797 C CA . PRO B 2 132 ? 44.793 -23.460 21.673 1.00 53.78 132 PRO B CA 1
ATOM 2798 C C . PRO B 2 132 ? 45.238 -22.458 22.764 1.00 51.48 132 PRO B C 1
ATOM 2799 O O . PRO B 2 132 ? 44.899 -21.276 22.621 1.00 44.96 132 PRO B O 1
ATOM 2803 N N . GLN B 2 133 ? 45.990 -22.902 23.789 1.00 47.46 133 GLN B N 1
ATOM 2804 C CA . GLN B 2 133 ? 46.443 -22.012 24.896 1.00 52.16 133 GLN B CA 1
ATOM 2805 C C . GLN B 2 133 ? 47.421 -20.969 24.325 1.00 48.52 133 GLN B C 1
ATOM 2806 O O . GLN B 2 133 ? 47.295 -19.784 24.607 1.00 45.16 133 GLN B O 1
ATOM 2812 N N . ARG B 2 134 ? 48.408 -21.420 23.531 1.00 44.67 134 ARG B N 1
ATOM 2813 C CA . ARG B 2 134 ? 49.399 -20.487 22.946 1.00 48.40 134 ARG B CA 1
ATOM 2814 C C . ARG B 2 134 ? 48.768 -19.397 22.041 1.00 48.11 134 ARG B C 1
ATOM 2815 O O . ARG B 2 134 ? 49.130 -18.211 22.122 1.00 45.29 134 ARG B O 1
ATOM 2823 N N . SER B 2 135 ? 47.849 -19.818 21.160 1.00 43.76 135 SER B N 1
ATOM 2824 C CA . SER B 2 135 ? 47.058 -18.913 20.341 1.00 41.92 135 SER B CA 1
ATOM 2825 C C . SER B 2 135 ? 46.318 -17.839 21.120 1.00 34.54 135 SER B C 1
ATOM 2826 O O . SER B 2 135 ? 46.482 -16.669 20.804 1.00 33.39 135 SER B O 1
ATOM 2829 N N . HIS B 2 136 ? 45.594 -18.238 22.167 1.00 36.85 136 HIS B N 1
ATOM 2830 C CA . HIS B 2 136 ? 44.760 -17.280 22.903 1.00 34.62 136 HIS B CA 1
ATOM 2831 C C . HIS B 2 136 ? 45.744 -16.362 23.683 1.00 31.88 136 HIS B C 1
ATOM 2832 O O . HIS B 2 136 ? 45.543 -15.129 23.780 1.00 32.15 136 HIS B O 1
ATOM 2839 N N . GLU B 2 137 ? 46.846 -16.947 24.201 1.00 33.14 137 GLU B N 1
ATOM 2840 C CA . GLU B 2 137 ? 47.857 -16.142 24.919 1.00 33.38 137 GLU B CA 1
ATOM 2841 C C . GLU B 2 137 ? 48.518 -15.089 24.004 1.00 31.06 137 GLU B C 1
ATOM 2842 O O . GLU B 2 137 ? 48.662 -13.837 24.373 1.00 35.90 137 GLU B O 1
ATOM 2848 N N . LEU B 2 138 ? 48.941 -15.459 22.818 1.00 33.15 138 LEU B N 1
ATOM 2849 C CA . LEU B 2 138 ? 49.499 -14.458 21.916 1.00 33.36 138 LEU B CA 1
ATOM 2850 C C . LEU B 2 138 ? 48.490 -13.392 21.401 1.00 33.27 138 LEU B C 1
ATOM 2851 O O . LEU B 2 138 ? 48.847 -12.217 21.238 1.00 33.94 138 LEU B O 1
ATOM 2856 N N . LEU B 2 139 ? 47.271 -13.841 21.086 1.00 31.54 139 LEU B N 1
ATOM 2857 C CA . LEU B 2 139 ? 46.193 -12.888 20.756 1.00 30.51 139 LEU B CA 1
ATOM 2858 C C . LEU B 2 139 ? 46.012 -11.875 21.891 1.00 31.59 139 LEU B C 1
ATOM 2859 O O . LEU B 2 139 ? 46.001 -10.640 21.667 1.00 29.05 139 LEU B O 1
ATOM 2864 N N . ARG B 2 140 ? 45.903 -12.368 23.106 1.00 28.23 140 ARG B N 1
ATOM 2865 C CA . ARG B 2 140 ? 45.709 -11.540 24.304 1.00 31.93 140 ARG B CA 1
ATOM 2866 C C . ARG B 2 140 ? 46.880 -10.593 24.444 1.00 31.58 140 ARG B C 1
ATOM 2867 O O . ARG B 2 140 ? 46.740 -9.325 24.637 1.00 28.45 140 ARG B O 1
ATOM 2875 N N . ASP B 2 141 ? 48.101 -11.115 24.359 1.00 27.97 141 ASP B N 1
ATOM 2876 C CA . ASP B 2 141 ? 49.252 -10.177 24.525 1.00 32.19 141 ASP B CA 1
ATOM 2877 C C . ASP B 2 141 ? 49.362 -9.063 23.536 1.00 31.64 141 ASP B C 1
ATOM 2878 O O . ASP B 2 141 ? 49.737 -7.888 23.873 1.00 26.21 141 ASP B O 1
ATOM 2883 N N . THR B 2 142 ? 49.126 -9.380 22.249 1.00 28.06 142 THR B N 1
ATOM 2884 C CA . THR B 2 142 ? 49.152 -8.395 21.250 1.00 26.35 142 THR B CA 1
ATOM 2885 C C . THR B 2 142 ? 47.996 -7.341 21.425 1.00 27.33 142 THR B C 1
ATOM 2886 O O . THR B 2 142 ? 48.265 -6.189 21.273 1.00 25.09 142 THR B O 1
ATOM 2890 N N . LEU B 2 143 ? 46.770 -7.776 21.718 1.00 24.53 143 LEU B N 1
ATOM 2891 C CA . LEU B 2 143 ? 45.649 -6.742 21.820 1.00 23.12 143 LEU B CA 1
ATOM 2892 C C . LEU B 2 143 ? 45.847 -5.894 23.060 1.00 22.33 143 LEU B C 1
ATOM 2893 O O . LEU B 2 143 ? 45.601 -4.668 22.962 1.00 20.20 143 LEU B O 1
ATOM 2898 N N . LEU B 2 144 ? 46.269 -6.470 24.202 1.00 22.75 144 LEU B N 1
ATOM 2899 C CA . LEU B 2 144 ? 46.390 -5.639 25.436 1.00 25.14 144 LEU B CA 1
ATOM 2900 C C . LEU B 2 144 ? 47.484 -4.620 25.217 1.00 25.72 144 LEU B C 1
ATOM 2901 O O . LEU B 2 144 ? 47.426 -3.484 25.719 1.00 21.89 144 LEU B O 1
ATOM 2906 N N . LYS B 2 145 ? 48.568 -5.065 24.560 1.00 24.95 145 LYS B N 1
ATOM 2907 C CA . LYS B 2 145 ? 49.658 -4.180 24.196 1.00 25.18 145 LYS B CA 1
ATOM 2908 C C . LYS B 2 145 ? 49.152 -3.020 23.270 1.00 23.07 145 LYS B C 1
ATOM 2909 O O . LYS B 2 145 ? 49.460 -1.847 23.576 1.00 21.79 145 LYS B O 1
ATOM 2915 N N . LEU B 2 146 ? 48.418 -3.325 22.223 1.00 20.79 146 LEU B N 1
ATOM 2916 C CA 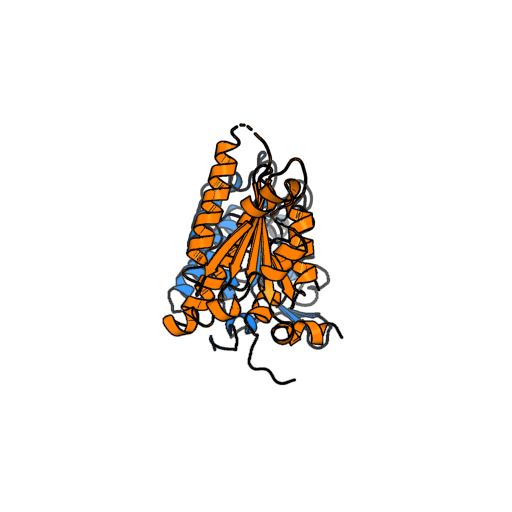. LEU B 2 146 ? 47.825 -2.272 21.308 1.00 22.21 146 LEU B CA 1
ATOM 2917 C C . LEU B 2 146 ? 46.906 -1.331 22.072 1.00 22.56 146 LEU B C 1
ATOM 2918 O O . LEU B 2 146 ? 46.878 -0.154 21.784 1.00 20.05 146 LEU B O 1
ATOM 2923 N N . ARG B 2 147 ? 46.166 -1.869 23.049 1.00 21.59 147 ARG B N 1
ATOM 2924 C CA . ARG B 2 147 ? 45.337 -0.890 23.944 1.00 23.11 147 ARG B CA 1
ATOM 2925 C C . ARG B 2 147 ? 46.213 0.043 24.725 1.00 21.60 147 ARG B C 1
ATOM 2926 O O . ARG B 2 147 ? 46.016 1.309 24.712 1.00 21.15 147 ARG B O 1
ATOM 2934 N N . VAL B 2 148 ? 47.252 -0.496 25.449 1.00 19.55 148 VAL B N 1
ATOM 2935 C CA . VAL B 2 148 ? 48.090 0.413 26.286 1.00 21.53 148 VAL B CA 1
ATOM 2936 C C . VAL B 2 148 ? 48.784 1.392 25.332 1.00 22.59 148 VAL B C 1
ATOM 2937 O O . VAL B 2 148 ? 48.849 2.598 25.617 1.00 20.74 148 VAL B O 1
ATOM 2941 N N . MET B 2 149 ? 49.268 0.864 24.174 1.00 21.77 149 MET B N 1
ATOM 2942 C CA . MET B 2 149 ? 49.858 1.796 23.144 1.00 23.77 149 MET B CA 1
ATOM 2943 C C . MET B 2 149 ? 48.929 2.944 22.677 1.00 22.89 149 MET B C 1
ATOM 2944 O O . MET B 2 149 ? 49.309 4.099 22.755 1.00 24.68 149 MET B O 1
ATOM 2949 N N . GLY B 2 150 ? 47.697 2.595 22.318 1.00 24.12 150 GLY B N 1
ATOM 2950 C CA . GLY B 2 150 ? 46.766 3.637 21.889 1.00 25.09 150 GLY B CA 1
ATOM 2951 C C . GLY B 2 150 ? 46.342 4.507 23.066 1.00 25.69 150 GLY B C 1
ATOM 2952 O O . GLY B 2 150 ? 46.006 5.650 22.804 1.00 23.18 150 GLY B O 1
ATOM 2953 N N . ASN B 2 151 ? 46.421 4.026 24.336 1.00 21.40 151 ASN B N 1
ATOM 2954 C CA . ASN B 2 151 ? 46.009 4.875 25.476 1.00 23.31 151 ASN B CA 1
ATOM 2955 C C . ASN B 2 151 ? 47.059 5.843 25.988 1.00 25.16 151 ASN B C 1
ATOM 2956 O O . ASN B 2 151 ? 46.822 6.618 26.960 1.00 26.30 151 ASN B O 1
ATOM 2961 N N . ASP B 2 152 ? 48.231 5.814 25.399 1.00 24.78 152 ASP B N 1
ATOM 2962 C CA . ASP B 2 152 ? 49.326 6.626 25.937 1.00 28.95 152 ASP B CA 1
ATOM 2963 C C . ASP B 2 152 ? 48.976 8.130 25.749 1.00 34.45 152 ASP B C 1
ATOM 2964 O O . ASP B 2 152 ? 48.585 8.503 24.665 1.00 37.73 152 ASP B O 1
ATOM 2969 N N . GLU B 2 153 ? 49.096 8.941 26.778 1.00 38.98 153 GLU B N 1
ATOM 2970 C CA . GLU B 2 153 ? 48.651 10.360 26.670 1.00 47.46 153 GLU B CA 1
ATOM 2971 C C . GLU B 2 153 ? 49.575 11.263 25.862 1.00 48.26 153 GLU B C 1
ATOM 2972 O O . GLU B 2 153 ? 49.280 12.447 25.685 1.00 51.27 153 GLU B O 1
ATOM 2978 N N . ASN B 2 154 ? 50.668 10.736 25.339 1.00 44.69 154 ASN B N 1
ATOM 2979 C CA . ASN B 2 154 ? 51.576 11.485 24.433 1.00 48.52 154 ASN B CA 1
ATOM 2980 C C . ASN B 2 154 ? 50.986 12.225 23.198 1.00 51.10 154 ASN B C 1
ATOM 2981 O O . ASN B 2 154 ? 50.303 11.654 22.401 1.00 54.50 154 ASN B O 1
ATOM 2986 N N . GLU B 2 155 ? 51.357 13.476 23.020 1.00 54.90 155 GLU B N 1
ATOM 2987 C CA . GLU B 2 155 ? 50.769 14.284 21.993 1.00 60.72 155 GLU B CA 1
ATOM 2988 C C . GLU B 2 155 ? 51.544 14.253 20.714 1.00 57.65 155 GLU B C 1
ATOM 2989 O O . GLU B 2 155 ? 51.060 14.724 19.676 1.00 62.18 155 GLU B O 1
ATOM 2995 N N . ASN B 2 156 ? 52.751 13.721 20.778 1.00 46.51 156 ASN B N 1
ATOM 2996 C CA . ASN B 2 156 ? 53.602 13.714 19.583 1.00 42.55 156 ASN B CA 1
ATOM 2997 C C . ASN B 2 156 ? 53.341 12.477 18.662 1.00 39.90 156 ASN B C 1
ATOM 2998 O O . ASN B 2 156 ? 53.625 12.521 17.460 1.00 37.95 156 ASN B O 1
ATOM 3003 N N . ALA B 2 157 ? 52.885 11.363 19.232 1.00 35.89 157 ALA B N 1
ATOM 3004 C CA . ALA B 2 157 ? 52.628 10.165 18.373 1.00 34.65 157 ALA B CA 1
ATOM 3005 C C . ALA B 2 157 ? 51.551 9.331 18.995 1.00 35.66 157 ALA B C 1
ATOM 3006 O O . ALA B 2 157 ? 51.569 9.172 20.253 1.00 34.07 157 ALA B O 1
ATOM 3008 N N . SER B 2 158 ? 50.594 8.850 18.186 1.00 30.82 158 SER B N 1
ATOM 3009 C CA . SER B 2 158 ? 49.406 8.105 18.694 1.00 28.81 158 SER B CA 1
ATOM 3010 C C . SER B 2 158 ? 49.176 6.906 17.785 1.00 27.37 158 SER B C 1
ATOM 3011 O O . SER B 2 158 ? 49.586 6.915 16.580 1.00 27.58 158 SER B O 1
ATOM 3014 N N . ILE B 2 159 ? 48.428 5.956 18.287 1.00 25.55 159 ILE B N 1
ATOM 3015 C CA . ILE B 2 159 ? 47.953 4.837 17.447 1.00 22.31 159 ILE B CA 1
ATOM 3016 C C . ILE B 2 159 ? 46.489 4.558 17.780 1.00 21.95 159 ILE B C 1
ATOM 3017 O O . ILE B 2 159 ? 46.085 4.765 18.957 1.00 23.65 159 ILE B O 1
ATOM 3022 N N . ARG B 2 160 ? 45.705 3.995 16.827 1.00 20.41 160 ARG B N 1
ATOM 3023 C CA . ARG B 2 160 ? 44.276 3.610 17.038 1.00 19.64 160 ARG B CA 1
ATOM 3024 C C . ARG B 2 160 ? 44.178 2.379 16.152 1.00 21.84 160 ARG B C 1
ATOM 3025 O O . ARG B 2 160 ? 44.736 2.347 15.015 1.00 23.89 160 ARG B O 1
ATOM 3033 N N . THR B 2 161 ? 43.499 1.365 16.691 1.00 21.35 161 THR B N 1
ATOM 3034 C CA . THR B 2 161 ? 43.399 0.215 15.869 1.00 22.65 161 THR B CA 1
ATOM 3035 C C . THR B 2 161 ? 41.975 -0.054 15.424 1.00 21.92 161 THR B C 1
ATOM 3036 O O . THR B 2 161 ? 41.015 0.065 16.194 1.00 23.69 161 THR B O 1
ATOM 3040 N N . LEU B 2 162 ? 41.859 -0.586 14.174 1.00 23.43 162 LEU B N 1
ATOM 3041 C CA . LEU B 2 162 ? 40.581 -0.992 13.645 1.00 23.36 162 LEU B CA 1
ATOM 3042 C C . LEU B 2 162 ? 40.745 -2.425 13.189 1.00 26.78 162 LEU B C 1
ATOM 3043 O O . LEU B 2 162 ? 41.778 -2.799 12.633 1.00 25.77 162 LEU B O 1
ATOM 3048 N N . LEU B 2 163 ? 39.717 -3.216 13.470 1.00 25.88 163 LEU B N 1
ATOM 3049 C CA . LEU B 2 163 ? 39.714 -4.651 13.144 1.00 26.97 163 LEU B CA 1
ATOM 3050 C C . LEU B 2 163 ? 38.519 -4.864 12.250 1.00 27.50 163 LEU B C 1
ATOM 3051 O O . LEU B 2 163 ? 37.341 -4.667 12.687 1.00 25.25 163 LEU B O 1
ATOM 3056 N N . GLU B 2 164 ? 38.765 -5.304 10.995 1.00 26.82 164 GLU B N 1
ATOM 3057 C CA . GLU B 2 164 ? 37.675 -5.644 10.122 1.00 27.41 164 GLU B CA 1
ATOM 3058 C C . GLU B 2 164 ? 37.281 -7.157 10.301 1.00 28.68 164 GLU B C 1
ATOM 3059 O O . GLU B 2 164 ? 38.169 -7.990 10.394 1.00 28.70 164 GLU B O 1
ATOM 3065 N N . PHE B 2 165 ? 35.951 -7.446 10.344 1.00 29.34 165 PHE B N 1
ATOM 3066 C CA . PHE B 2 165 ? 35.399 -8.822 10.301 1.00 30.23 165 PHE B CA 1
ATOM 3067 C C . PHE B 2 165 ? 34.106 -8.797 9.481 1.00 33.62 165 PHE B C 1
ATOM 3068 O O . PHE B 2 165 ? 33.276 -7.896 9.582 1.00 34.92 165 PHE B O 1
ATOM 3076 N N . PRO B 2 166 ? 33.871 -9.857 8.714 1.00 35.44 166 PRO B N 1
ATOM 3077 C CA . PRO B 2 166 ? 32.558 -9.984 8.051 1.00 36.80 166 PRO B CA 1
ATOM 3078 C C . PRO B 2 166 ? 31.421 -10.075 9.093 1.00 38.59 166 PRO B C 1
ATOM 3079 O O . PRO B 2 166 ? 31.619 -10.644 10.225 1.00 39.43 166 PRO B O 1
ATOM 3083 N N . LYS B 2 167 ? 30.284 -9.437 8.765 1.00 39.15 167 LYS B N 1
ATOM 3084 C CA . LYS B 2 167 ? 29.097 -9.459 9.597 1.00 39.07 167 LYS B CA 1
ATOM 3085 C C . LYS B 2 167 ? 28.742 -10.827 10.106 1.00 37.48 167 LYS B C 1
ATOM 3086 O O . LYS B 2 167 ? 28.234 -10.956 11.234 1.00 40.82 167 LYS B O 1
ATOM 3092 N N . GLU B 2 168 ? 28.885 -11.876 9.270 1.00 39.74 168 GLU B N 1
ATOM 3093 C CA . GLU B 2 168 ? 28.382 -13.193 9.660 1.00 40.61 168 GLU B CA 1
ATOM 3094 C C . GLU B 2 168 ? 29.150 -13.739 10.866 1.00 39.78 168 GLU B C 1
ATOM 3095 O O . GLU B 2 168 ? 28.714 -14.687 11.483 1.00 40.39 168 GLU B O 1
ATOM 3101 N N . GLN B 2 169 ? 30.324 -13.163 11.179 1.00 36.82 169 GLN B N 1
ATOM 3102 C CA . GLN B 2 169 ? 31.088 -13.603 12.356 1.00 36.90 169 GLN B CA 1
ATOM 3103 C C . GLN B 2 169 ? 30.693 -12.817 13.639 1.00 36.84 169 GLN B C 1
ATOM 3104 O O . GLN B 2 169 ? 31.264 -13.070 14.707 1.00 34.95 169 GLN B O 1
ATOM 3110 N N . LEU B 2 170 ? 29.746 -11.881 13.505 1.00 37.27 170 LEU B N 1
ATOM 3111 C CA . LEU B 2 170 ? 29.326 -11.030 14.672 1.00 38.73 170 LEU B CA 1
ATOM 3112 C C . LEU B 2 170 ? 27.842 -11.223 14.964 1.00 40.12 170 LEU B C 1
ATOM 3113 O O . LEU B 2 170 ? 27.192 -10.279 15.377 1.00 40.72 170 LEU B O 1
ATOM 3118 N N . LEU B 2 171 ? 27.295 -12.427 14.729 1.00 39.03 171 LEU B N 1
ATOM 3119 C CA . LEU B 2 171 ? 25.864 -12.620 14.954 1.00 40.85 171 LEU B CA 1
ATOM 3120 C C . LEU B 2 171 ? 25.446 -12.301 16.377 1.00 44.48 171 LEU B C 1
ATOM 3121 O O . LEU B 2 171 ? 24.292 -11.893 16.584 1.00 45.40 171 LEU B O 1
ATOM 3126 N N . ASP B 2 172 ? 26.331 -12.478 17.361 1.00 42.07 172 ASP B N 1
ATOM 3127 C CA . ASP B 2 172 ? 25.871 -12.133 18.707 1.00 47.58 172 ASP B CA 1
ATOM 3128 C C . ASP B 2 172 ? 25.564 -10.643 18.803 1.00 46.68 172 ASP B C 1
ATOM 3129 O O . ASP B 2 172 ? 24.732 -10.238 19.631 1.00 50.59 172 ASP B O 1
ATOM 3134 N N . TYR B 2 173 ? 26.269 -9.833 18.029 1.00 40.95 173 TYR B N 1
ATOM 3135 C CA . TYR B 2 173 ? 25.966 -8.413 17.987 1.00 40.27 173 TYR B CA 1
ATOM 3136 C C . TYR B 2 173 ? 24.644 -8.094 17.311 1.00 45.28 173 TYR B C 1
ATOM 3137 O O . TYR B 2 173 ? 23.770 -7.425 17.884 1.00 45.54 173 TYR B O 1
ATOM 3146 N N . TYR B 2 174 ? 24.460 -8.581 16.083 1.00 43.36 174 TYR B N 1
ATOM 3147 C CA . TYR B 2 174 ? 23.266 -8.262 15.326 1.00 45.95 174 TYR B CA 1
ATOM 3148 C C . TYR B 2 174 ? 22.035 -8.915 15.949 1.00 49.44 174 TYR B C 1
ATOM 3149 O O . TYR B 2 174 ? 20.921 -8.417 15.787 1.00 50.44 174 TYR B O 1
ATOM 3158 N N . LEU B 2 175 ? 22.219 -10.028 16.652 1.00 54.93 175 LEU B N 1
ATOM 3159 C CA . LEU B 2 175 ? 21.069 -10.668 17.270 1.00 64.51 175 LEU B CA 1
ATOM 3160 C C . LEU B 2 175 ? 20.713 -9.959 18.596 1.00 66.66 175 LEU B C 1
ATOM 3161 O O . LEU B 2 175 ? 19.543 -9.681 18.819 1.00 80.07 175 LEU B O 1
ATOM 3166 N N . LYS B 2 176 ? 21.703 -9.631 19.421 1.00 73.15 176 LYS B N 1
ATOM 3167 C CA . LYS B 2 176 ? 21.576 -8.635 20.533 1.00 74.76 176 LYS B CA 1
ATOM 3168 C C . LYS B 2 176 ? 20.829 -7.369 20.086 1.00 81.81 176 LYS B C 1
ATOM 3169 O O . LYS B 2 176 ? 19.759 -7.083 20.609 1.00 85.33 176 LYS B O 1
ATOM 3175 N N . LYS B 2 177 ? 21.386 -6.640 19.109 1.00 77.13 177 LYS B N 1
ATOM 3176 C CA . LYS B 2 177 ? 20.782 -5.417 18.521 1.00 83.04 177 LYS B CA 1
ATOM 3177 C C . LYS B 2 177 ? 19.330 -5.555 17.977 1.00 86.10 177 LYS B C 1
ATOM 3178 O O . LYS B 2 177 ? 18.948 -4.842 17.044 1.00 91.70 177 LYS B O 1
ATOM 3184 N N . ASN B 2 178 ? 18.530 -6.454 18.558 1.00 93.72 178 ASN B N 1
ATOM 3185 C CA . ASN B 2 178 ? 17.087 -6.596 18.221 1.00 92.78 178 ASN B CA 1
ATOM 3186 C C . ASN B 2 178 ? 16.224 -6.889 19.434 1.00 89.12 178 ASN B C 1
ATOM 3187 O O . ASN B 2 178 ? 16.709 -7.475 20.401 1.00 78.56 178 ASN B O 1
ATOM 3192 N N . ARG B 2 192 ? 19.179 -19.583 15.295 1.00 75.46 192 ARG B N 1
ATOM 3193 C CA . ARG B 2 192 ? 20.645 -19.686 15.291 1.00 74.72 192 ARG B CA 1
ATOM 3194 C C . ARG B 2 192 ? 21.135 -20.878 16.116 1.00 78.94 192 ARG B C 1
ATOM 3195 O O . ARG B 2 192 ? 20.461 -21.273 17.061 1.00 81.47 192 ARG B O 1
ATOM 3197 N N . ILE B 2 193 ? 22.293 -21.448 15.748 1.00 78.11 193 ILE B N 1
ATOM 3198 C CA . ILE B 2 193 ? 22.980 -22.519 16.522 1.00 75.91 193 ILE B CA 1
ATOM 3199 C C . ILE B 2 193 ? 24.468 -22.250 16.600 1.00 67.75 193 ILE B C 1
ATOM 3200 O O . ILE B 2 193 ? 25.125 -22.052 15.570 1.00 60.76 193 ILE B O 1
ATOM 3205 N N . LYS B 2 194 ? 25.012 -22.348 17.805 1.00 69.33 194 LYS B N 1
ATOM 3206 C CA . LYS B 2 194 ? 26.329 -21.801 18.078 1.00 65.52 194 LYS B CA 1
ATOM 3207 C C . LYS B 2 194 ? 27.270 -22.693 18.919 1.00 67.28 194 LYS B C 1
ATOM 3208 O O . LYS B 2 194 ? 26.855 -23.247 19.946 1.00 68.79 194 LYS B O 1
ATOM 3214 N N . ASN B 2 195 ? 28.523 -22.831 18.486 1.00 63.44 195 ASN B N 1
ATOM 3215 C CA . ASN B 2 195 ? 29.505 -23.486 19.326 1.00 64.84 195 ASN B CA 1
ATOM 3216 C C . ASN B 2 195 ? 30.624 -22.569 19.812 1.00 59.48 195 ASN B C 1
ATOM 3217 O O . ASN B 2 195 ? 31.726 -22.636 19.278 1.00 59.36 195 ASN B O 1
ATOM 3222 N N . GLY B 2 196 ? 30.358 -21.795 20.868 1.00 55.35 196 GLY B N 1
ATOM 3223 C CA . GLY B 2 196 ? 31.320 -20.792 21.349 1.00 52.42 196 GLY B CA 1
ATOM 3224 C C . GLY B 2 196 ? 31.256 -19.501 20.520 1.00 46.78 196 GLY B C 1
ATOM 3225 O O . GLY B 2 196 ? 30.427 -19.369 19.624 1.00 49.13 196 GLY B O 1
ATOM 3226 N N . ASP B 2 197 ? 32.115 -18.554 20.870 1.00 40.79 197 ASP B N 1
ATOM 3227 C CA . ASP B 2 197 ? 32.249 -17.307 20.151 1.00 37.80 197 ASP B CA 1
ATOM 3228 C C . ASP B 2 197 ? 33.195 -17.496 19.023 1.00 37.20 197 ASP B C 1
ATOM 3229 O O . ASP B 2 197 ? 34.200 -18.210 19.158 1.00 38.95 197 ASP B O 1
ATOM 3234 N N . SER B 2 198 ? 32.908 -16.828 17.921 1.00 35.93 198 SER B N 1
ATOM 3235 C CA . SER B 2 198 ? 33.896 -16.634 16.882 1.00 36.29 198 SER B CA 1
ATOM 3236 C C . SER B 2 198 ? 35.009 -15.708 17.455 1.00 34.20 198 SER B C 1
ATOM 3237 O O . SER B 2 198 ? 34.808 -15.065 18.517 1.00 34.99 198 SER B O 1
ATOM 3240 N N . LEU B 2 199 ? 36.182 -15.661 16.836 1.00 33.30 199 LEU B N 1
ATOM 3241 C CA . LEU B 2 199 ? 37.258 -14.678 17.321 1.00 30.84 199 LEU B CA 1
ATOM 3242 C C . LEU B 2 199 ? 36.614 -13.240 17.317 1.00 32.82 199 LEU B C 1
ATOM 3243 O O . LEU B 2 199 ? 36.780 -12.446 18.279 1.00 31.13 199 LEU B O 1
ATOM 3248 N N . ALA B 2 200 ? 35.784 -12.925 16.294 1.00 32.81 200 ALA B N 1
ATOM 3249 C CA . ALA B 2 200 ? 35.162 -11.550 16.254 1.00 32.92 200 ALA B CA 1
ATOM 3250 C C . ALA B 2 200 ? 34.277 -11.314 17.465 1.00 33.94 200 ALA B C 1
ATOM 3251 O O . ALA B 2 200 ? 34.376 -10.203 18.078 1.00 29.59 200 ALA B O 1
ATOM 3253 N N . GLU B 2 201 ? 33.370 -12.274 17.784 1.00 33.00 201 GLU B N 1
ATOM 3254 C CA . GLU B 2 201 ? 32.502 -12.156 18.969 1.00 30.91 201 GLU B CA 1
ATOM 3255 C C . GLU B 2 201 ? 33.330 -12.071 20.264 1.00 32.33 201 GLU B C 1
ATOM 3256 O O . GLU B 2 201 ? 32.984 -11.320 21.172 1.00 30.40 201 GLU B O 1
ATOM 3262 N N . TYR B 2 202 ? 34.400 -12.807 20.303 1.00 29.56 202 TYR B N 1
ATOM 3263 C CA . TYR B 2 202 ? 35.220 -12.877 21.531 1.00 31.29 202 TYR B CA 1
ATOM 3264 C C . TYR B 2 202 ? 35.888 -11.486 21.743 1.00 26.99 202 TYR B C 1
ATOM 3265 O O . TYR B 2 202 ? 35.940 -10.934 22.877 1.00 25.92 202 TYR B O 1
ATOM 3274 N N . ILE B 2 203 ? 36.450 -10.951 20.661 1.00 28.71 203 ILE B N 1
ATOM 3275 C CA . ILE B 2 203 ? 37.018 -9.625 20.729 1.00 27.88 203 ILE B CA 1
ATOM 3276 C C . ILE B 2 203 ? 35.989 -8.504 21.012 1.00 29.41 203 ILE B C 1
ATOM 3277 O O . ILE B 2 203 ? 36.263 -7.497 21.779 1.00 25.27 203 ILE B O 1
ATOM 3282 N N . TRP B 2 204 ? 34.785 -8.645 20.406 1.00 26.56 204 TRP B N 1
ATOM 3283 C CA . TRP B 2 204 ? 33.713 -7.656 20.624 1.00 29.83 204 TRP B CA 1
ATOM 3284 C C . TRP B 2 204 ? 33.404 -7.594 22.141 1.00 30.07 204 TRP B C 1
ATOM 3285 O O . TRP B 2 204 ? 33.111 -6.510 22.711 1.00 29.54 204 TRP B O 1
ATOM 3296 N N . LYS B 2 205 ? 33.472 -8.790 22.767 1.00 27.83 205 LYS B N 1
ATOM 3297 C CA . LYS B 2 205 ? 33.102 -8.906 24.194 1.00 30.90 205 LYS B CA 1
ATOM 3298 C C . LYS B 2 205 ? 34.237 -8.552 25.145 1.00 31.54 205 LYS B C 1
ATOM 3299 O O . LYS B 2 205 ? 33.941 -8.022 26.197 1.00 31.91 205 LYS B O 1
ATOM 3305 N N . TYR B 2 206 ? 35.477 -8.889 24.775 1.00 29.45 206 TYR B N 1
ATOM 3306 C CA . TYR B 2 206 ? 36.604 -8.899 25.727 1.00 29.29 206 TYR B CA 1
ATOM 3307 C C . TYR B 2 206 ? 37.753 -7.917 25.453 1.00 28.13 206 TYR B C 1
ATOM 3308 O O . TYR B 2 206 ? 38.608 -7.672 26.326 1.00 28.95 206 TYR B O 1
ATOM 3317 N N . TYR B 2 207 ? 37.851 -7.336 24.265 1.00 26.15 207 TYR B N 1
ATOM 3318 C CA . TYR B 2 207 ? 39.032 -6.513 23.905 1.00 27.99 207 TYR B CA 1
ATOM 3319 C C . TYR B 2 207 ? 38.698 -5.151 23.200 1.00 26.00 207 TYR B C 1
ATOM 3320 O O . TYR B 2 207 ? 39.626 -4.318 23.029 1.00 26.67 207 TYR B O 1
ATOM 3329 N N . ALA B 2 208 ? 37.534 -5.051 22.513 1.00 24.02 208 ALA B N 1
ATOM 3330 C CA . ALA B 2 208 ? 37.253 -3.869 21.632 1.00 24.42 208 ALA B CA 1
ATOM 3331 C C . ALA B 2 208 ? 36.377 -2.881 22.396 1.00 23.20 208 ALA B C 1
ATOM 3332 O O . ALA B 2 208 ? 35.387 -3.267 23.076 1.00 27.06 208 ALA B O 1
ATOM 3334 N N . ASP B 2 209 ? 36.690 -1.592 22.253 1.00 25.02 209 ASP B N 1
ATOM 3335 C CA . ASP B 2 209 ? 35.862 -0.631 22.847 1.00 25.91 209 ASP B CA 1
ATOM 3336 C C . ASP B 2 209 ? 34.486 -0.474 22.171 1.00 26.86 209 ASP B C 1
ATOM 3337 O O . ASP B 2 209 ? 33.509 -0.104 22.874 1.00 27.52 209 ASP B O 1
ATOM 3342 N N . SER B 2 210 ? 34.404 -0.675 20.846 1.00 28.56 210 SER B N 1
ATOM 3343 C CA . SER B 2 210 ? 33.111 -0.383 20.190 1.00 27.38 210 SER B CA 1
ATOM 3344 C C . SER B 2 210 ? 33.128 -1.086 18.842 1.00 30.40 210 SER B C 1
ATOM 3345 O O . SER B 2 210 ? 34.144 -1.659 18.393 1.00 26.03 210 SER B O 1
ATOM 3348 N N . LEU B 2 211 ? 31.946 -1.090 18.252 1.00 30.58 211 LEU B N 1
ATOM 3349 C CA . LEU B 2 211 ? 31.801 -1.604 16.878 1.00 32.56 211 LEU B CA 1
ATOM 3350 C C . LEU B 2 211 ? 31.115 -0.498 16.096 1.00 33.20 211 LEU B C 1
ATOM 3351 O O . LEU B 2 211 ? 30.105 0.104 16.618 1.00 33.65 211 LEU B O 1
ATOM 3356 N N . PHE B 2 212 ? 31.663 -0.193 14.915 1.00 32.37 212 PHE B N 1
ATOM 3357 C CA . PHE B 2 212 ? 31.205 0.945 14.091 1.00 42.37 212 PHE B CA 1
ATOM 3358 C C . PHE B 2 212 ? 30.549 0.253 12.954 1.00 47.57 212 PHE B C 1
ATOM 3359 O O . PHE B 2 212 ? 31.232 -0.406 12.197 1.00 46.76 212 PHE B O 1
ATOM 3367 N N . GLU B 2 213 ? 29.235 0.363 12.822 1.00 45.84 213 GLU B N 1
ATOM 3368 C CA . GLU B 2 213 ? 28.610 -0.124 11.540 1.00 55.72 213 GLU B CA 1
ATOM 3369 C C . GLU B 2 213 ? 28.861 0.689 10.228 1.00 57.80 213 GLU B C 1
ATOM 3370 O O . GLU B 2 213 ? 29.009 0.134 9.119 1.00 54.12 213 GLU B O 1
#

GO terms:
  GO:0005634 nucleus (C, IDA)
  GO:0003697 single-stranded DNA binding (F, IDA)
  GO:0097196 Shu complex (C, IDA)
  GO:0000725 recombinational repair (P, IGI)
  GO:0070987 error-free translesion synthesis (P, IGI)
  GO:0000725 recombinational repair (P, IMP)
  GO:0000730 DNA recombinase assembly (P, IMP)
  GO:0035861 site of double-strand break (C, IMP)
  GO:0005634 nucleus (C, HDA)
  GO:0005737 cytoplasm (C, HDA)
  GO:0005829 cytosol (C, HDA)
  GO:0097196 Shu complex (C, IPI)
  GO:0005515 protein binding (F, IPI)